Protein AF-0000000085033557 (afdb_homodimer)

Secondary structure (DSSP, 8-state):
-EEEEEE----GGGTTGGGTS-GGG-EETTEEHHHHHHHHHHHTT---EEEEE-TTHHHHHHHHHHH-TTSEEEE-SS--HHHHHGGGGTTT--SSEEEEETTEEE---THHHHHHHHHTT-SEEEEEEEEEEE-SS-EEEEETTEEEEEE-SPEEEEEEEEEEEEE-HHHHHT--SS---HHHHHHHHTTSEEEEE-TTS-EEE--SHHHHHHHTTS-GGG---/-EEEEEE----GGGTTGGGTS-GGG-EETTEEHHHHHHHHHHHTT---EEEEE-TTHHHHHHHHHHH-TTSEEEE-SS--HHHHHGGGGTTT--SSEEEEETTEEE---THHHHHHHHHTT-SEEEEEEEEEEE-SS-EEEEETTEEEEEE-SPEEEEEEEEEEEEE-HHHHHT--SS---HHHHHHHTTTSEEEEE-TTS-EEE--SHHHHHHHTTS-GGG---

Nearest PDB structures (foldseek):
  4y7u-assembly1_A  TM=7.937E-01  e=7.462E-18  Pseudomonas putida BIRD-1
  1jyl-assembly1_D  TM=7.308E-01  e=8.101E-15  Streptococcus pneumoniae
  5vmk-assembly1_A  TM=6.762E-01  e=6.472E-14  Acinetobacter baumannii
  6o81-assembly1_I  TM=6.678E-01  e=2.732E-11  Homo sapiens
  7d46-assembly1_F  TM=6.772E-01  e=1.238E-10  Homo sapiens

InterPro domains:
  IPR005835 Nucleotidyl transferase domain [PF00483] (2-217)
  IPR029044 Nucleotide-diphospho-sugar transferases [G3DSA:3.90.550.10] (1-221)
  IPR029044 Nucleotide-diphospho-sugar transferases [SSF53448] (1-219)
  IPR050486 Mannose-1-phosphate guanyltransferase [PTHR22572] (1-222)

Sequence (450 aa):
MKAVVLAAGLGTRLRPLTFLVPKALATVGTKPLVDYVIEWLRLNGVREIAVVGYYMQDVLERYLAQFHPDVVFLRSRKLLGTAGQLYYARDWVDGDAAVVNTDVLTNLDLRAPAELHRSRQALLTVVGQIHRVSLRFGVLEVEGGMLRSWREKPTLEYITSTGIYIVSEGVVKRLGEEYLDMDALARSLIPRVAVYVAKEAFFYDVGTIEDLSKAQEVKLDGLKPMKAVVLAAGLGTRLRPLTFLVPKALATVGTKPLVDYVIEWLRLNGVREIAVVGYYMQDVLERYLAQFHPDVVFLRSRKLLGTAGQLYYARDWVDGDAAVVNTDVLTNLDLRAPAELHRSRQALLTVVGQIHRVSLRFGVLEVEGGMLRSWREKPTLEYITSTGIYIVSEGVVKRLGEEYLDMDALARSLIPRVAVYVAKEAFFYDVGTIEDLSKAQEVKLDGLKP

pLDDT: mean 94.75, std 8.92, range [32.44, 98.94]

Radius of gyration: 28.12 Å; Cα contacts (8 Å, |Δi|>4): 981; chains: 2; bounding box: 44×74×60 Å

Organism: Pyrobaculum neutrophilum (strain DSM 2338 / JCM 9278 / NBRC 100436 / V24Sta) (NCBI:txid444157)

Structure (mmCIF, N/CA/C/O backbone):
data_AF-0000000085033557-model_v1
#
loop_
_entity.id
_entity.type
_entity.pdbx_description
1 polymer 'Nucleotidyl transferase'
#
loop_
_atom_site.group_PDB
_atom_site.id
_atom_site.type_symbol
_atom_site.label_atom_id
_atom_site.label_alt_id
_atom_site.label_comp_id
_atom_site.label_asym_id
_atom_site.label_entity_id
_atom_site.label_seq_id
_atom_site.pdbx_PDB_ins_code
_atom_site.Cartn_x
_atom_site.Cartn_y
_atom_site.Cartn_z
_atom_site.occupancy
_atom_site.B_iso_or_equiv
_atom_site.auth_seq_id
_atom_site.auth_comp_id
_atom_site.auth_asym_id
_atom_site.auth_atom_id
_atom_site.pdbx_PDB_model_num
ATOM 1 N N . MET A 1 1 ? -4.652 35.781 8.445 1 92.75 1 MET A N 1
ATOM 2 C CA . MET A 1 1 ? -4.883 34.469 9.062 1 92.75 1 MET A CA 1
ATOM 3 C C . MET A 1 1 ? -3.686 34.062 9.906 1 92.75 1 MET A C 1
ATOM 5 O O . MET A 1 1 ? -2.535 34.281 9.516 1 92.75 1 MET A O 1
ATOM 9 N N . LYS A 1 2 ? -3.93 33.719 11.203 1 98.12 2 LYS A N 1
ATOM 10 C CA . LYS A 1 2 ? -2.883 33.188 12.078 1 98.12 2 LYS A CA 1
ATOM 11 C C . LYS A 1 2 ? -2.643 31.703 11.844 1 98.12 2 LYS A C 1
ATOM 13 O O . LYS A 1 2 ? -3.486 31.031 11.258 1 98.12 2 LYS A O 1
ATOM 18 N N . ALA A 1 3 ? -1.485 31.25 12.234 1 98.69 3 ALA A N 1
ATOM 19 C CA . ALA A 1 3 ? -1.2 29.828 12.078 1 98.69 3 ALA A CA 1
ATOM 20 C C . ALA A 1 3 ? -0.66 29.234 13.375 1 98.69 3 ALA A C 1
ATOM 22 O O . ALA A 1 3 ? 0.099 29.891 14.102 1 98.69 3 ALA A O 1
ATOM 23 N N . VAL A 1 4 ? -1.076 28.062 13.664 1 98.81 4 VAL A N 1
ATOM 24 C CA . VAL A 1 4 ? -0.573 27.297 14.797 1 98.81 4 VAL A CA 1
ATOM 25 C C . VAL A 1 4 ? 0.161 26.047 14.289 1 98.81 4 VAL A C 1
ATOM 27 O O . VAL A 1 4 ? -0.408 25.25 13.547 1 98.81 4 VAL A O 1
ATOM 30 N N . VAL A 1 5 ? 1.413 25.922 14.625 1 98.75 5 VAL A N 1
ATOM 31 C CA . VAL A 1 5 ? 2.219 24.734 14.312 1 98.75 5 VAL A CA 1
ATOM 32 C C . VAL A 1 5 ? 2.217 23.781 15.5 1 98.75 5 VAL A C 1
ATOM 34 O O . VAL A 1 5 ? 2.568 24.172 16.625 1 98.75 5 VAL A O 1
ATOM 37 N N . LEU A 1 6 ? 1.792 22.562 15.219 1 98.44 6 LEU A N 1
ATOM 38 C CA . LEU A 1 6 ? 1.757 21.547 16.266 1 98.44 6 LEU A CA 1
ATOM 39 C C . LEU A 1 6 ? 3.088 20.812 16.359 1 98.44 6 LEU A C 1
ATOM 41 O O . LEU A 1 6 ? 3.475 20.094 15.438 1 98.44 6 LEU A O 1
ATOM 45 N N . ALA A 1 7 ? 3.791 20.938 17.516 1 98 7 ALA A N 1
ATOM 46 C CA . ALA A 1 7 ? 5.125 20.359 17.688 1 98 7 ALA A CA 1
ATOM 47 C C . ALA A 1 7 ? 5.258 19.688 19.047 1 98 7 ALA A C 1
ATOM 49 O O . ALA A 1 7 ? 6.316 19.734 19.672 1 98 7 ALA A O 1
ATOM 50 N N . ALA A 1 8 ? 4.172 19.078 19.453 1 96.81 8 ALA A N 1
ATOM 51 C CA . ALA A 1 8 ? 4.141 18.547 20.812 1 96.81 8 ALA A CA 1
ATOM 52 C C . ALA A 1 8 ? 4.469 17.062 20.828 1 96.81 8 ALA A C 1
ATOM 54 O O . ALA A 1 8 ? 4.707 16.484 21.891 1 96.81 8 ALA A O 1
ATOM 55 N N . GLY A 1 9 ? 4.465 16.391 19.719 1 94.62 9 GLY A N 1
ATOM 56 C CA . GLY A 1 9 ? 4.578 14.938 19.656 1 94.62 9 GLY A CA 1
ATOM 57 C C . GLY A 1 9 ? 5.918 14.422 20.141 1 94.62 9 GLY A C 1
ATOM 58 O O . GLY A 1 9 ? 6.938 15.109 20.031 1 94.62 9 GLY A O 1
ATOM 59 N N . LEU A 1 10 ? 5.934 13.172 20.531 1 94.56 10 LEU A N 1
ATOM 60 C CA . LEU A 1 10 ? 7.137 12.555 21.062 1 94.56 10 LEU A CA 1
ATOM 61 C C . LEU A 1 10 ? 8.102 12.164 19.953 1 94.56 10 LEU A C 1
ATOM 63 O O . LEU A 1 10 ? 9.289 11.961 20.203 1 94.56 10 LEU A O 1
ATOM 67 N N . GLY A 1 11 ? 7.598 12.008 18.828 1 94.81 11 GLY A N 1
ATOM 68 C CA . GLY A 1 11 ? 8.422 11.633 17.688 1 94.81 11 GLY A CA 1
ATOM 69 C C . GLY A 1 11 ? 9.062 10.258 17.844 1 94.81 11 GLY A C 1
ATOM 70 O O . GLY A 1 11 ? 10.227 10.07 17.5 1 94.81 11 GLY A O 1
ATOM 71 N N . THR A 1 12 ? 8.305 9.25 18.344 1 95.06 12 THR A N 1
ATOM 72 C CA . THR A 1 12 ? 8.859 7.957 18.719 1 95.06 12 THR A CA 1
ATOM 73 C C . THR A 1 12 ? 9.352 7.199 17.484 1 95.06 12 THR A C 1
ATOM 75 O O . THR A 1 12 ? 10.312 6.434 17.562 1 95.06 12 THR A O 1
ATOM 78 N N . ARG A 1 13 ? 8.773 7.438 16.297 1 92.69 13 ARG A N 1
ATOM 79 C CA . ARG A 1 13 ? 9.148 6.723 15.078 1 92.69 13 ARG A CA 1
ATOM 80 C C . ARG A 1 13 ? 10.484 7.23 14.539 1 92.69 13 ARG A C 1
ATOM 82 O O . ARG A 1 13 ? 11.062 6.625 13.633 1 92.69 13 ARG A O 1
ATOM 89 N N . LEU A 1 14 ? 10.969 8.305 15.117 1 95.06 14 LEU A N 1
ATOM 90 C CA . LEU A 1 14 ? 12.227 8.891 14.68 1 95.06 14 LEU A CA 1
ATOM 91 C C . LEU A 1 14 ? 13.352 8.578 15.664 1 95.06 14 LEU A C 1
ATOM 93 O O . LEU A 1 14 ? 14.461 9.102 15.539 1 95.06 14 LEU A O 1
ATOM 97 N N . ARG A 1 15 ? 12.961 7.816 16.641 1 94.56 15 ARG A N 1
ATOM 98 C CA . ARG A 1 15 ? 14.039 7.363 17.516 1 94.56 15 ARG A CA 1
ATOM 99 C C . ARG A 1 15 ? 15.055 6.523 16.75 1 94.56 15 ARG A C 1
ATOM 101 O O . ARG A 1 15 ? 14.688 5.754 15.859 1 94.56 15 ARG A O 1
ATOM 108 N N . PRO A 1 16 ? 16.312 6.742 17.094 1 94.12 16 PRO A N 1
ATOM 109 C CA . PRO A 1 16 ? 16.844 7.352 18.328 1 94.12 16 PRO A CA 1
ATOM 110 C C . PRO A 1 16 ? 17.062 8.859 18.188 1 94.12 16 PRO A C 1
ATOM 112 O O . PRO A 1 16 ? 17.422 9.523 19.156 1 94.12 16 PRO A O 1
ATOM 115 N N . LEU A 1 17 ? 16.875 9.391 17.078 1 92.56 17 LEU A N 1
ATOM 116 C CA . LEU A 1 17 ? 17.109 10.812 16.844 1 92.56 17 LEU A CA 1
ATOM 117 C C . LEU A 1 17 ? 16.391 11.664 17.875 1 92.56 17 LEU A C 1
ATOM 119 O O . LEU A 1 17 ? 16.984 12.602 18.438 1 92.56 17 LEU A O 1
ATOM 123 N N . THR A 1 18 ? 15.211 11.281 18.203 1 94.44 18 THR A N 1
ATOM 124 C CA . THR A 1 18 ? 14.359 12.125 19.031 1 94.44 18 THR A CA 1
ATOM 125 C C . THR A 1 18 ? 14.625 11.867 20.516 1 94.44 18 THR A C 1
ATOM 127 O O . THR A 1 18 ? 13.945 12.43 21.375 1 94.44 18 THR A O 1
ATOM 130 N N . PHE A 1 19 ? 15.578 11.07 20.797 1 94.62 19 PHE A N 1
ATOM 131 C CA . PHE A 1 19 ? 16.078 11.031 22.172 1 94.62 19 PHE A CA 1
ATOM 132 C C . PHE A 1 19 ? 16.844 12.297 22.5 1 94.62 19 PHE A C 1
ATOM 134 O O . PHE A 1 19 ? 16.953 12.68 23.672 1 94.62 19 PHE A O 1
ATOM 141 N N . LEU A 1 20 ? 17.312 12.984 21.5 1 92.5 20 LEU A N 1
ATOM 142 C CA . LEU A 1 20 ? 18.234 14.086 21.719 1 92.5 20 LEU A CA 1
ATOM 143 C C . LEU A 1 20 ? 17.625 15.414 21.297 1 92.5 20 LEU A C 1
ATOM 145 O O . LEU A 1 20 ? 18.016 16.469 21.797 1 92.5 20 LEU A O 1
ATOM 149 N N . VAL A 1 21 ? 16.781 15.406 20.391 1 94.81 21 VAL A N 1
ATOM 150 C CA . VAL A 1 21 ? 16.141 16.625 19.891 1 94.81 21 VAL A CA 1
ATOM 151 C C . VAL A 1 21 ? 14.656 16.375 19.672 1 94.81 21 VAL A C 1
ATOM 153 O O . VAL A 1 21 ? 14.258 15.25 19.344 1 94.81 21 VAL A O 1
ATOM 156 N N . PRO A 1 22 ? 13.797 17.391 19.859 1 97.06 22 PRO A N 1
ATOM 157 C CA . PRO A 1 22 ? 12.398 17.203 19.469 1 97.06 22 PRO A CA 1
ATOM 158 C C . PRO A 1 22 ? 12.219 17.031 17.969 1 97.06 22 PRO A C 1
ATOM 160 O O . PRO A 1 22 ? 13.062 17.469 17.188 1 97.06 22 PRO A O 1
ATOM 163 N N . LYS A 1 23 ? 11.125 16.375 17.547 1 96.44 23 LYS A N 1
ATOM 164 C CA . LYS A 1 23 ? 10.844 16.062 16.156 1 96.44 23 LYS A CA 1
ATOM 165 C C . LYS A 1 23 ? 10.93 17.312 15.289 1 96.44 23 LYS A C 1
ATOM 167 O O . LYS A 1 23 ? 11.445 17.281 14.172 1 96.44 23 LYS A O 1
ATOM 172 N N . ALA A 1 24 ? 10.398 18.438 15.82 1 97.5 24 ALA A N 1
ATOM 173 C CA . ALA A 1 24 ? 10.375 19.703 15.094 1 97.5 24 ALA A CA 1
ATOM 174 C C . ALA A 1 24 ? 11.781 20.125 14.688 1 97.5 24 ALA A C 1
ATOM 176 O O . ALA A 1 24 ? 11.961 20.859 13.703 1 97.5 24 ALA A O 1
ATOM 177 N N . LEU A 1 25 ? 12.773 19.656 15.398 1 97.38 25 LEU A N 1
ATOM 178 C CA . LEU A 1 25 ? 14.141 20.078 15.148 1 97.38 25 LEU A CA 1
ATOM 179 C C . LEU A 1 25 ? 14.922 19 14.414 1 97.38 25 LEU A C 1
ATOM 181 O O . LEU A 1 25 ? 16.141 19.125 14.227 1 97.38 25 LEU A O 1
ATOM 185 N N . ALA A 1 26 ? 14.281 17.875 14.117 1 95 26 ALA A N 1
ATOM 186 C CA . ALA A 1 26 ? 14.906 16.938 13.188 1 95 26 ALA A CA 1
ATOM 187 C C . ALA A 1 26 ? 15.195 17.609 11.844 1 95 26 ALA A C 1
ATOM 189 O O . ALA A 1 26 ? 14.398 18.422 11.367 1 95 26 ALA A O 1
ATOM 190 N N . THR A 1 27 ? 16.312 17.219 11.195 1 92.25 27 THR A N 1
ATOM 191 C CA . THR A 1 27 ? 16.75 18 10.047 1 92.25 27 THR A CA 1
ATOM 192 C C . THR A 1 27 ? 16.547 17.219 8.758 1 92.25 27 THR A C 1
ATOM 194 O O . THR A 1 27 ? 16.75 16 8.727 1 92.25 27 THR A O 1
ATOM 197 N N . VAL A 1 28 ? 16.125 17.844 7.77 1 89.94 28 VAL A N 1
ATOM 198 C CA . VAL A 1 28 ? 16.203 17.438 6.367 1 89.94 28 VAL A CA 1
ATOM 199 C C . VAL A 1 28 ? 17.266 18.266 5.652 1 89.94 28 VAL A C 1
ATOM 201 O O . VAL A 1 28 ? 17.125 19.484 5.527 1 89.94 28 VAL A O 1
ATOM 204 N N . GLY A 1 29 ? 18.219 17.547 5.191 1 84.88 29 GLY A N 1
ATOM 205 C CA . GLY A 1 29 ? 19.391 18.312 4.816 1 84.88 29 GLY A CA 1
ATOM 206 C C . GLY A 1 29 ? 20.047 19.016 5.992 1 84.88 29 GLY A C 1
ATOM 207 O O . GLY A 1 29 ? 20.406 18.375 6.98 1 84.88 29 GLY A O 1
ATOM 208 N N . THR A 1 30 ? 20.141 20.312 5.977 1 86.62 30 THR A N 1
ATOM 209 C CA . THR A 1 30 ? 20.781 21.078 7.047 1 86.62 30 THR A CA 1
ATOM 210 C C . THR A 1 30 ? 19.75 21.922 7.789 1 86.62 30 THR A C 1
ATOM 212 O O . THR A 1 30 ? 20.125 22.75 8.633 1 86.62 30 THR A O 1
ATOM 215 N N . LYS A 1 31 ? 18.594 21.734 7.555 1 92.56 31 LYS A N 1
ATOM 216 C CA . LYS A 1 31 ? 17.562 22.609 8.086 1 92.56 31 LYS A CA 1
ATOM 217 C C . LYS A 1 31 ? 16.516 21.828 8.883 1 92.56 31 LYS A C 1
ATOM 219 O O . LYS A 1 31 ? 16.078 20.766 8.461 1 92.56 31 LYS A O 1
ATOM 224 N N . PRO A 1 32 ? 16.172 22.359 10.047 1 95.25 32 PRO A N 1
ATOM 225 C CA . PRO A 1 32 ? 15.148 21.672 10.859 1 95.25 32 PRO A CA 1
ATOM 226 C C . PRO A 1 32 ? 13.766 21.719 10.219 1 95.25 32 PRO A C 1
ATOM 228 O O . PRO A 1 32 ? 13.438 22.656 9.492 1 95.25 32 PRO A O 1
ATOM 231 N N . LEU A 1 33 ? 12.93 20.734 10.57 1 95.75 33 LEU A N 1
ATOM 232 C CA . LEU A 1 33 ? 11.57 20.625 10.039 1 95.75 33 LEU A CA 1
ATOM 233 C C . LEU A 1 33 ? 10.766 21.875 10.336 1 95.75 33 LEU A C 1
ATOM 235 O O . LEU A 1 33 ? 10.078 22.406 9.453 1 95.75 33 LEU A O 1
ATOM 239 N N . VAL A 1 34 ? 10.914 22.438 11.523 1 97.25 34 VAL A N 1
ATOM 240 C CA . VAL A 1 34 ? 10.109 23.578 11.945 1 97.25 34 VAL A CA 1
ATOM 241 C C . VAL A 1 34 ? 10.445 24.797 11.086 1 97.25 34 VAL A C 1
ATOM 243 O O . VAL A 1 34 ? 9.578 25.625 10.805 1 97.25 34 VAL A O 1
ATOM 246 N N . ASP A 1 35 ? 11.695 24.891 10.633 1 96.31 35 ASP A N 1
ATOM 247 C CA . ASP A 1 35 ? 12.094 25.984 9.766 1 96.31 35 ASP A CA 1
ATOM 248 C C . ASP A 1 35 ? 11.359 25.938 8.43 1 96.31 35 ASP A C 1
ATOM 250 O O . ASP A 1 35 ? 10.898 26.953 7.926 1 96.31 35 ASP A O 1
ATOM 254 N N . TYR A 1 36 ? 11.281 24.75 7.918 1 94.62 36 TYR A N 1
ATOM 255 C CA . TYR A 1 36 ? 10.578 24.578 6.652 1 94.62 36 TYR A CA 1
ATOM 256 C C . TYR A 1 36 ? 9.125 25.016 6.777 1 94.62 36 TYR A C 1
ATOM 258 O O . TYR A 1 36 ? 8.609 25.734 5.914 1 94.62 36 TYR A O 1
ATOM 266 N N . VAL A 1 37 ? 8.5 24.641 7.824 1 96.62 37 VAL A N 1
ATOM 267 C CA . VAL A 1 37 ? 7.086 24.922 8.031 1 96.62 37 VAL A CA 1
ATOM 268 C C . VAL A 1 37 ? 6.879 26.422 8.227 1 96.62 37 VAL A C 1
ATOM 270 O O . VAL A 1 37 ? 6.004 27.031 7.602 1 96.62 37 VAL A O 1
ATOM 273 N N . ILE A 1 38 ? 7.699 27.047 9.047 1 97.06 38 ILE A N 1
ATOM 274 C CA . ILE A 1 38 ? 7.586 28.469 9.336 1 97.06 38 ILE A CA 1
ATOM 2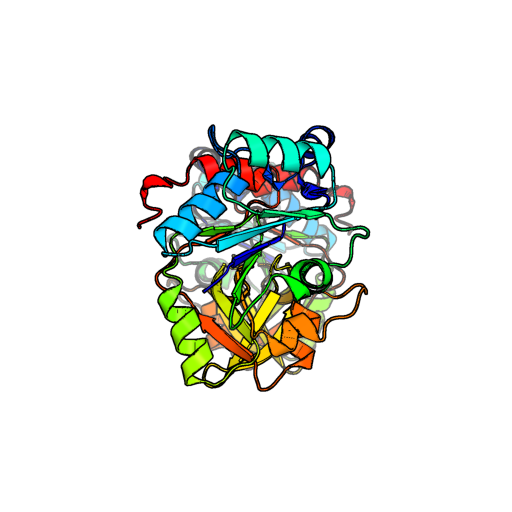75 C C . ILE A 1 38 ? 7.84 29.281 8.07 1 97.06 38 ILE A C 1
ATOM 277 O O . ILE A 1 38 ? 7.086 30.203 7.75 1 97.06 38 ILE A O 1
ATOM 281 N N . GLU A 1 39 ? 8.859 28.922 7.371 1 95.12 39 GLU A N 1
ATOM 282 C CA . GLU A 1 39 ? 9.172 29.625 6.125 1 95.12 39 GLU A CA 1
ATOM 283 C C . GLU A 1 39 ? 8.039 29.484 5.113 1 95.12 39 GLU A C 1
ATOM 285 O O . GLU A 1 39 ? 7.672 30.453 4.449 1 95.12 39 GLU A O 1
ATOM 290 N N . TRP A 1 40 ? 7.527 28.281 5 1 95.12 40 TRP A N 1
ATOM 291 C CA . TRP A 1 40 ? 6.398 28.047 4.105 1 95.12 40 TRP A CA 1
ATOM 292 C C . TRP A 1 40 ? 5.203 28.906 4.5 1 95.12 40 TRP A C 1
ATOM 294 O O . TRP A 1 40 ? 4.555 29.5 3.643 1 95.12 40 TRP A O 1
ATOM 304 N N . LEU A 1 41 ? 4.906 29 5.773 1 97.38 41 LEU A N 1
ATOM 305 C CA . LEU A 1 41 ? 3.812 29.828 6.262 1 97.38 41 LEU A CA 1
ATOM 306 C C . LEU A 1 41 ? 4.055 31.297 5.918 1 97.38 41 LEU A C 1
ATOM 308 O O . LEU A 1 41 ? 3.146 31.984 5.449 1 97.38 41 LEU A O 1
ATOM 312 N N . ARG A 1 42 ? 5.254 31.734 6.078 1 96.31 42 ARG A N 1
ATOM 313 C CA . ARG A 1 42 ? 5.598 33.125 5.77 1 96.31 42 ARG A CA 1
ATOM 314 C C . ARG A 1 42 ? 5.441 33.406 4.281 1 96.31 42 ARG A C 1
ATOM 316 O O . ARG A 1 42 ? 4.926 34.438 3.895 1 96.31 42 ARG A O 1
ATOM 323 N N . LEU A 1 43 ? 5.887 32.469 3.525 1 94.62 43 LEU A N 1
ATOM 324 C CA . LEU A 1 43 ? 5.75 32.625 2.08 1 94.62 43 LEU A CA 1
ATOM 325 C C . LEU A 1 43 ? 4.281 32.719 1.677 1 94.62 43 LEU A C 1
ATOM 327 O O . LEU A 1 43 ? 3.949 33.312 0.657 1 94.62 43 LEU A O 1
ATOM 331 N N . ASN A 1 44 ? 3.414 32.094 2.463 1 96.38 44 ASN A N 1
ATOM 332 C CA . ASN A 1 44 ? 1.979 32.156 2.211 1 96.38 44 ASN A CA 1
ATOM 333 C C . ASN A 1 44 ? 1.337 33.406 2.805 1 96.38 44 ASN A C 1
ATOM 335 O O . ASN A 1 44 ? 0.111 33.5 2.842 1 96.38 44 ASN A O 1
ATOM 339 N N . GLY A 1 45 ? 2.104 34.281 3.375 1 95.25 45 GLY A N 1
ATOM 340 C CA . GLY A 1 45 ? 1.615 35.562 3.877 1 95.25 45 GLY A CA 1
ATOM 341 C C . GLY A 1 45 ? 1.18 35.5 5.328 1 95.25 45 GLY A C 1
ATOM 342 O O . GLY A 1 45 ? 0.553 36.438 5.832 1 95.25 45 GLY A O 1
ATOM 343 N N . VAL A 1 46 ? 1.472 34.406 5.949 1 96.69 46 VAL A N 1
ATOM 344 C CA . VAL A 1 46 ? 1.142 34.281 7.363 1 96.69 46 VAL A CA 1
ATOM 345 C C . VAL A 1 46 ? 2.191 35.031 8.203 1 96.69 46 VAL A C 1
ATOM 347 O O . VAL A 1 46 ? 3.373 34.656 8.172 1 96.69 46 VAL A O 1
ATOM 350 N N . ARG A 1 47 ? 1.774 35.938 8.984 1 94.12 47 ARG A N 1
ATOM 351 C CA . ARG A 1 47 ? 2.721 36.75 9.742 1 94.12 47 ARG A CA 1
ATOM 352 C C . ARG A 1 47 ? 2.736 36.344 11.211 1 94.12 47 ARG A C 1
ATOM 354 O O . ARG A 1 47 ? 3.77 36.438 11.875 1 94.12 47 ARG A O 1
ATOM 361 N N . GLU A 1 48 ? 1.609 36 11.711 1 98.31 48 GLU A N 1
ATOM 362 C CA . GLU A 1 48 ? 1.5 35.594 13.102 1 98.31 48 GLU A CA 1
ATOM 363 C C . GLU A 1 48 ? 1.476 34.094 13.227 1 98.31 48 GLU A C 1
ATOM 365 O O . GLU A 1 48 ? 0.478 33.438 12.891 1 98.31 48 GLU A O 1
ATOM 370 N N . ILE A 1 49 ? 2.553 33.562 13.758 1 98.69 49 ILE A N 1
ATOM 371 C CA . ILE A 1 49 ? 2.727 32.125 13.859 1 98.69 49 ILE A CA 1
ATOM 372 C C . ILE A 1 49 ? 2.969 31.719 15.312 1 98.69 49 ILE A C 1
ATOM 374 O O . ILE A 1 49 ? 3.727 32.375 16.016 1 98.69 49 ILE A O 1
ATOM 378 N N . ALA A 1 50 ? 2.258 30.781 15.812 1 98.88 50 ALA A N 1
ATOM 379 C CA . ALA A 1 50 ? 2.516 30.156 17.109 1 98.88 50 ALA A CA 1
ATOM 380 C C . ALA A 1 50 ? 2.914 28.703 16.953 1 98.88 50 ALA A C 1
ATOM 382 O O . ALA A 1 50 ? 2.424 28.016 16.047 1 98.88 50 ALA A O 1
ATOM 383 N N . VAL A 1 51 ? 3.822 28.234 17.797 1 98.81 51 VAL A N 1
ATOM 384 C CA . VAL A 1 51 ? 4.215 26.828 17.875 1 98.81 51 VAL A CA 1
ATOM 385 C C . VAL A 1 51 ? 3.844 26.266 19.234 1 98.81 51 VAL A C 1
ATOM 387 O O . VAL A 1 51 ? 4.195 26.828 20.266 1 98.81 51 VAL A O 1
ATOM 390 N N . VAL A 1 52 ? 3.064 25.188 19.203 1 98.62 52 VAL A N 1
ATOM 391 C CA . VAL A 1 52 ? 2.701 24.516 20.453 1 98.62 52 VAL A CA 1
ATOM 392 C C . VAL A 1 52 ? 3.635 23.328 20.688 1 98.62 52 VAL A C 1
ATOM 394 O O . VAL A 1 52 ? 3.738 22.438 19.859 1 98.62 52 VAL A O 1
ATOM 397 N N . GLY A 1 53 ? 4.273 23.297 21.828 1 97.88 53 GLY A N 1
ATOM 398 C CA . GLY A 1 53 ? 5.219 22.234 22.141 1 97.88 53 GLY A CA 1
ATOM 399 C C . GLY A 1 53 ? 4.941 21.547 23.469 1 97.88 53 GLY A C 1
ATOM 400 O O . GLY A 1 53 ? 4.203 22.078 24.297 1 97.88 53 GLY A O 1
ATOM 401 N N . TYR A 1 54 ? 5.535 20.328 23.547 1 97.38 54 TYR A N 1
ATOM 402 C CA . TYR A 1 54 ? 5.445 19.562 24.781 1 97.38 54 TYR A CA 1
ATOM 403 C C . TYR A 1 54 ? 6.734 18.781 25.047 1 97.38 54 TYR A C 1
ATOM 405 O O . TYR A 1 54 ? 7.473 19.094 25.984 1 97.38 54 TYR A O 1
ATOM 413 N N . TYR A 1 55 ? 7.035 17.844 24.141 1 95.81 55 TYR A N 1
ATOM 414 C CA . TYR A 1 55 ? 8.242 17.031 24.281 1 95.81 55 TYR A CA 1
ATOM 415 C C . TYR A 1 55 ? 9.492 17.875 24.031 1 95.81 55 TYR A C 1
ATOM 417 O O . TYR A 1 55 ? 9.625 18.5 22.984 1 95.81 55 TYR A O 1
ATOM 425 N N . MET A 1 56 ? 10.414 17.953 25.062 1 97.25 56 MET A N 1
ATOM 426 C CA . MET A 1 56 ? 11.648 18.734 24.984 1 97.25 56 MET A CA 1
ATOM 427 C C . MET A 1 56 ? 11.352 20.172 24.594 1 97.25 56 MET A C 1
ATOM 429 O O . MET A 1 56 ? 12.047 20.734 23.734 1 97.25 56 MET A O 1
ATOM 433 N N . GLN A 1 57 ? 10.32 20.672 25.203 1 96.5 57 GLN A N 1
ATOM 434 C CA . GLN A 1 57 ? 9.805 21.969 24.75 1 96.5 57 GLN A CA 1
ATOM 435 C C . GLN A 1 57 ? 10.773 23.094 25.094 1 96.5 57 GLN A C 1
ATOM 437 O O . GLN A 1 57 ? 10.812 24.109 24.391 1 96.5 57 GLN A O 1
ATOM 442 N N . ASP A 1 58 ? 11.656 22.891 26.125 1 97.75 58 ASP A N 1
ATOM 443 C CA . ASP A 1 58 ? 12.656 23.906 26.422 1 97.75 58 ASP A CA 1
ATOM 444 C C . ASP A 1 58 ? 13.641 24.078 25.266 1 97.75 58 ASP A C 1
ATOM 446 O O . ASP A 1 58 ? 14.031 25.188 24.938 1 97.75 58 ASP A O 1
ATOM 450 N N . VAL A 1 59 ? 14.047 23 24.703 1 98.12 59 VAL A N 1
ATOM 451 C CA . VAL A 1 59 ? 14.977 23 23.578 1 98.12 59 VAL A CA 1
ATOM 452 C C . VAL A 1 59 ? 14.336 23.703 22.391 1 98.12 59 VAL A C 1
ATOM 454 O O . VAL A 1 59 ? 14.953 24.562 21.75 1 98.12 59 VAL A O 1
ATOM 457 N N . LEU A 1 60 ? 13.125 23.375 22.125 1 98.31 60 LEU A N 1
ATOM 458 C CA . LEU A 1 60 ? 12.406 23.969 21 1 98.31 60 LEU A CA 1
ATOM 459 C C . LEU A 1 60 ? 12.195 25.453 21.219 1 98.31 60 LEU A C 1
ATOM 461 O O . LEU A 1 60 ? 12.391 26.25 20.297 1 98.31 60 LEU A O 1
ATOM 465 N N . GLU A 1 61 ? 11.805 25.781 22.375 1 98.5 61 GLU A N 1
ATOM 466 C CA . GLU A 1 61 ? 11.578 27.188 22.719 1 98.5 61 GLU A CA 1
ATOM 467 C C . GLU A 1 61 ? 12.844 28.016 22.516 1 98.5 61 GLU A C 1
ATOM 469 O O . GLU A 1 61 ? 12.789 29.109 21.938 1 98.5 61 GLU A O 1
ATOM 474 N N . ARG A 1 62 ? 13.961 27.516 22.984 1 98.38 62 ARG A N 1
ATOM 475 C CA . ARG A 1 62 ? 15.234 28.219 22.844 1 98.38 62 ARG A CA 1
ATOM 476 C C . ARG A 1 62 ? 15.602 28.391 21.375 1 98.38 62 ARG A C 1
ATOM 478 O O . ARG A 1 62 ? 16.062 29.453 20.969 1 98.38 62 ARG A O 1
ATOM 485 N N . TYR A 1 63 ? 15.438 27.328 20.703 1 98.31 63 TYR A N 1
ATOM 486 C CA . TYR A 1 63 ? 15.734 27.391 19.266 1 98.31 63 TYR A CA 1
ATOM 487 C C . TYR A 1 63 ? 14.906 28.469 18.594 1 98.31 63 TYR A C 1
ATOM 489 O O . TYR A 1 63 ? 15.438 29.281 17.828 1 98.31 63 TYR A O 1
ATOM 497 N N . LEU A 1 64 ? 13.602 28.484 18.828 1 98.62 64 LEU A N 1
ATOM 498 C CA . LEU A 1 64 ? 12.711 29.453 18.203 1 98.62 64 LEU A CA 1
ATOM 499 C C . LEU A 1 64 ? 13.07 30.875 18.625 1 98.62 64 LEU A C 1
ATOM 501 O O . LEU A 1 64 ? 13.031 31.797 17.812 1 98.62 64 LEU A O 1
ATOM 505 N N . ALA A 1 65 ? 13.375 31.047 19.875 1 98.44 65 ALA A N 1
ATOM 506 C CA . ALA A 1 65 ? 13.766 32.344 20.375 1 98.44 65 ALA A CA 1
ATOM 507 C C . ALA A 1 65 ? 14.984 32.906 19.625 1 98.44 65 ALA A C 1
ATOM 509 O O . ALA A 1 65 ? 15.086 34.094 19.375 1 98.44 65 ALA A O 1
ATOM 510 N N . GLN A 1 66 ? 15.852 32.031 19.25 1 98.38 66 GLN A N 1
ATOM 511 C CA . GLN A 1 66 ? 17.094 32.438 18.609 1 98.38 66 GLN A CA 1
ATOM 512 C C . GLN A 1 66 ? 16.906 32.656 17.125 1 98.38 66 GLN A C 1
ATOM 514 O O . GLN A 1 66 ? 17.406 33.625 16.562 1 98.38 66 GLN A O 1
ATOM 519 N N . PHE A 1 67 ? 16.203 31.828 16.469 1 98.06 67 PHE A N 1
ATOM 520 C CA . PHE A 1 67 ? 16.219 31.828 15.008 1 98.06 67 PHE A CA 1
ATOM 521 C C . PHE A 1 67 ? 14.906 32.344 14.453 1 98.06 67 PHE A C 1
ATOM 523 O O . PHE A 1 67 ? 14.828 32.75 13.289 1 98.06 67 PHE A O 1
ATOM 530 N N . HIS A 1 68 ? 13.844 32.312 15.281 1 98.25 68 HIS A N 1
ATOM 531 C CA . HIS A 1 68 ? 12.531 32.812 14.906 1 98.25 68 HIS A CA 1
ATOM 532 C C . HIS A 1 68 ? 11.906 33.625 16.047 1 98.25 68 HIS A C 1
ATOM 534 O O . HIS A 1 68 ? 10.82 33.281 16.516 1 98.25 68 HIS A O 1
ATOM 540 N N . PRO A 1 69 ? 12.453 34.719 16.344 1 97.81 69 PRO A N 1
ATOM 541 C CA . PRO A 1 69 ? 12.023 35.469 17.531 1 97.81 69 PRO A CA 1
ATOM 542 C C . PRO A 1 69 ? 10.602 36 17.406 1 97.81 69 PRO A C 1
ATOM 544 O O . PRO A 1 69 ? 9.977 36.375 18.406 1 97.81 69 PRO A O 1
ATOM 547 N N . ASP A 1 70 ? 10.109 36.125 16.234 1 98.06 70 ASP A N 1
ATOM 548 C CA . ASP A 1 70 ? 8.773 36.656 16.031 1 98.06 70 ASP A CA 1
ATOM 549 C C . ASP A 1 70 ? 7.703 35.562 16.172 1 98.06 70 ASP A C 1
ATOM 551 O O . ASP A 1 70 ? 6.508 35.875 16.203 1 98.06 70 ASP A O 1
ATOM 555 N N . VAL A 1 71 ? 8.117 34.344 16.266 1 98.5 71 VAL A N 1
ATOM 556 C CA . VAL A 1 71 ? 7.195 33.219 16.438 1 98.5 71 VAL A CA 1
ATOM 557 C C . VAL A 1 71 ? 6.875 33.031 17.922 1 98.5 71 VAL A C 1
ATOM 559 O O . VAL A 1 71 ? 7.773 33.062 18.766 1 98.5 71 VAL A O 1
ATOM 562 N N . VAL A 1 72 ? 5.617 32.906 18.203 1 98.62 72 VAL A N 1
ATOM 563 C CA . VAL A 1 72 ? 5.188 32.719 19.594 1 98.62 72 VAL A CA 1
ATOM 564 C C . VAL A 1 72 ? 5.285 31.25 19.953 1 98.62 72 VAL A C 1
ATOM 566 O O . VAL A 1 72 ? 4.828 30.375 19.203 1 98.62 72 VAL A O 1
ATOM 569 N N . PHE A 1 73 ? 5.938 30.953 21.109 1 98.69 73 PHE A N 1
ATOM 570 C CA . PHE A 1 73 ? 5.973 29.578 21.594 1 98.69 73 PHE A CA 1
ATOM 571 C C . PHE A 1 73 ? 4.957 29.375 22.703 1 98.69 73 PHE A C 1
ATOM 573 O O . PHE A 1 73 ? 4.934 30.141 23.672 1 98.69 73 PHE A O 1
ATOM 580 N N . LEU A 1 74 ? 4.098 28.422 22.547 1 98.56 74 LEU A N 1
ATOM 581 C CA . LEU A 1 74 ? 3.084 28.078 23.531 1 98.56 74 LEU A CA 1
ATOM 582 C C . LEU A 1 74 ? 3.41 26.734 24.188 1 98.56 74 LEU A C 1
ATOM 584 O O . LEU A 1 74 ? 3.393 25.688 23.516 1 98.56 74 LEU A O 1
ATOM 588 N N . ARG A 1 75 ? 3.598 26.75 25.469 1 97.62 75 ARG A N 1
ATOM 589 C CA . ARG A 1 75 ? 3.936 25.547 26.219 1 97.62 75 ARG A CA 1
ATOM 590 C C . ARG A 1 75 ? 2.682 24.766 26.594 1 97.62 75 ARG A C 1
ATOM 592 O O . ARG A 1 75 ? 1.717 25.344 27.094 1 97.62 75 ARG A O 1
ATOM 599 N N . SER A 1 76 ? 2.715 23.531 26.234 1 97.12 76 SER A N 1
ATOM 600 C CA . SER A 1 76 ? 1.633 22.672 26.703 1 97.12 76 SER A CA 1
ATOM 601 C C . SER A 1 76 ? 2.014 21.953 28 1 97.12 76 SER A C 1
ATOM 603 O O . SER A 1 76 ? 3.199 21.766 28.281 1 97.12 76 SER A O 1
ATOM 605 N N . ARG A 1 77 ? 1.007 21.609 28.781 1 96.44 77 ARG A N 1
ATOM 606 C CA . ARG A 1 77 ? 1.214 20.969 30.078 1 96.44 77 ARG A CA 1
ATOM 607 C C . ARG A 1 77 ? 1.069 19.453 29.969 1 96.44 77 ARG A C 1
ATOM 609 O O . ARG A 1 77 ? 1.621 18.703 30.781 1 96.44 77 ARG A O 1
ATOM 616 N N . LYS A 1 78 ? 0.276 19.016 29.047 1 96.5 78 LYS A N 1
ATOM 617 C CA . LYS A 1 78 ? -0.027 17.609 28.828 1 96.5 78 LYS A CA 1
ATOM 618 C C . LYS A 1 78 ? 0.024 17.266 27.344 1 96.5 78 LYS A C 1
ATOM 620 O O . LYS A 1 78 ? -0.156 18.141 26.484 1 96.5 78 LYS A O 1
ATOM 625 N N . LEU A 1 79 ? 0.321 16.031 27.125 1 95.94 79 LEU A N 1
ATOM 626 C CA . LEU A 1 79 ? 0.198 15.539 25.75 1 95.94 79 LEU A CA 1
ATOM 627 C C . LEU A 1 79 ? -1.253 15.211 25.422 1 95.94 79 LEU A C 1
ATOM 629 O O . LEU A 1 79 ? -1.803 14.234 25.938 1 95.94 79 LEU A O 1
ATOM 633 N N . LEU A 1 80 ? -1.992 15.984 24.609 1 95.94 80 LEU A N 1
ATOM 634 C CA . LEU A 1 80 ? -3.439 15.891 24.438 1 95.94 80 LEU A CA 1
ATOM 635 C C . LEU A 1 80 ? -3.793 15.484 23.016 1 95.94 80 LEU A C 1
ATOM 637 O O . LEU A 1 80 ? -4.906 15.734 22.547 1 95.94 80 LEU A O 1
ATOM 641 N N . GLY A 1 81 ? -3.029 14.977 22.141 1 95.31 81 GLY A N 1
ATOM 642 C CA . GLY A 1 81 ? -3.303 14.703 20.734 1 95.31 81 GLY A CA 1
ATOM 643 C C . GLY A 1 81 ? -3.211 15.938 19.859 1 95.31 81 GLY A C 1
ATOM 644 O O . GLY A 1 81 ? -3.014 17.047 20.359 1 95.31 81 GLY A O 1
ATOM 645 N N . THR A 1 82 ? -3.496 15.82 18.609 1 95.25 82 THR A N 1
ATOM 646 C CA . THR A 1 82 ? -3.291 16.906 17.641 1 95.25 82 THR A CA 1
ATOM 647 C C . THR A 1 82 ? -4.305 18.016 17.859 1 95.25 82 THR A C 1
ATOM 649 O O . THR A 1 82 ? -3.926 19.172 18.109 1 95.25 82 THR A O 1
ATOM 652 N N . ALA A 1 83 ? -5.594 17.656 17.906 1 98.12 83 ALA A N 1
ATOM 653 C CA . ALA A 1 83 ? -6.617 18.672 18.125 1 98.12 83 ALA A CA 1
ATOM 654 C C . ALA A 1 83 ? -6.59 19.172 19.562 1 98.12 83 ALA A C 1
ATOM 656 O O . ALA A 1 83 ? -6.797 20.375 19.797 1 98.12 83 ALA A O 1
ATOM 657 N N . GLY A 1 84 ? -6.336 18.234 20.484 1 98.19 84 GLY A N 1
ATOM 658 C CA . GLY A 1 84 ? -6.281 18.609 21.875 1 98.19 84 GLY A CA 1
ATOM 659 C C . GLY A 1 84 ? -5.223 19.656 22.172 1 98.19 84 GLY A C 1
ATOM 660 O O . GLY A 1 84 ? -5.426 20.531 23.016 1 98.19 84 GLY A O 1
ATOM 661 N N . GLN A 1 85 ? -4.129 19.594 21.5 1 98.06 85 GLN A N 1
ATOM 662 C CA . GLN A 1 85 ? -3.021 20.516 21.719 1 98.06 85 GLN A CA 1
ATOM 663 C C . GLN A 1 85 ? -3.422 21.953 21.359 1 98.06 85 GLN A C 1
ATOM 665 O O . GLN A 1 85 ? -2.814 22.906 21.844 1 98.06 85 GLN A O 1
ATOM 670 N N . LEU A 1 86 ? -4.406 22.141 20.531 1 98.12 86 LEU A N 1
ATOM 671 C CA . LEU A 1 86 ? -4.875 23.453 20.141 1 98.12 86 LEU A CA 1
ATOM 672 C C . LEU A 1 86 ? -5.48 24.203 21.328 1 98.12 86 LEU A C 1
ATOM 674 O O . LEU A 1 86 ? -5.637 25.422 21.281 1 98.12 86 LEU A O 1
ATOM 678 N N . TYR A 1 87 ? -5.848 23.391 22.297 1 98.31 87 TYR A N 1
ATOM 679 C CA . TYR A 1 87 ? -6.363 23.969 23.531 1 98.31 87 TYR A CA 1
ATOM 680 C C . TYR A 1 87 ? -5.426 25.062 24.047 1 98.31 87 TYR A C 1
ATOM 682 O O . TYR A 1 87 ? -5.879 26.109 24.516 1 98.31 87 TYR A O 1
ATOM 690 N N . TYR A 1 88 ? -4.215 24.875 23.969 1 98.31 88 TYR A N 1
ATOM 691 C CA . TYR A 1 88 ? -3.221 25.766 24.547 1 98.31 88 TYR A CA 1
ATOM 692 C C . TYR A 1 88 ? -3.059 27.016 23.688 1 98.31 88 TYR A C 1
ATOM 694 O O . TYR A 1 88 ? -2.445 28 24.109 1 98.31 88 TYR A O 1
ATOM 702 N N . ALA A 1 89 ? -3.598 27.016 22.484 1 98.06 89 ALA A N 1
ATOM 703 C CA . ALA A 1 89 ? -3.531 28.156 21.594 1 98.06 89 ALA A CA 1
ATOM 704 C C . ALA A 1 89 ? -4.855 28.922 21.562 1 98.06 89 ALA A C 1
ATOM 706 O O . ALA A 1 89 ? -5.02 29.875 20.812 1 98.06 89 ALA A O 1
ATOM 707 N N . ARG A 1 90 ? -5.844 28.547 22.328 1 97.19 90 ARG A N 1
ATOM 708 C CA . ARG A 1 90 ? -7.219 29.031 22.219 1 97.19 90 ARG A CA 1
ATOM 709 C C . ARG A 1 90 ? -7.285 30.531 22.422 1 97.19 90 ARG A C 1
ATOM 711 O O . ARG A 1 90 ? -8.07 31.219 21.766 1 97.19 90 ARG A O 1
ATOM 718 N N . ASP A 1 91 ? -6.48 31.062 23.312 1 96.56 91 ASP A N 1
ATOM 719 C CA . ASP A 1 91 ? -6.516 32.5 23.594 1 96.56 91 ASP A CA 1
ATOM 720 C C . ASP A 1 91 ? -5.707 33.281 22.578 1 96.56 91 ASP A C 1
ATOM 722 O O . ASP A 1 91 ? -5.871 34.5 22.453 1 96.56 91 ASP A O 1
ATOM 726 N N . TRP A 1 92 ? -4.848 32.625 21.938 1 97.69 92 TRP A N 1
ATOM 727 C CA . TRP A 1 92 ? -3.979 33.25 20.953 1 97.69 92 TRP A CA 1
ATOM 728 C C . TRP A 1 92 ? -4.656 33.344 19.594 1 97.69 92 TRP A C 1
ATOM 730 O O . TRP A 1 92 ? -4.465 34.312 18.859 1 97.69 92 TRP A O 1
ATOM 740 N N . VAL A 1 93 ? -5.461 32.344 19.266 1 97.19 93 VAL A N 1
ATOM 741 C CA . VAL A 1 93 ? -6.121 32.281 17.969 1 97.19 93 VAL A CA 1
ATOM 742 C C . VAL A 1 93 ? -7.223 33.344 17.875 1 97.19 93 VAL A C 1
ATOM 744 O O . VAL A 1 93 ? -7.973 33.531 18.844 1 97.19 93 VAL A O 1
ATOM 747 N N . ASP A 1 94 ? -7.223 34 16.75 1 94.88 94 ASP A N 1
ATOM 748 C CA . ASP A 1 94 ? -8.234 35.031 16.422 1 94.88 94 ASP A CA 1
ATOM 749 C C . ASP A 1 94 ? -8.727 34.844 14.992 1 94.88 94 ASP A C 1
ATOM 751 O O . ASP A 1 94 ? -7.969 35.031 14.039 1 94.88 94 ASP A O 1
ATOM 755 N N . GLY A 1 95 ? -10.055 34.562 14.82 1 96.5 95 GLY A N 1
ATOM 756 C CA . GLY A 1 95 ? -10.578 34.281 13.5 1 96.5 95 GLY A CA 1
ATOM 757 C C . GLY A 1 95 ? -10.203 32.875 13.008 1 96.5 95 GLY A C 1
ATOM 758 O O . GLY A 1 95 ? -9.969 31.969 13.812 1 96.5 95 GLY A O 1
ATOM 759 N N . ASP A 1 96 ? -10.32 32.656 11.727 1 97.75 96 ASP A N 1
ATOM 760 C CA . ASP A 1 96 ? -9.867 31.406 11.133 1 97.75 96 ASP A CA 1
ATOM 761 C C . ASP A 1 96 ? -8.352 31.266 11.234 1 97.75 96 ASP A C 1
ATOM 763 O O . ASP A 1 96 ? -7.621 32.219 11.047 1 97.75 96 ASP A O 1
ATOM 767 N N . ALA A 1 97 ? -7.906 30.125 11.57 1 98.56 97 ALA A N 1
ATOM 768 C CA . ALA A 1 97 ? -6.477 29.891 11.727 1 98.56 97 ALA A CA 1
ATOM 769 C C . ALA A 1 97 ? -6.039 28.656 10.938 1 98.56 97 ALA A C 1
ATOM 771 O O . ALA A 1 97 ? -6.797 27.688 10.805 1 98.56 97 ALA A O 1
ATOM 772 N N . ALA A 1 98 ? -4.844 28.719 10.391 1 98.75 98 ALA A N 1
ATOM 773 C CA . ALA A 1 98 ? -4.211 27.531 9.836 1 98.75 98 ALA A CA 1
ATOM 774 C C . ALA A 1 98 ? -3.578 26.688 10.938 1 98.75 98 ALA A C 1
ATOM 776 O O . ALA A 1 98 ? -2.973 27.219 11.867 1 98.75 98 ALA A O 1
ATOM 777 N N . VAL A 1 99 ? -3.812 25.438 10.914 1 98.88 99 VAL A N 1
ATOM 778 C CA . VAL A 1 99 ? -3.176 24.469 11.812 1 98.88 99 VAL A CA 1
ATOM 779 C C . VAL A 1 99 ? -2.305 23.516 11.008 1 98.88 99 VAL A C 1
ATOM 781 O O . VAL A 1 99 ? -2.773 22.891 10.047 1 98.88 99 VAL A O 1
ATOM 784 N N . VAL A 1 100 ? -1.07 23.344 11.422 1 98.56 100 VAL A N 1
ATOM 785 C CA . VAL A 1 100 ? -0.126 22.594 10.602 1 98.56 100 VAL A CA 1
ATOM 786 C C . VAL A 1 100 ? 0.723 21.688 11.484 1 98.56 100 VAL A C 1
ATOM 788 O O . VAL A 1 100 ? 1.253 22.125 12.508 1 98.56 100 VAL A O 1
ATOM 791 N N . ASN A 1 101 ? 0.785 20.422 11.094 1 97.69 101 ASN A N 1
ATOM 792 C CA . ASN A 1 101 ? 1.765 19.531 11.719 1 97.69 101 ASN A CA 1
ATOM 793 C C . ASN A 1 101 ? 3.191 19.938 11.359 1 97.69 101 ASN A C 1
ATOM 795 O O . ASN A 1 101 ? 3.441 20.453 10.266 1 97.69 101 ASN A O 1
ATOM 799 N N . THR A 1 102 ? 4.102 19.688 12.242 1 96.44 102 THR A N 1
ATOM 800 C CA . THR A 1 102 ? 5.469 20.141 12.039 1 96.44 102 THR A CA 1
ATOM 801 C C . THR A 1 102 ? 6.207 19.219 11.07 1 96.44 102 THR A C 1
ATOM 803 O O . THR A 1 102 ? 7.273 19.562 10.562 1 96.44 102 THR A O 1
ATOM 806 N N . ASP A 1 103 ? 5.629 18.094 10.805 1 94.94 103 ASP A N 1
ATOM 807 C CA . ASP A 1 103 ? 6.355 17.094 10.016 1 94.94 103 ASP A CA 1
ATOM 808 C C . ASP A 1 103 ? 5.82 17.031 8.586 1 94.94 103 ASP A C 1
ATOM 810 O O . ASP A 1 103 ? 6 16.016 7.898 1 94.94 103 ASP A O 1
ATOM 814 N N . VAL A 1 104 ? 5.184 18.062 8.094 1 95.19 104 VAL A N 1
ATOM 815 C CA . VAL A 1 104 ? 4.656 18.078 6.734 1 95.19 104 VAL A CA 1
ATOM 816 C C . VAL A 1 104 ? 5.395 19.141 5.914 1 95.19 104 VAL A C 1
ATOM 818 O O . VAL A 1 104 ? 5.457 20.312 6.301 1 95.19 104 VAL A O 1
ATOM 821 N N . LEU A 1 105 ? 5.992 18.766 4.848 1 93.75 105 LEU A N 1
ATOM 822 C CA . LEU A 1 105 ? 6.613 19.656 3.881 1 93.75 105 LEU A CA 1
ATOM 823 C C . LEU A 1 105 ? 5.762 19.781 2.623 1 93.75 105 LEU A C 1
ATOM 825 O O . LEU A 1 105 ? 5.289 18.766 2.088 1 93.75 105 LEU A O 1
ATOM 829 N N . THR A 1 106 ? 5.523 21 2.199 1 94.62 106 THR A N 1
ATOM 830 C CA . THR A 1 106 ? 4.598 21.188 1.089 1 94.62 106 THR A CA 1
ATOM 831 C C . THR A 1 106 ? 4.855 22.516 0.393 1 94.62 106 THR A C 1
ATOM 833 O O . THR A 1 106 ? 5.578 23.375 0.917 1 94.62 106 THR A O 1
ATOM 836 N N . ASN A 1 107 ? 4.352 22.625 -0.834 1 94 107 ASN A N 1
ATOM 837 C CA . ASN A 1 107 ? 4.324 23.906 -1.554 1 94 107 ASN A CA 1
ATOM 838 C C . ASN A 1 107 ? 2.896 24.406 -1.747 1 94 107 ASN A C 1
ATOM 840 O O . ASN A 1 107 ? 2.623 25.172 -2.674 1 94 107 ASN A O 1
ATOM 844 N N . LEU A 1 108 ? 2.029 23.984 -0.935 1 96.19 108 LEU A N 1
ATOM 845 C CA . LEU A 1 108 ? 0.613 24.312 -1.004 1 96.19 108 LEU A CA 1
ATOM 846 C C . LEU A 1 108 ? 0.409 25.828 -0.867 1 96.19 108 LEU A C 1
ATOM 848 O O . LEU A 1 108 ? 1.039 26.469 -0.023 1 96.19 108 LEU A O 1
ATOM 852 N N . ASP A 1 109 ? -0.437 26.391 -1.722 1 96.69 109 ASP A N 1
ATOM 853 C CA . ASP A 1 109 ? -0.985 27.734 -1.525 1 96.69 109 ASP A CA 1
ATOM 854 C C . ASP A 1 109 ? -2.135 27.719 -0.521 1 96.69 109 ASP A C 1
ATOM 856 O O . ASP A 1 109 ? -3.221 27.203 -0.82 1 96.69 109 ASP A O 1
ATOM 860 N N . LEU A 1 110 ? -1.922 28.359 0.598 1 97.06 110 LEU A N 1
ATOM 861 C CA . LEU A 1 110 ? -2.867 28.297 1.708 1 97.06 110 LEU A CA 1
ATOM 862 C C . LEU A 1 110 ? -4.133 29.094 1.388 1 97.06 110 LEU A C 1
ATOM 864 O O . LEU A 1 110 ? -5.16 28.922 2.049 1 97.06 110 LEU A O 1
ATOM 868 N N . ARG A 1 111 ? -4.176 29.984 0.411 1 96.56 111 ARG A N 1
ATOM 869 C CA . ARG A 1 111 ? -5.328 30.797 0.071 1 96.56 111 ARG A CA 1
ATOM 870 C C . ARG A 1 111 ? -6.496 29.938 -0.406 1 96.56 111 ARG A C 1
ATOM 872 O O . ARG A 1 111 ? -7.652 30.219 -0.089 1 96.56 111 ARG A O 1
ATOM 879 N N . ALA A 1 112 ? -6.117 28.859 -1.052 1 97 112 ALA A N 1
ATOM 880 C CA . ALA A 1 112 ? -7.16 28.031 -1.657 1 97 112 ALA A CA 1
ATOM 881 C C . ALA A 1 112 ? -7.988 27.328 -0.589 1 97 112 ALA A C 1
ATOM 883 O O . ALA A 1 112 ? -9.211 27.484 -0.536 1 97 112 ALA A O 1
ATOM 884 N N . PRO A 1 113 ? -7.348 26.609 0.273 1 98.25 113 PRO A N 1
ATOM 885 C CA . PRO A 1 113 ? -8.172 26 1.313 1 98.25 113 PRO A CA 1
ATOM 886 C C . PRO A 1 113 ? -8.836 27.016 2.229 1 98.25 113 PRO A C 1
ATOM 888 O O . PRO A 1 113 ? -9.93 26.781 2.74 1 98.25 113 PRO A O 1
ATOM 891 N N . ALA A 1 114 ? -8.211 28.156 2.479 1 98.25 114 ALA A N 1
ATOM 892 C CA . ALA A 1 114 ? -8.82 29.219 3.285 1 98.25 114 ALA A CA 1
ATOM 893 C C . ALA A 1 114 ? -10.086 29.75 2.627 1 98.25 114 ALA A C 1
ATOM 895 O O . ALA A 1 114 ? -11.094 29.984 3.301 1 98.25 114 ALA A O 1
ATOM 896 N N . GLU A 1 115 ? -9.992 29.984 1.318 1 98.25 115 GLU A N 1
ATOM 897 C CA . GLU A 1 115 ? -11.156 30.453 0.571 1 98.25 115 GLU A CA 1
ATOM 898 C C . GLU A 1 115 ? -12.289 29.438 0.611 1 98.25 115 GLU A C 1
ATOM 900 O O . GLU A 1 115 ? -13.453 29.797 0.777 1 98.25 115 GLU A O 1
ATOM 905 N N . LEU A 1 116 ? -11.922 28.172 0.461 1 98.44 116 LEU A N 1
ATOM 906 C CA . LEU A 1 116 ? -12.93 27.125 0.547 1 98.44 116 LEU A CA 1
ATOM 907 C C . LEU A 1 116 ? -13.602 27.125 1.918 1 98.44 116 LEU A C 1
ATOM 909 O O . LEU A 1 116 ? -14.82 26.969 2.02 1 98.44 116 LEU A O 1
ATOM 913 N N . HIS A 1 117 ? -12.82 27.25 2.922 1 98.69 117 HIS A N 1
ATOM 914 C CA . HIS A 1 117 ? -13.312 27.297 4.297 1 98.69 117 HIS A CA 1
ATOM 915 C C . HIS A 1 117 ? -14.383 28.359 4.461 1 98.69 117 HIS A C 1
ATOM 917 O O . HIS A 1 117 ? -15.461 28.094 4.996 1 98.69 117 HIS A O 1
ATOM 923 N N . ARG A 1 118 ? -14.094 29.516 3.945 1 98.12 118 ARG A N 1
ATOM 924 C CA . ARG A 1 118 ? -15 30.641 4.062 1 98.12 118 ARG A CA 1
ATOM 925 C C . ARG A 1 118 ? -16.25 30.453 3.197 1 98.12 118 ARG A C 1
ATOM 927 O O . ARG A 1 118 ? -17.375 30.641 3.658 1 98.12 118 ARG A O 1
ATOM 934 N N . SER A 1 119 ? -16 30.031 1.926 1 97.94 119 SER A N 1
ATOM 935 C CA . SER A 1 119 ? -17.094 29.891 0.965 1 97.94 119 SER A CA 1
ATOM 936 C C . SER A 1 119 ? -18.109 28.844 1.417 1 97.94 119 SER A C 1
ATOM 938 O O . SER A 1 119 ? -19.312 29 1.176 1 97.94 119 SER A O 1
ATOM 940 N N . ARG A 1 120 ? -17.625 27.844 2.164 1 97.94 120 ARG A N 1
ATOM 941 C CA . ARG A 1 120 ? -18.516 26.766 2.602 1 97.94 120 ARG A CA 1
ATOM 942 C C . ARG A 1 120 ? -19 27 4.027 1 97.94 120 ARG A C 1
ATOM 944 O O . ARG A 1 120 ? -19.75 26.203 4.574 1 97.94 120 ARG A O 1
ATOM 951 N N . GLN A 1 121 ? -18.531 28.156 4.629 1 98.06 121 GLN A N 1
ATOM 952 C CA . GLN A 1 121 ? -18.828 28.422 6.031 1 98.06 121 GLN A CA 1
ATOM 953 C C . GLN A 1 121 ? -18.5 27.219 6.906 1 98.06 121 GLN A C 1
ATOM 955 O O . GLN A 1 121 ? -19.312 26.812 7.73 1 98.06 121 GLN A O 1
ATOM 960 N N . ALA A 1 122 ? -17.391 26.625 6.598 1 98.81 122 ALA A N 1
ATOM 961 C CA . ALA A 1 122 ? -16.969 25.438 7.332 1 98.81 122 ALA A CA 1
ATOM 962 C C . ALA A 1 122 ? -16.438 25.812 8.719 1 98.81 122 ALA A C 1
ATOM 964 O O . ALA A 1 122 ? -16.016 26.938 8.938 1 98.81 122 ALA A O 1
ATOM 965 N N . LEU A 1 123 ? -16.547 24.859 9.625 1 98.88 123 LEU A N 1
ATOM 966 C CA . LEU A 1 123 ? -15.938 25.016 10.938 1 98.88 123 LEU A CA 1
ATOM 967 C C . LEU A 1 123 ? -14.508 24.484 10.93 1 98.88 123 LEU A C 1
ATOM 969 O O . LEU A 1 123 ? -13.664 24.922 11.711 1 98.88 123 LEU A O 1
ATOM 973 N N . LEU A 1 124 ? -14.32 23.547 10.094 1 98.94 124 LEU A N 1
ATOM 974 C CA . LEU A 1 124 ? -13.016 22.922 9.867 1 98.94 124 LEU A CA 1
ATOM 975 C C . LEU A 1 124 ? -12.828 22.562 8.391 1 98.94 124 LEU A C 1
ATOM 977 O O . LEU A 1 124 ? -13.758 22.062 7.754 1 98.94 124 LEU A O 1
ATOM 981 N N . THR A 1 125 ? -11.758 22.922 7.816 1 98.94 125 THR A N 1
ATOM 982 C CA . THR A 1 125 ? -11.352 22.453 6.496 1 98.94 125 THR A CA 1
ATOM 983 C C . THR A 1 125 ? -10.102 21.578 6.59 1 98.94 125 THR A C 1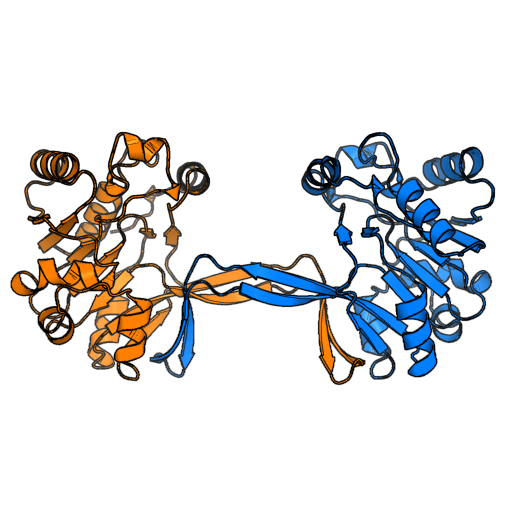
ATOM 985 O O . THR A 1 125 ? -9.094 22 7.164 1 98.94 125 THR A O 1
ATOM 988 N N . VAL A 1 126 ? -10.25 20.359 6.129 1 98.94 126 VAL A N 1
ATOM 989 C CA . VAL A 1 126 ? -9.117 19.438 6.055 1 98.94 126 VAL A CA 1
ATOM 990 C C . VAL A 1 126 ? -8.461 19.531 4.676 1 98.94 126 VAL A C 1
ATOM 992 O O . VAL A 1 126 ? -9.141 19.406 3.652 1 98.94 126 VAL A O 1
ATOM 995 N N . VAL A 1 127 ? -7.172 19.828 4.688 1 98.88 127 VAL A N 1
ATOM 996 C CA . VAL A 1 127 ? -6.445 19.734 3.424 1 98.88 127 VAL A CA 1
ATOM 997 C C . VAL A 1 127 ? -6.094 18.281 3.139 1 98.88 127 VAL A C 1
ATOM 999 O O . VAL A 1 127 ? -5.391 17.641 3.92 1 98.88 127 VAL A O 1
ATOM 1002 N N . GLY A 1 128 ? -6.688 17.828 2.086 1 98.62 128 GLY A N 1
ATOM 1003 C CA . GLY A 1 128 ? -6.43 16.469 1.657 1 98.62 128 GLY A CA 1
ATOM 1004 C C . GLY A 1 128 ? -5.559 16.375 0.418 1 98.62 128 GLY A C 1
ATOM 1005 O O . GLY A 1 128 ? -5.352 17.391 -0.269 1 98.62 128 GLY A O 1
ATOM 1006 N N . GLN A 1 129 ? -5.02 15.203 0.197 1 98.06 129 GLN A N 1
ATOM 1007 C CA . GLN A 1 129 ? -4.285 14.875 -1.021 1 98.06 129 GLN A CA 1
ATOM 1008 C C . GLN A 1 129 ? -4.727 13.531 -1.585 1 98.06 129 GLN A C 1
ATOM 1010 O O . GLN A 1 129 ? -5.332 12.719 -0.878 1 98.06 129 GLN A O 1
ATOM 1015 N N . ILE A 1 130 ? -4.445 13.398 -2.883 1 97.38 130 ILE A N 1
ATOM 1016 C CA . ILE A 1 130 ? -4.672 12.086 -3.49 1 97.38 130 ILE A CA 1
ATOM 1017 C C . ILE A 1 130 ? -3.49 11.172 -3.188 1 97.38 130 ILE A C 1
ATOM 1019 O O . ILE A 1 130 ? -2.346 11.492 -3.516 1 97.38 130 ILE A O 1
ATOM 1023 N N . HIS A 1 131 ? -3.758 10.148 -2.482 1 96.56 131 HIS A N 1
ATOM 1024 C CA . HIS A 1 131 ? -2.783 9.109 -2.176 1 96.56 131 HIS A CA 1
ATOM 1025 C C . HIS A 1 131 ? -3.047 7.848 -2.996 1 96.56 131 HIS A C 1
ATOM 1027 O O . HIS A 1 131 ? -4.152 7.301 -2.963 1 96.56 131 HIS A O 1
ATOM 1033 N N . ARG A 1 132 ? -2.041 7.418 -3.73 1 95 132 ARG A N 1
ATOM 1034 C CA . ARG A 1 132 ? -2.201 6.27 -4.621 1 95 132 ARG A CA 1
ATOM 1035 C C . ARG A 1 132 ? -1.495 5.039 -4.062 1 95 132 ARG A C 1
ATOM 1037 O O . ARG A 1 132 ? -0.389 5.141 -3.529 1 95 132 ARG A O 1
ATOM 1044 N N . VAL A 1 133 ? -2.152 3.91 -4.137 1 94.31 133 VAL A N 1
ATOM 1045 C CA . VAL A 1 133 ? -1.607 2.605 -3.773 1 94.31 133 VAL A CA 1
ATOM 1046 C C . VAL A 1 133 ? -1.707 1.653 -4.961 1 94.31 133 VAL A C 1
ATOM 1048 O O . VAL A 1 133 ? -2.805 1.354 -5.434 1 94.31 133 VAL A O 1
ATOM 1051 N N . SER A 1 134 ? -0.561 1.272 -5.453 1 94.94 134 SER A N 1
ATOM 1052 C CA . SER A 1 134 ? -0.539 0.299 -6.539 1 94.94 134 SER A CA 1
ATOM 1053 C C . SER A 1 134 ? -0.376 -1.121 -6.008 1 94.94 134 SER A C 1
ATOM 1055 O O . SER A 1 134 ? 0.523 -1.391 -5.207 1 94.94 134 SER A O 1
ATOM 1057 N N . LEU A 1 135 ? -1.233 -1.978 -6.332 1 94.12 135 LEU A N 1
ATOM 1058 C CA . LEU A 1 135 ? -1.119 -3.383 -5.957 1 94.12 135 LEU A CA 1
ATOM 1059 C C . LEU A 1 135 ? -0.451 -4.188 -7.066 1 94.12 135 LEU A C 1
ATOM 1061 O O . LEU A 1 135 ? -0.751 -3.996 -8.25 1 94.12 135 LEU A O 1
ATOM 1065 N N . ARG A 1 136 ? 0.487 -5.043 -6.699 1 91.62 136 ARG A N 1
ATOM 1066 C CA . ARG A 1 136 ? 1.252 -5.832 -7.66 1 91.62 136 ARG A CA 1
ATOM 1067 C C . ARG A 1 136 ? 0.473 -7.07 -8.094 1 91.62 136 ARG A C 1
ATOM 1069 O O . ARG A 1 136 ? 0.889 -7.781 -9.016 1 91.62 136 ARG A O 1
ATOM 1076 N N . PHE A 1 137 ? -0.65 -7.312 -7.477 1 94.75 137 PHE A N 1
ATOM 1077 C CA . PHE A 1 137 ? -1.443 -8.508 -7.727 1 94.75 137 PHE A CA 1
ATOM 1078 C C . PHE A 1 137 ? -2.822 -8.148 -8.266 1 94.75 137 PHE A C 1
ATOM 1080 O O . PHE A 1 137 ? -3.279 -7.012 -8.094 1 94.75 137 PHE A O 1
ATOM 1087 N N . GLY A 1 138 ? -3.357 -9.039 -8.945 1 97.06 138 GLY A N 1
ATOM 1088 C CA . GLY A 1 138 ? -4.738 -8.859 -9.352 1 97.06 138 GLY A CA 1
ATOM 1089 C C . GLY A 1 138 ? -5.719 -8.898 -8.195 1 97.06 138 GLY A C 1
ATOM 1090 O O . GLY A 1 138 ? -5.613 -9.766 -7.32 1 97.06 138 GLY A O 1
ATOM 1091 N N . VAL A 1 139 ? -6.59 -7.949 -8.18 1 98.25 139 VAL A N 1
ATOM 1092 C CA . VAL A 1 139 ? -7.605 -7.855 -7.137 1 98.25 139 VAL A CA 1
ATOM 1093 C C . VAL A 1 139 ? -8.898 -8.516 -7.617 1 98.25 139 VAL A C 1
ATOM 1095 O O . VAL A 1 139 ? -9.391 -8.203 -8.703 1 98.25 139 VAL A O 1
ATOM 1098 N N . LEU A 1 140 ? -9.453 -9.398 -6.785 1 98.75 140 LEU A N 1
ATOM 1099 C CA . LEU A 1 140 ? -10.641 -10.172 -7.117 1 98.75 140 LEU A CA 1
ATOM 1100 C C . LEU A 1 140 ? -11.852 -9.664 -6.34 1 98.75 140 LEU A C 1
ATOM 1102 O O . LEU A 1 140 ? -11.812 -9.562 -5.113 1 98.75 140 LEU A O 1
ATOM 1106 N N . GLU A 1 141 ? -12.867 -9.281 -7.023 1 98.12 141 GLU A N 1
ATOM 1107 C CA . GLU A 1 141 ? -14.172 -9.086 -6.398 1 98.12 141 GLU A CA 1
ATOM 1108 C C . GLU A 1 141 ? -14.984 -10.375 -6.406 1 98.12 141 GLU A C 1
ATOM 1110 O O . GLU A 1 141 ? -15.227 -10.961 -7.465 1 98.12 141 GLU A O 1
ATOM 1115 N N . VAL A 1 142 ? -15.344 -10.797 -5.266 1 98.19 142 VAL A N 1
ATOM 1116 C CA . VAL A 1 142 ? -15.938 -12.117 -5.105 1 98.19 142 VAL A CA 1
ATOM 1117 C C . VAL A 1 142 ? -17.344 -11.992 -4.508 1 98.19 142 VAL A C 1
ATOM 1119 O O . VAL A 1 142 ? -17.547 -11.219 -3.568 1 98.19 142 VAL A O 1
ATOM 1122 N N . GLU A 1 143 ? -18.266 -12.602 -5.051 1 96.88 143 GLU A N 1
ATOM 1123 C CA . GLU A 1 143 ? -19.625 -12.711 -4.527 1 96.88 143 GLU A CA 1
ATOM 1124 C C . GLU A 1 143 ? -20.078 -14.172 -4.477 1 96.88 143 GLU A C 1
ATOM 1126 O O . GLU A 1 143 ? -20.125 -14.852 -5.504 1 96.88 143 GLU A O 1
ATOM 1131 N N . GLY A 1 144 ? -20.406 -14.68 -3.275 1 94.69 144 GLY A N 1
ATOM 1132 C CA . GLY A 1 144 ? -20.844 -16.062 -3.127 1 94.69 144 GLY A CA 1
ATOM 1133 C C . GLY A 1 144 ? -19.797 -17.062 -3.559 1 94.69 144 GLY A C 1
ATOM 1134 O O . GLY A 1 144 ? -20.125 -18.094 -4.172 1 94.69 144 GLY A O 1
ATOM 1135 N N . GLY A 1 145 ? -18.594 -16.734 -3.498 1 96.88 145 GLY A N 1
ATOM 1136 C CA . GLY A 1 145 ? -17.516 -17.641 -3.84 1 96.88 145 GLY A CA 1
ATOM 1137 C C . GLY A 1 145 ? -17.188 -17.656 -5.32 1 96.88 145 GLY A C 1
ATOM 1138 O O . GLY A 1 145 ? -16.328 -18.422 -5.77 1 96.88 145 GLY A O 1
ATOM 1139 N N . MET A 1 146 ? -17.891 -16.797 -6.004 1 98.5 146 MET A N 1
ATOM 1140 C CA . MET A 1 146 ? -17.688 -16.719 -7.449 1 98.5 146 MET A CA 1
ATOM 1141 C C . MET A 1 146 ? -17.062 -15.375 -7.832 1 98.5 146 MET A C 1
ATOM 1143 O O . MET A 1 146 ? -17.344 -14.359 -7.195 1 98.5 146 MET A O 1
ATOM 1147 N N . LEU A 1 147 ? -16.234 -15.391 -8.844 1 98.81 147 LEU A N 1
ATOM 1148 C CA . LEU A 1 147 ? -15.57 -14.18 -9.312 1 98.81 147 LEU A CA 1
ATOM 1149 C C . LEU A 1 147 ? -16.562 -13.234 -9.977 1 98.81 147 LEU A C 1
ATOM 1151 O O . LEU A 1 147 ? -17.297 -13.641 -10.875 1 98.81 147 LEU A O 1
ATOM 1155 N N . ARG A 1 148 ? -16.594 -12.039 -9.484 1 98.56 148 ARG A N 1
ATOM 1156 C CA . ARG A 1 148 ? -17.422 -11.008 -10.094 1 98.56 148 ARG A CA 1
ATOM 1157 C C . ARG A 1 148 ? -16.609 -10.109 -11.016 1 98.56 148 ARG A C 1
ATOM 1159 O O . ARG A 1 148 ? -17.078 -9.695 -12.07 1 98.56 148 ARG A O 1
ATOM 1166 N N . SER A 1 149 ? -15.461 -9.797 -10.578 1 98.19 149 SER A N 1
ATOM 1167 C CA . SER A 1 149 ? -14.555 -8.969 -11.375 1 98.19 149 SER A CA 1
ATOM 1168 C C . SER A 1 149 ? -13.102 -9.195 -10.984 1 98.19 149 SER A C 1
ATOM 1170 O O . SER A 1 149 ? -12.82 -9.672 -9.875 1 98.19 149 SER A O 1
ATOM 1172 N N . TRP A 1 150 ? -12.234 -8.945 -11.883 1 98.5 150 TRP A N 1
ATOM 1173 C CA . TRP A 1 150 ? -10.789 -9.016 -11.711 1 98.5 150 TRP A CA 1
ATOM 1174 C C . TRP A 1 150 ? -10.125 -7.738 -12.188 1 98.5 150 TRP A C 1
ATOM 1176 O O . TRP A 1 150 ? -10.125 -7.438 -13.391 1 98.5 150 TRP A O 1
ATOM 1186 N N . ARG A 1 151 ? -9.641 -6.969 -11.289 1 97.25 151 ARG A N 1
ATOM 1187 C CA . ARG A 1 151 ? -8.836 -5.797 -11.633 1 97.25 151 ARG A CA 1
ATOM 1188 C C . ARG A 1 151 ? -7.344 -6.109 -11.531 1 97.25 151 ARG A C 1
ATOM 1190 O O . ARG A 1 151 ? -6.809 -6.273 -10.43 1 97.25 151 ARG A O 1
ATOM 1197 N N . GLU A 1 152 ? -6.746 -6.199 -12.656 1 97.25 152 GLU A N 1
ATOM 1198 C CA . GLU A 1 152 ? -5.348 -6.609 -12.68 1 97.25 152 GLU A CA 1
ATOM 1199 C C . GLU A 1 152 ? -4.43 -5.465 -12.258 1 97.25 152 GLU A C 1
ATOM 1201 O O . GLU A 1 152 ? -4.422 -4.406 -12.883 1 97.25 152 GLU A O 1
ATOM 1206 N N . LYS A 1 153 ? -3.689 -5.719 -11.195 1 95.25 153 LYS A N 1
ATOM 1207 C CA . LYS A 1 153 ? -2.674 -4.809 -10.672 1 95.25 153 LYS A CA 1
ATOM 1208 C C . LYS A 1 153 ? -3.18 -3.369 -10.656 1 95.25 153 LYS A C 1
ATOM 1210 O O . LYS A 1 153 ? -2.553 -2.479 -11.227 1 95.25 153 LYS A O 1
ATOM 1215 N N . PRO A 1 154 ? -4.258 -3.154 -9.922 1 96.12 154 PRO A N 1
ATOM 1216 C CA . PRO A 1 154 ? -4.867 -1.822 -9.938 1 96.12 154 PRO A CA 1
ATOM 1217 C C . PRO A 1 154 ? -4.078 -0.801 -9.125 1 96.12 154 PRO A C 1
ATOM 1219 O O . PRO A 1 154 ? -3.336 -1.175 -8.211 1 96.12 154 PRO A O 1
ATOM 1222 N N . THR A 1 155 ? -4.145 0.406 -9.531 1 96.5 155 THR A N 1
ATOM 1223 C CA . THR A 1 155 ? -3.779 1.542 -8.695 1 96.5 155 THR A CA 1
ATOM 1224 C C . THR A 1 155 ? -5.008 2.113 -7.996 1 96.5 155 THR A C 1
ATOM 1226 O O . THR A 1 155 ? -5.996 2.457 -8.648 1 96.5 155 THR A O 1
ATOM 1229 N N . LEU A 1 156 ? -4.941 2.092 -6.645 1 93.94 156 LEU A N 1
ATOM 1230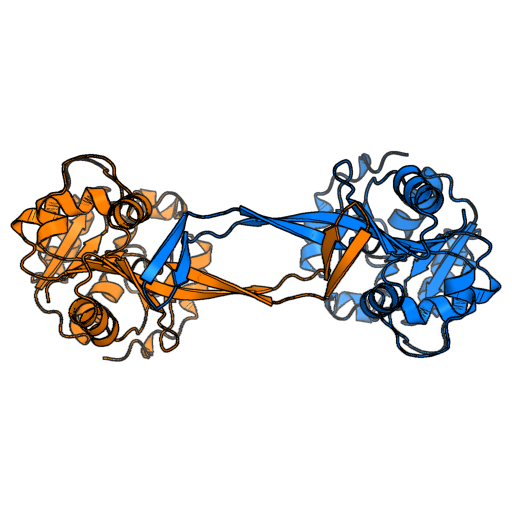 C CA . LEU A 1 156 ? -6.031 2.623 -5.836 1 93.94 156 LEU A CA 1
ATOM 1231 C C . LEU A 1 156 ? -5.734 4.047 -5.387 1 93.94 156 LEU A C 1
ATOM 1233 O O . LEU A 1 156 ? -4.59 4.371 -5.051 1 93.94 156 LEU A O 1
ATOM 1237 N N . GLU A 1 157 ? -6.766 4.879 -5.488 1 95.38 157 GLU A N 1
ATOM 1238 C CA . GLU A 1 157 ? -6.621 6.273 -5.07 1 95.38 157 GLU A CA 1
ATOM 1239 C C . GLU A 1 157 ? -7.469 6.57 -3.838 1 95.38 157 GLU A C 1
ATOM 1241 O O . GLU A 1 157 ? -8.633 6.168 -3.766 1 95.38 157 GLU A O 1
ATOM 1246 N N . TYR A 1 158 ? -6.879 7.246 -2.9 1 96.25 158 TYR A N 1
ATOM 1247 C CA . TYR A 1 158 ? -7.535 7.684 -1.675 1 96.25 158 TYR A CA 1
ATOM 1248 C C . TYR A 1 158 ? -7.301 9.172 -1.43 1 96.25 158 TYR A C 1
ATOM 1250 O O . TYR A 1 158 ? -6.262 9.711 -1.817 1 96.25 158 TYR A O 1
ATOM 1258 N N . ILE A 1 159 ? -8.336 9.836 -0.863 1 98.31 159 ILE A N 1
ATOM 1259 C CA . ILE A 1 159 ? -8.094 11.164 -0.305 1 98.31 159 ILE A CA 1
ATOM 1260 C C . ILE A 1 159 ? -7.633 11.039 1.146 1 98.31 159 ILE A C 1
ATOM 1262 O O . ILE A 1 159 ? -8.344 10.477 1.983 1 98.31 159 ILE A O 1
ATOM 1266 N N . THR A 1 160 ? -6.422 11.469 1.386 1 98.25 160 THR A N 1
ATOM 1267 C CA . THR A 1 160 ? -5.891 11.352 2.738 1 98.25 160 THR A CA 1
ATOM 1268 C C . THR A 1 160 ? -5.613 12.727 3.334 1 98.25 160 THR A C 1
ATOM 1270 O O . THR A 1 160 ? -5.445 13.703 2.602 1 98.25 160 THR A O 1
ATOM 1273 N N . SER A 1 161 ? -5.645 12.789 4.609 1 98.44 161 SER A N 1
ATOM 1274 C CA . SER A 1 161 ? -5.32 14.031 5.301 1 98.44 161 SER A CA 1
ATOM 1275 C C . SER A 1 161 ? -3.832 14.344 5.207 1 98.44 161 SER A C 1
ATOM 1277 O O . SER A 1 161 ? -2.998 13.445 5.277 1 98.44 161 SER A O 1
ATOM 1279 N N . THR A 1 162 ? -3.477 15.609 5.125 1 98.06 162 THR A N 1
ATOM 1280 C CA . THR A 1 162 ? -2.088 16.016 4.934 1 98.06 162 THR A CA 1
ATOM 1281 C C . THR A 1 162 ? -1.484 16.516 6.238 1 98.06 162 THR A C 1
ATOM 1283 O O . THR A 1 162 ? -0.277 16.75 6.324 1 98.06 162 THR A O 1
ATOM 1286 N N . GLY A 1 163 ? -2.305 16.719 7.223 1 98 163 GLY A N 1
ATOM 1287 C CA . GLY A 1 163 ? -1.832 17.328 8.453 1 98 163 GLY A CA 1
ATOM 1288 C C . GLY A 1 163 ? -1.927 18.844 8.438 1 98 163 GLY A C 1
ATOM 1289 O O . GLY A 1 163 ? -1.295 19.516 9.25 1 98 163 GLY A O 1
ATOM 1290 N N . ILE A 1 164 ? -2.613 19.406 7.492 1 98.69 164 ILE A N 1
ATOM 1291 C CA . ILE A 1 164 ? -2.867 20.844 7.387 1 98.69 164 ILE A CA 1
ATOM 1292 C C . ILE A 1 164 ? -4.371 21.094 7.441 1 98.69 164 ILE A C 1
ATOM 1294 O O . ILE A 1 164 ? -5.152 20.422 6.773 1 98.69 164 ILE A O 1
ATOM 1298 N N . TYR A 1 165 ? -4.73 22.062 8.219 1 98.88 165 TYR A N 1
ATOM 1299 C CA . TYR A 1 165 ? -6.137 22.359 8.453 1 98.88 165 TYR A CA 1
ATOM 1300 C C . TYR A 1 165 ? -6.379 23.859 8.516 1 98.88 165 TYR A C 1
ATOM 1302 O O . TYR A 1 165 ? -5.461 24.625 8.797 1 98.88 165 TYR A O 1
ATOM 1310 N N . ILE A 1 166 ? -7.594 24.266 8.188 1 98.88 166 ILE A N 1
ATOM 1311 C CA . ILE A 1 166 ? -8.141 25.578 8.539 1 98.88 166 ILE A CA 1
ATOM 1312 C C . ILE A 1 166 ? -9.273 25.406 9.547 1 98.88 166 ILE A C 1
ATOM 1314 O O . ILE A 1 166 ? -10.203 24.625 9.32 1 98.88 166 ILE A O 1
ATOM 1318 N N . VAL A 1 167 ? -9.164 26.078 10.641 1 98.81 167 VAL A N 1
ATOM 1319 C CA . VAL A 1 167 ? -10.148 25.891 11.703 1 98.81 167 VAL A CA 1
ATOM 1320 C C . VAL A 1 167 ? -10.727 27.234 12.125 1 98.81 167 VAL A C 1
ATOM 1322 O O . VAL A 1 167 ? -10.016 28.234 12.172 1 98.81 167 VAL A O 1
ATOM 1325 N N . SER A 1 168 ? -12 27.234 12.438 1 98.56 168 SER A N 1
ATOM 1326 C CA . SER A 1 168 ? -12.648 28.453 12.914 1 98.56 168 SER A CA 1
ATOM 1327 C C . SER A 1 168 ? -12.312 28.719 14.375 1 98.56 168 SER A C 1
ATOM 1329 O O . SER A 1 168 ? -12.148 27.781 15.164 1 98.56 168 SER A O 1
ATOM 1331 N N . GLU A 1 169 ? -12.328 30 14.703 1 97.75 169 GLU A N 1
ATOM 1332 C CA . GLU A 1 169 ? -12.008 30.438 16.062 1 97.75 169 GLU A CA 1
ATOM 1333 C C . GLU A 1 169 ? -12.945 29.781 17.078 1 97.75 169 GLU A C 1
ATOM 1335 O O . GLU A 1 169 ? -12.508 29.359 18.156 1 97.75 169 GLU A O 1
ATOM 1340 N N . GLY A 1 170 ? -14.203 29.766 16.688 1 97.88 170 GLY A N 1
ATOM 1341 C CA . GLY A 1 170 ? -15.195 29.203 17.594 1 97.88 170 GLY A CA 1
ATOM 1342 C C . GLY A 1 170 ? -14.891 27.766 18 1 97.88 170 GLY A C 1
ATOM 1343 O O . GLY A 1 170 ? -15.133 27.375 19.141 1 97.88 170 GLY A O 1
ATOM 1344 N N . VAL A 1 171 ? -14.375 26.984 17.078 1 98.69 171 VAL A N 1
ATOM 1345 C CA . VAL A 1 171 ? -14.039 25.594 17.359 1 98.69 171 VAL A CA 1
ATOM 1346 C C . VAL A 1 171 ? -12.867 25.531 18.328 1 98.69 171 VAL A C 1
ATOM 1348 O O . VAL A 1 171 ? -12.922 24.797 19.328 1 98.69 171 VAL A O 1
ATOM 1351 N N . VAL A 1 172 ? -11.828 26.328 18.141 1 98.56 172 VAL A N 1
ATOM 1352 C CA . VAL A 1 172 ? -10.633 26.312 18.969 1 98.56 172 VAL A CA 1
ATOM 1353 C C . VAL A 1 172 ? -10.977 26.781 20.391 1 98.56 172 VAL A C 1
ATOM 1355 O O . VAL A 1 172 ? -10.547 26.156 21.359 1 98.56 172 VAL A O 1
ATOM 1358 N N . LYS A 1 173 ? -11.789 27.75 20.5 1 97.88 173 LYS A N 1
ATOM 1359 C CA . LYS A 1 173 ? -12.117 28.359 21.781 1 97.88 173 LYS A CA 1
ATOM 1360 C C . LYS A 1 173 ? -12.969 27.422 22.641 1 97.88 173 LYS A C 1
ATOM 1362 O O . LYS A 1 173 ? -13.031 27.547 23.859 1 97.88 173 LYS A O 1
ATOM 1367 N N . ARG A 1 174 ? -13.555 26.484 22.031 1 97.5 174 ARG A N 1
ATOM 1368 C CA . ARG A 1 174 ? -14.453 25.562 22.734 1 97.5 174 ARG A CA 1
ATOM 1369 C C . ARG A 1 174 ? -13.719 24.297 23.141 1 97.5 174 ARG A C 1
ATOM 1371 O O . ARG A 1 174 ? -14.281 23.453 23.859 1 97.5 174 ARG A O 1
ATOM 1378 N N . LEU A 1 175 ? -12.516 24.125 22.719 1 97.94 175 LEU A N 1
ATOM 1379 C CA . LEU A 1 175 ? -11.766 22.922 23.062 1 97.94 175 LEU A CA 1
ATOM 1380 C C . LEU A 1 175 ? -11.477 22.859 24.562 1 97.94 175 LEU A C 1
ATOM 1382 O O . LEU A 1 175 ? -11.188 23.891 25.172 1 97.94 175 LEU A O 1
ATOM 1386 N N . GLY A 1 176 ? -11.609 21.688 25.156 1 96.94 176 GLY A N 1
ATOM 1387 C CA . GLY A 1 176 ? -11.164 21.453 26.516 1 96.94 176 GLY A CA 1
ATOM 1388 C C . GLY A 1 176 ? -9.758 20.891 26.594 1 96.94 176 GLY A C 1
ATOM 1389 O O . GLY A 1 176 ? -9.18 20.516 25.562 1 96.94 176 GLY A O 1
ATOM 1390 N N . GLU A 1 177 ? -9.227 20.953 27.859 1 97.62 177 GLU A N 1
ATOM 1391 C CA . GLU A 1 177 ? -7.914 20.359 28.062 1 97.62 177 GLU A CA 1
ATOM 1392 C C . GLU A 1 177 ? -8.008 18.844 28.156 1 97.62 177 GLU A C 1
ATOM 1394 O O . GLU A 1 177 ? -7.793 18.25 29.219 1 97.62 177 GLU A O 1
ATOM 1399 N N . GLU A 1 178 ? -8.242 18.203 27.109 1 97.75 178 GLU A N 1
ATOM 1400 C CA . GLU A 1 178 ? -8.438 16.766 27.047 1 97.75 178 GLU A CA 1
ATOM 1401 C C . GLU A 1 178 ? -7.848 16.188 25.75 1 97.75 178 GLU A C 1
ATOM 1403 O O . GLU A 1 178 ? -7.625 16.922 24.797 1 97.75 178 GLU A O 1
ATOM 1408 N N . TYR A 1 179 ? -7.57 14.891 25.875 1 98.06 179 TYR A N 1
ATOM 1409 C CA . TYR A 1 179 ? -7.031 14.211 24.688 1 98.06 179 TYR A CA 1
ATOM 1410 C C . TYR A 1 179 ? -8.047 14.195 23.562 1 98.06 179 TYR A C 1
ATOM 1412 O O . TYR A 1 179 ? -9.203 13.812 23.75 1 98.06 179 TYR A O 1
ATOM 1420 N N . LEU A 1 180 ? -7.66 14.656 22.391 1 98.31 180 LEU A N 1
ATOM 1421 C CA . LEU A 1 180 ? -8.492 14.727 21.203 1 98.31 180 LEU A CA 1
ATOM 1422 C C . LEU A 1 180 ? -7.641 14.758 19.938 1 98.31 180 LEU A C 1
ATOM 1424 O O . LEU A 1 180 ? -6.75 15.602 19.812 1 98.31 180 LEU A O 1
ATOM 1428 N N . ASP A 1 181 ? -7.93 13.773 19.031 1 97.94 181 ASP A N 1
ATOM 1429 C CA . ASP A 1 181 ? -7.223 13.773 17.75 1 97.94 181 ASP A CA 1
ATOM 1430 C C . ASP A 1 181 ? -8.008 14.539 16.688 1 97.94 181 ASP A C 1
ATOM 1432 O O . ASP A 1 181 ? -9.211 14.75 16.844 1 97.94 181 ASP A O 1
ATOM 1436 N N . MET A 1 182 ? -7.344 14.953 15.68 1 98.25 182 MET A N 1
ATOM 1437 C CA . MET A 1 182 ? -7.977 15.75 14.641 1 98.25 182 MET A CA 1
ATOM 1438 C C . MET A 1 182 ? -9.102 14.984 13.961 1 98.25 182 MET A C 1
ATOM 1440 O O . MET A 1 182 ? -10.117 15.562 13.57 1 98.25 182 MET A O 1
ATOM 1444 N N . ASP A 1 183 ? -8.867 13.641 13.695 1 98.44 183 ASP A N 1
ATOM 1445 C CA . ASP A 1 183 ? -9.93 12.859 13.062 1 98.44 183 ASP A CA 1
ATOM 1446 C C . ASP A 1 183 ? -11.195 12.867 13.922 1 98.44 183 ASP A C 1
ATOM 1448 O O . ASP A 1 183 ? -12.305 12.992 13.398 1 98.44 183 ASP A O 1
ATOM 1452 N N . ALA A 1 184 ? -11.008 12.734 15.242 1 98.44 184 ALA A N 1
ATOM 1453 C CA . ALA A 1 184 ? -12.148 12.766 16.172 1 98.44 184 ALA A CA 1
ATOM 1454 C C . ALA A 1 184 ? -12.82 14.133 16.156 1 98.44 184 ALA A C 1
ATOM 1456 O O . ALA A 1 184 ? -14.055 14.227 16.141 1 98.44 184 ALA A O 1
ATOM 1457 N N . LEU A 1 185 ? -12.039 15.18 16.203 1 98.75 185 LEU A N 1
ATOM 1458 C CA . LEU A 1 185 ? -12.602 16.516 16.109 1 98.75 185 LEU A CA 1
ATOM 1459 C C . LEU A 1 185 ? -13.398 16.688 14.82 1 98.75 185 LEU A C 1
ATOM 1461 O O . LEU A 1 185 ? -14.555 17.125 14.852 1 98.75 185 LEU A O 1
ATOM 1465 N N . ALA A 1 186 ? -12.797 16.328 13.695 1 98.88 186 ALA A N 1
ATOM 1466 C CA . ALA A 1 186 ? -13.453 16.469 12.398 1 98.88 186 ALA A CA 1
ATOM 1467 C C . ALA A 1 186 ? -14.781 15.719 12.367 1 98.88 186 ALA A C 1
ATOM 1469 O O . ALA A 1 186 ? -15.797 16.25 11.93 1 98.88 186 ALA A O 1
ATOM 1470 N N . ARG A 1 187 ? -14.781 14.492 12.859 1 98.62 187 ARG A N 1
ATOM 1471 C CA . ARG A 1 187 ? -15.992 13.68 12.859 1 98.62 187 ARG A CA 1
ATOM 1472 C C . ARG A 1 187 ? -17.094 14.344 13.672 1 98.62 187 ARG A C 1
ATOM 1474 O O . ARG A 1 187 ? -18.266 14.266 13.312 1 98.62 187 ARG A O 1
ATOM 1481 N N . SER A 1 188 ? -16.719 15.016 14.75 1 98.38 188 SER A N 1
ATOM 1482 C CA . SER A 1 188 ? -17.703 15.664 15.609 1 98.38 188 SER A CA 1
ATOM 1483 C C . SER A 1 188 ? -18.297 16.891 14.945 1 98.38 188 SER A C 1
ATOM 1485 O O . SER A 1 188 ? -19.344 17.406 15.375 1 98.38 188 SER A O 1
ATOM 1487 N N . LEU A 1 189 ? -17.688 17.391 13.898 1 98.75 189 LEU A N 1
ATOM 1488 C CA . LEU A 1 189 ? -18.109 18.656 13.281 1 98.75 189 LEU A CA 1
ATOM 1489 C C . LEU A 1 189 ? -18.844 18.391 11.977 1 98.75 189 LEU A C 1
ATOM 1491 O O . LEU A 1 189 ? -19.266 19.344 11.305 1 98.75 189 LEU A O 1
ATOM 1495 N N . ILE A 1 190 ? -18.891 17.141 11.586 1 98.19 190 ILE A N 1
ATOM 1496 C CA . ILE A 1 190 ? -19.672 16.828 10.391 1 98.19 190 ILE A CA 1
ATOM 1497 C C . ILE A 1 190 ? -21.109 17.297 10.562 1 98.19 190 ILE A C 1
ATOM 1499 O O . ILE A 1 190 ? -21.703 17.094 11.625 1 98.19 190 ILE A O 1
ATOM 1503 N N . PRO A 1 191 ? -21.75 17.938 9.602 1 97.94 191 PRO A N 1
ATOM 1504 C CA . PRO A 1 191 ? -21.344 18.016 8.203 1 97.94 191 PRO A CA 1
ATOM 1505 C C . PRO A 1 191 ? -20.625 19.328 7.871 1 97.94 191 PRO A C 1
ATOM 1507 O O . PRO A 1 191 ? -20.531 19.703 6.703 1 97.94 191 PRO A O 1
ATOM 1510 N N . ARG A 1 192 ? -20.141 20.094 8.859 1 98.75 192 ARG A N 1
ATOM 1511 C CA . ARG A 1 192 ? -19.547 21.406 8.609 1 98.75 192 ARG A CA 1
ATOM 1512 C C . ARG A 1 192 ? -18.031 21.297 8.453 1 98.75 192 ARG A C 1
ATOM 1514 O O . ARG A 1 192 ? -17.297 22.141 8.953 1 98.75 192 ARG A O 1
ATOM 1521 N N . VAL A 1 193 ? -17.672 20.203 7.883 1 98.94 193 VAL A N 1
ATOM 1522 C CA . VAL A 1 193 ? -16.25 19.984 7.609 1 98.94 193 VAL A CA 1
ATOM 1523 C C . VAL A 1 193 ? -16.016 19.922 6.102 1 98.94 193 VAL A C 1
ATOM 1525 O O . VAL A 1 193 ? -16.562 19.062 5.414 1 98.94 193 VAL A O 1
ATOM 1528 N N . ALA A 1 194 ? -15.242 20.891 5.586 1 98.94 194 ALA A N 1
ATOM 1529 C CA . ALA A 1 194 ? -14.883 20.906 4.168 1 98.94 194 ALA A CA 1
ATOM 1530 C C . ALA A 1 194 ? -13.57 20.172 3.93 1 98.94 194 ALA A C 1
ATOM 1532 O O . ALA A 1 194 ? -12.766 20 4.852 1 98.94 194 ALA A O 1
ATOM 1533 N N . VAL A 1 195 ? -13.406 19.641 2.766 1 98.94 195 VAL A N 1
ATOM 1534 C CA . VAL A 1 195 ? -12.156 19 2.367 1 98.94 195 VAL A CA 1
ATOM 1535 C C . VAL A 1 195 ? -11.617 19.672 1.106 1 98.94 195 VAL A C 1
ATOM 1537 O O . VAL A 1 195 ? -12.297 19.734 0.084 1 98.94 195 VAL A O 1
ATOM 1540 N N . TYR A 1 196 ? -10.469 20.219 1.242 1 98.81 196 TYR A N 1
ATOM 1541 C CA . TYR A 1 196 ? -9.766 20.734 0.077 1 98.81 196 TYR A CA 1
ATOM 1542 C C . TYR A 1 196 ? -8.75 19.734 -0.438 1 98.81 196 TYR A C 1
ATOM 1544 O O . TYR A 1 196 ? -7.715 19.5 0.196 1 98.81 196 TYR A O 1
ATOM 1552 N N . VAL A 1 197 ? -8.984 19.156 -1.534 1 98.62 197 VAL A N 1
ATOM 1553 C CA . VAL A 1 197 ? -8.047 18.219 -2.127 1 98.62 197 VAL A CA 1
ATOM 1554 C C . VAL A 1 197 ? -7.02 18.969 -2.969 1 98.62 197 VAL A C 1
ATOM 1556 O O . VAL A 1 197 ? -7.328 19.438 -4.066 1 98.62 197 VAL A O 1
ATOM 1559 N N . ALA A 1 198 ? -5.812 19.016 -2.504 1 97.38 198 ALA A N 1
ATOM 1560 C CA . ALA A 1 198 ? -4.766 19.828 -3.113 1 97.38 198 ALA A CA 1
ATOM 1561 C C . ALA A 1 198 ? -4.043 19.047 -4.215 1 97.38 198 ALA A C 1
ATOM 1563 O O . ALA A 1 198 ? -2.895 18.641 -4.039 1 97.38 198 ALA A O 1
ATOM 1564 N N . LYS A 1 199 ? -4.578 19.031 -5.391 1 95.44 199 LYS A N 1
ATOM 1565 C CA . LYS A 1 199 ? -4.02 18.281 -6.516 1 95.44 199 LYS A CA 1
ATOM 1566 C C . LYS A 1 199 ? -2.783 18.984 -7.078 1 95.44 199 LYS A C 1
ATOM 1568 O O . LYS A 1 199 ? -1.959 18.359 -7.746 1 95.44 199 LYS A O 1
ATOM 1573 N N . GLU A 1 200 ? -2.607 20.25 -6.719 1 93.81 200 GLU A N 1
ATOM 1574 C CA . GLU A 1 200 ? -1.548 21.078 -7.305 1 93.81 200 GLU A CA 1
ATOM 1575 C C . GLU A 1 200 ? -0.304 21.078 -6.422 1 93.81 200 GLU A C 1
ATOM 1577 O O . GLU A 1 200 ? 0.741 21.609 -6.816 1 93.81 200 GLU A O 1
ATOM 1582 N N . ALA A 1 201 ? -0.386 20.531 -5.293 1 94.31 201 ALA A N 1
ATOM 1583 C CA . ALA A 1 201 ? 0.688 20.625 -4.309 1 94.31 201 ALA A CA 1
ATOM 1584 C C . ALA A 1 201 ? 1.291 19.25 -4.016 1 94.31 201 ALA A C 1
ATOM 1586 O O . ALA A 1 201 ? 0.669 18.234 -4.285 1 94.31 201 ALA A O 1
ATOM 1587 N N . PHE A 1 202 ? 2.508 19.266 -3.59 1 92.12 202 PHE A N 1
ATOM 1588 C CA . PHE A 1 202 ? 3.104 18.031 -3.08 1 92.12 202 PHE A CA 1
ATOM 1589 C C . PHE A 1 202 ? 3.09 18.016 -1.557 1 92.12 202 PHE A C 1
ATOM 1591 O O . PHE A 1 202 ? 3.041 19.078 -0.919 1 92.12 202 PHE A O 1
ATOM 1598 N N . PHE A 1 203 ? 3.088 16.891 -1.008 1 93.5 203 PHE A N 1
ATOM 1599 C CA . PHE A 1 203 ? 3.16 16.703 0.436 1 93.5 203 PHE A CA 1
ATOM 1600 C C . PHE A 1 203 ? 4.152 15.602 0.785 1 93.5 203 PHE A C 1
ATOM 1602 O O . PHE A 1 203 ? 4.066 14.492 0.252 1 93.5 203 PHE A O 1
ATOM 1609 N N . TYR A 1 204 ? 5.113 15.945 1.591 1 92.31 204 TYR A N 1
ATOM 1610 C CA . TYR A 1 204 ? 6.043 14.977 2.16 1 92.31 204 TYR A CA 1
ATOM 1611 C C . TYR A 1 204 ? 5.875 14.883 3.672 1 92.31 204 TYR A C 1
ATOM 1613 O O . TYR A 1 204 ? 6.012 15.883 4.379 1 92.31 204 TYR A O 1
ATOM 1621 N N . ASP A 1 205 ? 5.527 13.695 4.168 1 92.75 205 ASP A N 1
ATOM 1622 C CA . ASP A 1 205 ? 5.391 13.422 5.594 1 92.75 205 ASP A CA 1
ATOM 1623 C C . ASP A 1 205 ? 6.68 12.828 6.164 1 92.75 205 ASP A C 1
ATOM 1625 O O . ASP A 1 205 ? 7.098 11.742 5.77 1 92.75 205 ASP A O 1
ATOM 1629 N N . VAL A 1 206 ? 7.324 13.539 7.039 1 92.19 206 VAL A N 1
ATOM 1630 C CA . VAL A 1 206 ? 8.57 13.086 7.641 1 92.19 206 VAL A CA 1
ATOM 1631 C C . VAL A 1 206 ? 8.305 12.508 9.031 1 92.19 206 VAL A C 1
ATOM 1633 O O . VAL A 1 206 ? 8.547 13.172 10.039 1 92.19 206 VAL A O 1
ATOM 1636 N N . GLY A 1 207 ? 7.805 11.273 9.047 1 90.75 207 GLY A N 1
ATOM 1637 C CA . GLY A 1 207 ? 7.402 10.68 10.312 1 90.75 207 GLY A CA 1
ATOM 1638 C C . GLY A 1 207 ? 8.336 9.578 10.773 1 90.75 207 GLY A C 1
ATOM 1639 O O . GLY A 1 207 ? 8.258 9.133 11.922 1 90.75 207 GLY A O 1
ATOM 1640 N N . THR A 1 208 ? 9.203 9.125 9.867 1 92.62 208 THR A N 1
ATOM 1641 C CA . THR A 1 208 ? 10.133 8.047 10.188 1 92.62 208 THR A CA 1
ATOM 1642 C C . THR A 1 208 ? 11.547 8.398 9.727 1 92.62 208 THR A C 1
ATOM 1644 O O . THR A 1 208 ? 11.75 9.375 9.008 1 92.62 208 THR A O 1
ATOM 1647 N N . ILE A 1 209 ? 12.422 7.543 10.164 1 92.06 209 ILE A N 1
ATOM 1648 C CA . ILE A 1 209 ? 13.805 7.727 9.742 1 92.06 209 ILE A CA 1
ATOM 1649 C C . ILE A 1 209 ? 13.914 7.559 8.227 1 92.06 209 ILE A C 1
ATOM 1651 O O . ILE A 1 209 ? 14.633 8.297 7.562 1 92.06 209 ILE A O 1
ATOM 1655 N N . GLU A 1 210 ? 13.188 6.633 7.672 1 90.06 210 GLU A N 1
ATOM 1656 C CA . GLU A 1 210 ? 13.164 6.418 6.227 1 90.06 210 GLU A CA 1
ATOM 1657 C C . GLU A 1 210 ? 12.641 7.648 5.496 1 90.06 210 GLU A C 1
ATOM 1659 O O . GLU A 1 210 ? 13.141 8 4.426 1 90.06 210 GLU A O 1
ATOM 1664 N N . ASP A 1 211 ? 11.648 8.297 6 1 91 211 ASP A N 1
ATOM 1665 C CA . ASP A 1 211 ? 11.102 9.516 5.414 1 91 211 ASP A CA 1
ATOM 1666 C C . ASP A 1 211 ? 12.164 10.609 5.332 1 91 211 ASP A C 1
ATOM 1668 O O . ASP A 1 211 ? 12.258 11.32 4.336 1 91 211 ASP A O 1
ATOM 1672 N N . LEU A 1 212 ? 12.898 10.719 6.465 1 89.44 212 LEU A N 1
ATOM 1673 C CA . LEU A 1 212 ? 13.961 11.719 6.508 1 89.44 212 LEU A CA 1
ATOM 1674 C C . LEU A 1 212 ? 14.961 11.5 5.383 1 89.44 212 LEU A C 1
ATOM 1676 O O . LEU A 1 212 ? 15.383 12.445 4.719 1 89.44 212 LEU A O 1
ATOM 1680 N N . SER A 1 213 ? 15.266 10.25 5.191 1 86.56 213 SER A N 1
ATOM 1681 C CA . SER A 1 213 ? 16.219 9.891 4.152 1 86.56 213 SER A CA 1
ATOM 1682 C C . SER A 1 213 ? 15.672 10.211 2.764 1 86.56 213 SER A C 1
ATOM 1684 O O . SER A 1 213 ? 16.375 10.766 1.922 1 86.56 213 SER A O 1
ATOM 1686 N N . LYS A 1 214 ? 14.398 9.961 2.566 1 85.75 214 LYS A N 1
ATOM 1687 C CA . LYS A 1 214 ? 13.758 10.195 1.273 1 85.75 214 LYS A CA 1
ATOM 1688 C C . LYS A 1 214 ? 13.586 11.688 1.01 1 85.75 214 LYS A C 1
ATOM 1690 O O . LYS A 1 214 ? 13.648 12.133 -0.138 1 85.75 214 LYS A O 1
ATOM 1695 N N . ALA A 1 215 ? 13.367 12.383 2.066 1 83.5 215 ALA A N 1
ATOM 1696 C CA . ALA A 1 215 ? 13.102 13.82 1.961 1 83.5 215 ALA A CA 1
ATOM 1697 C C . ALA A 1 215 ? 14.359 14.578 1.536 1 83.5 215 ALA A C 1
ATOM 1699 O O . ALA A 1 215 ? 14.273 15.703 1.043 1 83.5 215 ALA A O 1
ATOM 1700 N N . GLN A 1 216 ? 15.445 13.922 1.674 1 77.44 216 GLN A N 1
ATOM 1701 C CA . GLN A 1 216 ? 16.703 14.562 1.29 1 77.44 216 GLN A CA 1
ATOM 1702 C C . GLN A 1 216 ? 16.766 14.781 -0.219 1 77.44 216 GLN A C 1
ATOM 1704 O O . GLN A 1 216 ? 17.453 15.688 -0.69 1 77.44 216 GLN A O 1
ATOM 1709 N N . GLU A 1 217 ? 16.062 13.984 -0.89 1 69 217 GLU A N 1
ATOM 1710 C CA . GLU A 1 217 ? 16.094 14.031 -2.35 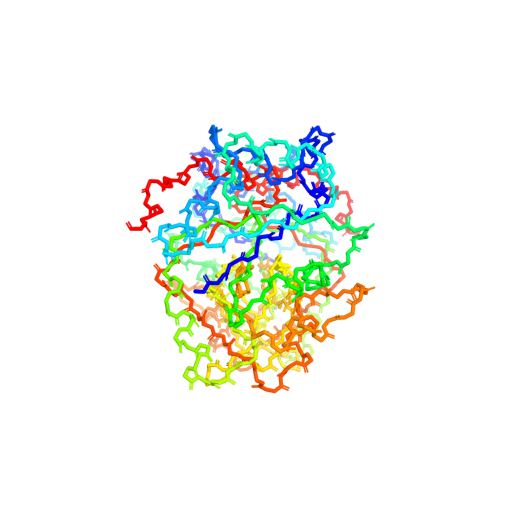1 69 217 GLU A CA 1
ATOM 1711 C C . GLU A 1 217 ? 15.086 15.031 -2.896 1 69 217 GLU A C 1
ATOM 1713 O O . GLU A 1 217 ? 15.102 15.344 -4.09 1 69 217 GLU A O 1
ATOM 1718 N N . VAL A 1 218 ? 14.25 15.406 -1.948 1 65.62 218 VAL A N 1
ATOM 1719 C CA . VAL A 1 218 ? 13.203 16.328 -2.383 1 65.62 218 VAL A CA 1
ATOM 1720 C C . VAL A 1 218 ? 13.789 17.734 -2.557 1 65.62 218 VAL A C 1
ATOM 1722 O O . VAL A 1 218 ? 14.5 18.219 -1.678 1 65.62 218 VAL A O 1
ATOM 1725 N N . LYS A 1 219 ? 14.031 18.031 -3.879 1 61.56 219 LYS A N 1
ATOM 1726 C CA . LYS A 1 219 ? 14.453 19.406 -4.141 1 61.56 219 LYS A CA 1
ATOM 1727 C C . LYS A 1 219 ? 13.43 20.406 -3.602 1 61.56 219 LYS A C 1
ATOM 1729 O O . LYS A 1 219 ? 12.336 20.531 -4.152 1 61.56 219 LYS A O 1
ATOM 1734 N N . LEU A 1 220 ? 13.594 20.781 -2.385 1 57.69 220 LEU A N 1
ATOM 1735 C CA . LEU A 1 220 ? 12.68 21.688 -1.708 1 57.69 220 LEU A CA 1
ATOM 1736 C C . LEU A 1 220 ? 12.781 23.094 -2.285 1 57.69 220 LEU A C 1
ATOM 1738 O O . LEU A 1 220 ? 12.18 24.031 -1.756 1 57.69 220 LEU A O 1
ATOM 1742 N N . ASP A 1 221 ? 13.703 23.234 -3.133 1 54.53 221 ASP A N 1
ATOM 1743 C CA . ASP A 1 221 ? 13.859 24.562 -3.707 1 54.53 221 ASP A CA 1
ATOM 1744 C C . ASP A 1 221 ? 12.531 25.109 -4.215 1 54.53 221 ASP A C 1
ATOM 1746 O O . ASP A 1 221 ? 12.344 26.328 -4.301 1 54.53 221 ASP A O 1
ATOM 1750 N N . GLY A 1 222 ? 11.719 24.219 -4.582 1 50.34 222 GLY A N 1
ATOM 1751 C CA . GLY A 1 222 ? 10.469 24.75 -5.105 1 50.34 222 GLY A CA 1
ATOM 1752 C C . GLY A 1 222 ? 9.453 25.062 -4.027 1 50.34 222 GLY A C 1
ATOM 1753 O O . GLY A 1 222 ? 8.25 25.125 -4.297 1 50.34 222 GLY A O 1
ATOM 1754 N N . LEU A 1 223 ? 9.742 24.812 -2.863 1 52.97 223 LEU A N 1
ATOM 1755 C CA . LEU A 1 223 ? 8.75 25.281 -1.895 1 52.97 223 LEU A CA 1
ATOM 1756 C C . LEU A 1 223 ? 8.438 26.75 -2.096 1 52.97 223 LEU A C 1
ATOM 1758 O O . LEU A 1 223 ? 9.258 27.609 -1.78 1 52.97 223 LEU A O 1
ATOM 1762 N N . LYS A 1 224 ? 8.039 27.062 -3.371 1 46.38 224 LYS A N 1
ATOM 1763 C CA . LYS A 1 224 ? 7.754 28.422 -3.811 1 46.38 224 LYS A CA 1
ATOM 1764 C C . LYS A 1 224 ? 6.734 29.094 -2.895 1 46.38 224 LYS A C 1
ATOM 1766 O O . LYS A 1 224 ? 5.691 28.516 -2.584 1 46.38 224 LYS A O 1
ATOM 1771 N N . PRO A 1 225 ? 7.008 30.281 -2.008 1 32.88 225 PRO A N 1
ATOM 1772 C CA . PRO A 1 225 ? 6.148 31.438 -2.23 1 32.88 225 PRO A CA 1
ATOM 1773 C C . PRO A 1 225 ? 6.352 32.062 -3.607 1 32.88 225 PRO A C 1
ATOM 1775 O O . PRO A 1 225 ? 7.406 31.891 -4.223 1 32.88 225 PRO A O 1
ATOM 1778 N N . MET B 1 1 ? -4.969 -35.531 -9.977 1 92.62 1 MET B N 1
ATOM 1779 C CA . MET B 1 1 ? -4.91 -34.219 -10.609 1 92.62 1 MET B CA 1
ATOM 1780 C C . MET B 1 1 ? -3.498 -33.906 -11.094 1 92.62 1 MET B C 1
ATOM 1782 O O . MET B 1 1 ? -2.521 -34.188 -10.398 1 92.62 1 MET B O 1
ATOM 1786 N N . LYS B 1 2 ? -3.357 -33.531 -12.398 1 98.06 2 LYS B N 1
ATOM 1787 C CA . LYS B 1 2 ? -2.072 -33.125 -12.953 1 98.06 2 LYS B CA 1
ATOM 1788 C C . LYS B 1 2 ? -1.787 -31.656 -12.633 1 98.06 2 LYS B C 1
ATOM 1790 O O . LYS B 1 2 ? -2.697 -30.891 -12.289 1 98.06 2 LYS B O 1
ATOM 1795 N N . ALA B 1 3 ? -0.532 -31.297 -12.688 1 98.62 3 ALA B N 1
ATOM 1796 C CA . ALA B 1 3 ? -0.186 -29.906 -12.445 1 98.62 3 ALA B CA 1
ATOM 1797 C C . ALA B 1 3 ? 0.733 -29.359 -13.539 1 98.62 3 ALA B C 1
ATOM 1799 O O . ALA B 1 3 ? 1.601 -30.094 -14.039 1 98.62 3 ALA B O 1
ATOM 1800 N N . VAL B 1 4 ? 0.506 -28.172 -13.93 1 98.81 4 VAL B N 1
ATOM 1801 C CA . VAL B 1 4 ? 1.358 -27.453 -14.867 1 98.81 4 VAL B CA 1
ATOM 1802 C C . VAL B 1 4 ? 2.02 -26.266 -14.172 1 98.81 4 VAL B C 1
ATOM 1804 O O . VAL B 1 4 ? 1.336 -25.406 -13.609 1 98.81 4 VAL B O 1
ATOM 1807 N N . VAL B 1 5 ? 3.33 -26.234 -14.148 1 98.75 5 VAL B N 1
ATOM 1808 C CA . VAL B 1 5 ? 4.109 -25.125 -13.617 1 98.75 5 VAL B CA 1
ATOM 1809 C C . VAL B 1 5 ? 4.508 -24.188 -14.75 1 98.75 5 VAL B C 1
ATOM 1811 O O . VAL B 1 5 ? 5.117 -24.609 -15.734 1 98.75 5 VAL B O 1
ATOM 1814 N N . LEU B 1 6 ? 4.117 -22.922 -14.586 1 98.44 6 LEU B N 1
ATOM 1815 C CA . LEU B 1 6 ? 4.449 -21.938 -15.602 1 98.44 6 LEU B CA 1
ATOM 1816 C C . LEU B 1 6 ? 5.812 -21.297 -15.32 1 98.44 6 LEU B C 1
ATOM 1818 O O . LEU B 1 6 ? 5.98 -20.609 -14.32 1 98.44 6 LEU B O 1
ATOM 1822 N N . ALA B 1 7 ? 6.797 -21.516 -16.219 1 98 7 ALA B N 1
ATOM 1823 C CA . ALA B 1 7 ? 8.164 -21.047 -16.016 1 98 7 ALA B CA 1
ATOM 1824 C C . ALA B 1 7 ? 8.719 -20.391 -17.281 1 98 7 ALA B C 1
ATOM 1826 O O . ALA B 1 7 ? 9.906 -20.547 -17.594 1 98 7 ALA B O 1
ATOM 1827 N N . ALA B 1 8 ? 7.832 -19.719 -17.969 1 96.75 8 ALA B N 1
ATOM 1828 C CA . ALA B 1 8 ? 8.219 -19.203 -19.281 1 96.75 8 ALA B CA 1
ATOM 1829 C C . ALA B 1 8 ? 8.656 -17.75 -19.203 1 96.75 8 ALA B C 1
ATOM 1831 O O . ALA B 1 8 ? 9.227 -17.203 -20.156 1 96.75 8 ALA B O 1
ATOM 1832 N N . GLY B 1 9 ? 8.406 -17.047 -18.125 1 94.5 9 GLY B N 1
ATOM 1833 C CA . GLY B 1 9 ? 8.609 -15.609 -18.031 1 94.5 9 GLY B CA 1
ATOM 1834 C C . GLY B 1 9 ? 10.07 -15.211 -18.109 1 94.5 9 GLY B C 1
ATOM 1835 O O . GLY B 1 9 ? 10.953 -15.977 -17.734 1 94.5 9 GLY B O 1
ATOM 1836 N N . LEU B 1 10 ? 10.273 -13.969 -18.469 1 94.38 10 LEU B N 1
ATOM 1837 C CA . LEU B 1 10 ? 11.625 -13.453 -18.656 1 94.38 10 LEU B CA 1
ATOM 1838 C C . LEU B 1 10 ? 12.273 -13.133 -17.312 1 94.38 10 LEU B C 1
ATOM 1840 O O . LEU B 1 10 ? 13.492 -13.023 -17.203 1 94.38 10 LEU B O 1
ATOM 1844 N N . GLY B 1 11 ? 11.5 -12.922 -16.359 1 94.81 11 GLY B N 1
ATOM 1845 C CA . GLY B 1 11 ? 12.008 -12.602 -15.039 1 94.81 11 GLY B CA 1
ATOM 1846 C C . GLY B 1 11 ? 12.773 -11.289 -15 1 94.81 11 GLY B C 1
ATOM 1847 O O . GLY B 1 11 ? 13.812 -11.188 -14.344 1 94.81 11 GLY B O 1
ATOM 1848 N N . THR B 1 12 ? 12.258 -10.219 -15.68 1 94.88 12 THR B N 1
ATOM 1849 C CA . THR B 1 12 ? 13 -8.977 -15.875 1 94.88 12 THR B CA 1
ATOM 1850 C C . THR B 1 12 ? 13.188 -8.25 -14.547 1 94.88 12 THR B C 1
ATOM 1852 O O . THR B 1 12 ? 14.188 -7.559 -14.352 1 94.88 12 THR B O 1
ATOM 1855 N N . ARG B 1 13 ? 12.289 -8.43 -13.562 1 92.62 13 ARG B N 1
ATOM 1856 C CA . ARG B 1 13 ? 12.375 -7.73 -12.281 1 92.62 13 ARG B CA 1
ATOM 1857 C C . ARG B 1 13 ? 13.461 -8.336 -11.406 1 92.62 13 ARG B C 1
ATOM 1859 O O . ARG B 1 13 ? 13.812 -7.77 -10.367 1 92.62 13 ARG B O 1
ATOM 1866 N N . LEU B 1 14 ? 14.008 -9.445 -11.852 1 95.06 14 LEU B N 1
ATOM 1867 C CA . LEU B 1 14 ? 15.047 -10.125 -11.086 1 95.06 14 LEU B CA 1
ATOM 1868 C C . LEU B 1 14 ? 16.422 -9.914 -11.727 1 95.06 14 LEU B C 1
ATOM 1870 O O . LEU B 1 14 ? 17.406 -10.523 -11.312 1 95.06 14 LEU B O 1
ATOM 1874 N N . ARG B 1 15 ? 16.375 -9.125 -12.773 1 94.56 15 ARG B N 1
ATOM 1875 C CA . ARG B 1 15 ? 17.688 -8.773 -13.312 1 94.56 15 ARG B CA 1
ATOM 1876 C C . ARG B 1 15 ? 18.516 -8.008 -12.297 1 94.56 15 ARG B C 1
ATOM 1878 O O . ARG B 1 15 ? 17.984 -7.203 -11.531 1 94.56 15 ARG B O 1
ATOM 1885 N N . PRO B 1 16 ? 19.812 -8.336 -12.289 1 94.12 16 PRO B N 1
ATOM 1886 C CA . PRO B 1 16 ? 20.609 -8.992 -13.328 1 94.12 16 PRO B CA 1
ATOM 1887 C C . PRO B 1 16 ? 20.656 -10.508 -13.156 1 94.12 16 PRO B C 1
ATOM 1889 O O . PRO B 1 16 ? 21.219 -11.211 -14 1 94.12 16 PRO B O 1
ATOM 1892 N N . LEU B 1 17 ? 20.141 -11.016 -12.141 1 92.69 17 LEU B N 1
ATOM 1893 C CA . LEU B 1 17 ? 20.203 -12.445 -11.859 1 92.69 17 LEU B CA 1
ATOM 1894 C C . LEU B 1 17 ? 19.719 -13.25 -13.062 1 92.69 17 LEU B C 1
ATOM 1896 O O . LEU B 1 17 ? 20.359 -14.234 -13.453 1 92.69 17 LEU B O 1
ATOM 1900 N N . THR B 1 18 ? 18.703 -12.797 -13.688 1 94.44 18 THR B N 1
ATOM 1901 C CA . THR B 1 18 ? 18.031 -13.578 -14.727 1 94.44 18 THR B CA 1
ATOM 1902 C C . THR B 1 18 ? 18.719 -13.359 -16.078 1 94.44 18 THR B C 1
ATOM 1904 O O . THR B 1 18 ? 18.25 -13.867 -17.094 1 94.44 18 THR B O 1
ATOM 1907 N N . PHE B 1 19 ? 19.766 -12.633 -16.094 1 94.69 19 PHE B N 1
ATOM 1908 C CA . PHE B 1 19 ? 20.625 -12.648 -17.266 1 94.69 19 PHE B CA 1
ATOM 1909 C C . PHE B 1 19 ? 21.359 -13.977 -17.391 1 94.69 19 PHE B C 1
ATOM 1911 O O . PHE B 1 19 ? 21.75 -14.375 -18.484 1 94.69 19 PHE B O 1
ATOM 1918 N N . LEU B 1 20 ? 21.484 -14.68 -16.297 1 92.62 20 LEU B N 1
ATOM 1919 C CA . LEU B 1 20 ? 22.344 -15.852 -16.266 1 92.62 20 LEU B CA 1
ATOM 1920 C C . LEU B 1 20 ? 21.547 -17.125 -16.047 1 92.62 20 LEU B C 1
ATOM 1922 O O . LEU B 1 20 ? 21.969 -18.219 -16.422 1 92.62 20 LEU B O 1
ATOM 1926 N N . VAL B 1 21 ? 20.469 -17.047 -15.398 1 94.88 21 VAL B N 1
ATOM 1927 C CA . VAL B 1 21 ? 19.641 -18.203 -15.109 1 94.88 21 VAL B CA 1
ATOM 1928 C C . VAL B 1 21 ? 18.172 -17.844 -15.297 1 94.88 21 VAL B C 1
ATOM 1930 O O . VAL B 1 21 ? 17.781 -16.688 -15.078 1 94.88 21 VAL B O 1
ATOM 1933 N N . PRO B 1 22 ? 17.297 -18.797 -15.727 1 97.06 22 PRO B N 1
ATOM 1934 C CA . PRO B 1 22 ? 15.867 -18.484 -15.734 1 97.06 22 PRO B CA 1
ATOM 1935 C C . PRO B 1 22 ? 15.305 -18.281 -14.336 1 97.06 22 PRO B C 1
ATOM 1937 O O . PRO B 1 22 ? 15.859 -18.781 -13.352 1 97.06 22 PRO B O 1
ATOM 1940 N N . LYS B 1 23 ? 14.203 -17.531 -14.219 1 96.44 23 LYS B N 1
ATOM 1941 C CA . LYS B 1 23 ? 13.57 -17.188 -12.945 1 96.44 23 LYS B CA 1
ATOM 1942 C C . LYS B 1 23 ? 13.32 -18.422 -12.102 1 96.44 23 LYS B C 1
ATOM 1944 O O . LYS B 1 23 ? 13.508 -18.406 -10.883 1 96.44 23 LYS B O 1
ATOM 1949 N N . ALA B 1 24 ? 12.867 -19.5 -12.773 1 97.44 24 ALA B N 1
ATOM 1950 C CA . ALA B 1 24 ? 12.539 -20.75 -12.086 1 97.44 24 ALA B CA 1
ATOM 1951 C C . ALA B 1 24 ? 13.742 -21.281 -11.32 1 97.44 24 ALA B C 1
ATOM 1953 O O . ALA B 1 24 ? 13.586 -22.016 -10.336 1 97.44 24 ALA B O 1
ATOM 1954 N N . LEU B 1 25 ? 14.93 -20.906 -11.727 1 97.38 25 LEU B N 1
ATOM 1955 C CA . LEU B 1 25 ? 16.141 -21.438 -11.109 1 97.38 25 LEU B CA 1
ATOM 1956 C C . LEU B 1 25 ? 16.781 -20.422 -10.188 1 97.38 25 LEU B C 1
ATOM 1958 O O . LEU B 1 25 ? 17.875 -20.641 -9.672 1 97.38 25 LEU B O 1
ATOM 1962 N N . ALA B 1 26 ? 16.156 -19.234 -10.062 1 95 26 ALA B N 1
ATOM 1963 C CA . ALA B 1 26 ? 16.594 -18.344 -8.984 1 95 26 ALA B CA 1
ATOM 1964 C C . ALA B 1 26 ? 16.438 -19.016 -7.625 1 95 26 ALA B C 1
ATOM 1966 O O . ALA B 1 26 ? 15.477 -19.766 -7.391 1 95 26 ALA B O 1
ATOM 1967 N N . THR B 1 27 ? 17.375 -18.719 -6.695 1 92.25 27 THR B N 1
ATOM 1968 C CA . THR B 1 27 ? 17.422 -19.516 -5.473 1 92.25 27 THR B CA 1
ATOM 1969 C C . THR B 1 27 ? 16.938 -18.688 -4.277 1 92.25 27 THR B C 1
ATOM 1971 O O . THR B 1 27 ? 17.203 -17.5 -4.18 1 92.25 27 THR B O 1
ATOM 1974 N N . VAL B 1 28 ? 16.188 -19.281 -3.461 1 90.12 28 VAL B N 1
ATOM 1975 C CA . VAL B 1 28 ? 15.914 -18.859 -2.088 1 90.12 28 VAL B CA 1
ATOM 1976 C C . VAL B 1 28 ? 16.672 -19.766 -1.117 1 90.12 28 VAL B C 1
ATOM 1978 O O . VAL B 1 28 ? 16.406 -20.969 -1.047 1 90.12 28 VAL B O 1
ATOM 1981 N N . GLY B 1 29 ? 17.516 -19.125 -0.407 1 85.06 29 GLY B N 1
ATOM 1982 C CA . GLY B 1 29 ? 18.484 -19.984 0.267 1 85.06 29 GLY B CA 1
ATOM 1983 C C . GLY B 1 29 ? 19.375 -20.75 -0.693 1 85.06 29 GLY B C 1
ATOM 1984 O O . GLY B 1 29 ? 20.047 -20.156 -1.537 1 85.06 29 GLY B O 1
ATOM 1985 N N . THR B 1 30 ? 19.375 -22.031 -0.657 1 86.75 30 THR B N 1
ATOM 1986 C CA . THR B 1 30 ? 20.219 -22.859 -1.522 1 86.75 30 THR B CA 1
ATOM 1987 C C . THR B 1 30 ? 19.359 -23.641 -2.523 1 86.75 30 THR B C 1
ATOM 1989 O O . THR B 1 30 ? 19.875 -24.484 -3.25 1 86.75 30 THR B O 1
ATOM 1992 N N . LYS B 1 31 ? 18.203 -23.344 -2.611 1 92.69 31 LYS B N 1
ATOM 1993 C CA . LYS B 1 31 ? 17.281 -24.156 -3.412 1 92.69 31 LYS B CA 1
ATOM 1994 C C . LYS B 1 31 ? 16.562 -23.297 -4.457 1 92.69 31 LYS B C 1
ATOM 1996 O O . LYS B 1 31 ? 16.125 -22.188 -4.164 1 92.69 31 LYS B O 1
ATOM 2001 N N . PRO B 1 32 ? 16.484 -23.797 -5.684 1 95.25 32 PRO B N 1
ATOM 2002 C CA . PRO B 1 32 ? 15.797 -23.047 -6.734 1 95.25 32 PRO B CA 1
ATOM 2003 C C . PRO B 1 32 ? 14.289 -22.969 -6.5 1 95.25 32 PRO B C 1
ATOM 2005 O O . PRO B 1 32 ? 13.703 -23.875 -5.898 1 95.25 32 PRO B O 1
ATOM 2008 N N . LEU B 1 33 ? 13.664 -21.922 -7.062 1 95.75 33 LEU B N 1
ATOM 2009 C CA . LEU B 1 33 ? 12.234 -21.703 -6.922 1 95.75 33 LEU B CA 1
ATOM 2010 C C . LEU B 1 33 ? 11.445 -22.906 -7.438 1 95.75 33 LEU B C 1
ATOM 2012 O O . LEU B 1 33 ? 10.5 -23.359 -6.785 1 95.75 33 LEU B O 1
ATOM 2016 N N . VAL B 1 34 ? 11.859 -23.484 -8.547 1 97.25 34 VAL B N 1
ATOM 2017 C CA . VAL B 1 34 ? 11.117 -24.562 -9.188 1 97.25 34 VAL B CA 1
ATOM 2018 C C . VAL B 1 34 ? 11.109 -25.797 -8.273 1 97.25 34 VAL B C 1
ATOM 2020 O O . VAL B 1 34 ? 10.141 -26.547 -8.258 1 97.25 34 VAL B O 1
ATOM 2023 N N . ASP B 1 35 ? 12.18 -25.969 -7.5 1 96.31 35 ASP B N 1
ATOM 2024 C CA . ASP B 1 35 ? 12.242 -27.094 -6.566 1 96.31 35 ASP B CA 1
ATOM 2025 C C . ASP B 1 35 ? 11.172 -26.953 -5.48 1 96.31 35 ASP B C 1
ATOM 2027 O O . ASP B 1 35 ? 10.508 -27.938 -5.137 1 96.31 35 ASP B O 1
ATOM 2031 N N . TYR B 1 36 ? 11.047 -25.766 -5 1 94.56 36 TYR B N 1
ATOM 2032 C CA . TYR B 1 36 ? 10.039 -25.531 -3.973 1 94.56 36 TYR B CA 1
ATOM 2033 C C . TYR B 1 36 ? 8.648 -25.859 -4.492 1 94.56 36 TYR B C 1
ATOM 2035 O O . TYR B 1 36 ? 7.863 -26.516 -3.811 1 94.56 36 TYR B O 1
ATOM 2043 N N . VAL B 1 37 ? 8.359 -25.438 -5.668 1 96.62 37 VAL B N 1
ATOM 2044 C CA . VAL B 1 37 ? 7.035 -25.609 -6.254 1 96.62 37 VAL B CA 1
ATOM 2045 C C . VAL B 1 37 ? 6.777 -27.094 -6.516 1 96.62 37 VAL B C 1
ATOM 2047 O O . VAL B 1 37 ? 5.719 -27.625 -6.156 1 96.62 37 VAL B O 1
ATOM 2050 N N . ILE B 1 38 ? 7.742 -27.797 -7.09 1 97 38 ILE B N 1
ATOM 2051 C CA . ILE B 1 38 ? 7.598 -29.203 -7.414 1 97 38 ILE B CA 1
ATOM 2052 C C . ILE B 1 38 ? 7.434 -30.016 -6.133 1 97 38 ILE B C 1
ATOM 2054 O O . ILE B 1 38 ? 6.551 -30.875 -6.043 1 97 38 ILE B O 1
ATOM 2058 N N . GLU B 1 39 ? 8.25 -29.75 -5.18 1 95 39 GLU B N 1
ATOM 2059 C CA . GLU B 1 39 ? 8.156 -30.438 -3.902 1 95 39 GLU B CA 1
ATOM 2060 C C . GLU B 1 39 ? 6.801 -30.203 -3.238 1 95 39 GLU B C 1
ATOM 2062 O O . GLU B 1 39 ? 6.191 -31.141 -2.707 1 95 39 GLU B O 1
ATOM 2067 N N . TRP B 1 40 ? 6.367 -28.969 -3.264 1 95 40 TRP B N 1
ATOM 2068 C CA . TRP B 1 40 ? 5.062 -28.625 -2.709 1 95 40 TRP B CA 1
ATOM 2069 C C . TRP B 1 40 ? 3.953 -29.391 -3.424 1 95 40 TRP B C 1
ATOM 2071 O O . TRP B 1 40 ? 3.049 -29.938 -2.781 1 95 40 TRP B O 1
ATOM 2081 N N . LEU B 1 41 ? 4.012 -29.469 -4.723 1 97.25 41 LEU B N 1
ATOM 2082 C CA . LEU B 1 41 ? 3.029 -30.219 -5.5 1 97.25 41 LEU B CA 1
ATOM 2083 C C . LEU B 1 41 ? 3.053 -31.703 -5.121 1 97.25 41 LEU B C 1
ATOM 2085 O O . LEU B 1 41 ? 1.999 -32.312 -4.926 1 97.25 41 LEU B O 1
ATOM 2089 N N . ARG B 1 42 ? 4.219 -32.25 -4.957 1 96.25 42 ARG B N 1
ATOM 2090 C CA . ARG B 1 42 ? 4.355 -33.625 -4.582 1 96.25 42 ARG B CA 1
ATOM 2091 C C . ARG B 1 42 ? 3.773 -33.906 -3.195 1 96.25 42 ARG B C 1
ATOM 2093 O O . ARG B 1 42 ? 3.086 -34.906 -2.979 1 96.25 42 ARG B O 1
ATOM 2100 N N . LEU B 1 43 ? 4.062 -33 -2.338 1 94.5 43 LEU B N 1
ATOM 2101 C CA . LEU B 1 43 ? 3.527 -33.125 -0.985 1 94.5 43 LEU B CA 1
ATOM 2102 C C . LEU B 1 43 ? 2.004 -33.094 -1.001 1 94.5 43 LEU B C 1
ATOM 2104 O O . LEU B 1 43 ? 1.356 -33.656 -0.12 1 94.5 43 LEU B O 1
ATOM 2108 N N . ASN B 1 44 ? 1.435 -32.438 -1.982 1 96.19 44 ASN B N 1
ATOM 2109 C CA . ASN B 1 44 ? -0.015 -32.344 -2.131 1 96.19 44 ASN B CA 1
ATOM 2110 C C . ASN B 1 44 ? -0.566 -33.531 -2.896 1 96.19 44 ASN B C 1
ATOM 2112 O O . ASN B 1 44 ? -1.738 -33.562 -3.277 1 96.19 44 ASN B O 1
ATOM 2116 N N . GLY B 1 45 ? 0.251 -34.531 -3.242 1 95.12 45 GLY B N 1
ATOM 2117 C CA . GLY B 1 45 ? -0.182 -35.75 -3.871 1 95.12 45 GLY B CA 1
ATOM 2118 C C . GLY B 1 45 ? -0.199 -35.688 -5.387 1 95.12 45 GLY B C 1
ATOM 2119 O O . GLY B 1 45 ? -0.737 -36.562 -6.051 1 95.12 45 GLY B O 1
ATOM 2120 N N . VAL B 1 46 ? 0.338 -34.625 -5.887 1 96.5 46 VAL B N 1
ATOM 2121 C CA . VAL B 1 46 ? 0.418 -34.5 -7.34 1 96.5 46 VAL B CA 1
ATOM 2122 C C . VAL B 1 46 ? 1.591 -35.312 -7.863 1 96.5 46 VAL B C 1
ATOM 2124 O O . VAL B 1 46 ? 2.744 -35.062 -7.508 1 96.5 46 VAL B O 1
ATOM 2127 N N . ARG B 1 47 ? 1.323 -36.219 -8.742 1 94.12 47 ARG B N 1
ATOM 2128 C CA . ARG B 1 47 ? 2.369 -37.094 -9.219 1 94.12 47 ARG B CA 1
ATOM 2129 C C . ARG B 1 47 ? 2.82 -36.719 -10.625 1 94.12 47 ARG B C 1
ATOM 2131 O O . ARG B 1 47 ? 3.984 -36.906 -10.984 1 94.12 47 ARG B O 1
ATOM 2138 N N . GLU B 1 48 ? 1.906 -36.281 -11.406 1 98.31 48 GLU B N 1
ATOM 2139 C CA . GLU B 1 48 ? 2.217 -35.875 -12.773 1 98.31 48 GLU B CA 1
ATOM 2140 C C . GLU B 1 48 ? 2.352 -34.375 -12.883 1 98.31 48 GLU B C 1
ATOM 2142 O O . GLU B 1 48 ? 1.354 -33.625 -12.828 1 98.31 48 GLU B O 1
ATOM 2147 N N . ILE B 1 49 ? 3.572 -33.938 -13.07 1 98.69 49 ILE B N 1
ATOM 2148 C CA . ILE B 1 49 ? 3.883 -32.5 -13.109 1 98.69 49 ILE B CA 1
ATOM 2149 C C . ILE B 1 49 ? 4.543 -32.156 -14.438 1 98.69 49 ILE B C 1
ATOM 2151 O O . ILE B 1 49 ? 5.406 -32.875 -14.922 1 98.69 49 ILE B O 1
ATOM 2155 N N . ALA B 1 50 ? 4.07 -31.172 -15.109 1 98.81 50 ALA B N 1
ATOM 2156 C CA . ALA B 1 50 ? 4.719 -30.578 -16.281 1 98.81 50 ALA B CA 1
ATOM 2157 C C . ALA B 1 50 ? 5.176 -29.156 -16 1 98.81 50 ALA B C 1
ATOM 2159 O O . ALA B 1 50 ? 4.52 -28.422 -15.266 1 98.81 50 ALA B O 1
ATOM 2160 N N . VAL B 1 51 ? 6.32 -28.781 -16.562 1 98.81 51 VAL B N 1
ATOM 2161 C CA . VAL B 1 51 ? 6.832 -27.422 -16.516 1 98.81 51 VAL B CA 1
ATOM 2162 C C . VAL B 1 51 ? 6.895 -26.828 -17.922 1 98.81 51 VAL B C 1
ATOM 2164 O O . VAL B 1 51 ? 7.473 -27.438 -18.828 1 98.81 51 VAL B O 1
ATOM 2167 N N . VAL B 1 52 ? 6.219 -25.703 -18.109 1 98.62 52 VAL B N 1
ATOM 2168 C CA . VAL B 1 52 ? 6.258 -25.016 -19.391 1 98.62 52 VAL B CA 1
ATOM 2169 C C . VAL B 1 52 ? 7.312 -23.906 -19.359 1 98.62 52 VAL B C 1
ATOM 2171 O O . VAL B 1 52 ? 7.258 -23.016 -18.516 1 98.62 52 VAL B O 1
ATOM 2174 N N . GLY B 1 53 ? 8.25 -23.938 -20.281 1 97.81 53 GLY B N 1
ATOM 2175 C CA . GLY B 1 53 ? 9.328 -22.969 -20.297 1 97.81 53 GLY B CA 1
ATOM 2176 C C . GLY B 1 53 ? 9.484 -22.281 -21.641 1 97.81 53 GLY B C 1
ATOM 2177 O O . GLY B 1 53 ? 8.992 -22.781 -22.656 1 97.81 53 GLY B O 1
ATOM 2178 N N . TYR B 1 54 ? 10.148 -21.094 -21.547 1 97.31 54 TYR B N 1
ATOM 2179 C CA . TYR B 1 54 ? 10.469 -20.344 -22.75 1 97.31 54 TYR B CA 1
ATOM 2180 C C . TYR B 1 54 ? 11.836 -19.688 -22.641 1 97.31 54 TYR B C 1
ATOM 2182 O O . TYR B 1 54 ? 12.781 -20.062 -23.328 1 97.31 54 TYR B O 1
ATOM 2190 N N . TYR B 1 55 ? 11.961 -18.75 -21.703 1 95.69 55 TYR B N 1
ATOM 2191 C CA . TYR B 1 55 ? 13.219 -18.047 -21.5 1 95.69 55 TYR B CA 1
ATOM 2192 C C . TYR B 1 55 ? 14.281 -18.984 -20.922 1 95.69 55 TYR B C 1
ATOM 2194 O O . TYR B 1 55 ? 14.062 -19.609 -19.891 1 95.69 55 TYR B O 1
ATOM 2202 N N . MET B 1 56 ? 15.438 -19.141 -21.641 1 97.19 56 MET B N 1
ATOM 2203 C CA . MET B 1 56 ? 16.531 -20.016 -21.25 1 97.19 56 MET B CA 1
ATOM 2204 C C . MET B 1 56 ? 16.031 -21.422 -20.969 1 97.19 56 MET B C 1
ATOM 2206 O O . MET B 1 56 ? 16.422 -22.047 -19.969 1 97.19 56 MET B O 1
ATOM 2210 N N . GLN B 1 57 ? 15.172 -21.859 -21.844 1 96.38 57 GLN B N 1
ATOM 2211 C CA . GLN B 1 57 ? 14.453 -23.094 -21.578 1 96.38 57 GLN B CA 1
ATOM 2212 C C . GLN B 1 57 ? 15.383 -24.297 -21.641 1 96.38 57 GLN B C 1
ATOM 2214 O O . GLN B 1 57 ? 15.156 -25.312 -20.969 1 96.38 57 GLN B O 1
ATOM 2219 N N . ASP B 1 58 ? 16.531 -24.172 -22.375 1 97.75 58 ASP B N 1
ATOM 2220 C CA . ASP B 1 58 ? 17.5 -25.266 -22.406 1 97.75 58 ASP B CA 1
ATOM 2221 C C . ASP B 1 58 ? 18.109 -25.5 -21.031 1 97.75 58 ASP B C 1
ATOM 2223 O O . ASP B 1 58 ? 18.297 -26.641 -20.609 1 97.75 58 ASP B O 1
ATOM 2227 N N . VAL B 1 59 ? 18.422 -24.453 -20.375 1 98.12 59 VAL B N 1
ATOM 2228 C CA . VAL B 1 59 ? 19.016 -24.516 -19.047 1 98.12 59 VAL B CA 1
ATOM 2229 C C . VAL B 1 59 ? 18.016 -25.141 -18.078 1 98.12 59 VAL B C 1
ATOM 2231 O O . VAL B 1 59 ? 18.359 -26.047 -17.312 1 98.12 59 VAL B O 1
ATOM 2234 N N . LEU B 1 60 ? 16.812 -24.719 -18.141 1 98.25 60 LEU B N 1
ATOM 2235 C CA . LEU B 1 60 ? 15.766 -25.234 -17.266 1 98.25 60 LEU B CA 1
ATOM 2236 C C . LEU B 1 60 ? 15.5 -26.703 -17.547 1 98.25 60 LEU B C 1
ATOM 2238 O O . LEU B 1 60 ? 15.383 -27.516 -16.625 1 98.25 60 LEU B O 1
ATOM 2242 N N . GLU B 1 61 ? 15.422 -27.016 -18.781 1 98.44 61 GLU B N 1
ATOM 2243 C CA . GLU B 1 61 ? 15.188 -28.391 -19.172 1 98.44 61 GLU B CA 1
ATOM 2244 C C . GLU B 1 61 ? 16.281 -29.312 -18.641 1 98.44 61 GLU B C 1
ATOM 2246 O O . GLU B 1 61 ? 15.992 -30.391 -18.125 1 98.44 61 GLU B O 1
ATOM 2251 N N . ARG B 1 62 ? 17.516 -28.922 -18.797 1 98.38 62 ARG B N 1
ATOM 2252 C CA . ARG B 1 62 ? 18.641 -29.719 -18.312 1 98.38 62 ARG B CA 1
ATOM 2253 C C . ARG B 1 62 ? 18.578 -29.906 -16.797 1 98.38 62 ARG B C 1
ATOM 2255 O O . ARG B 1 62 ? 18.828 -31 -16.297 1 98.38 62 ARG B O 1
ATOM 2262 N N . TYR B 1 63 ? 18.328 -28.828 -16.172 1 98.31 63 TY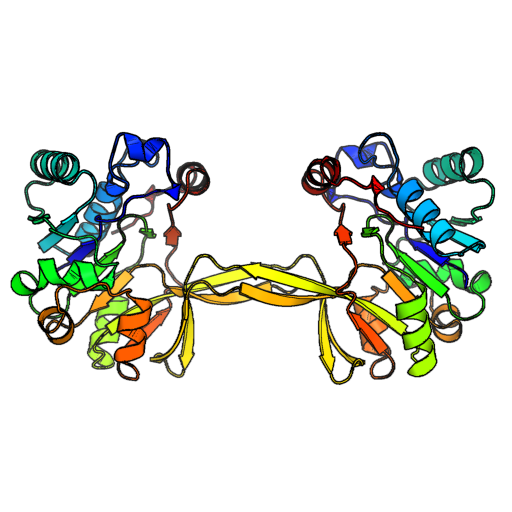R B N 1
ATOM 2263 C CA . TYR B 1 63 ? 18.203 -28.891 -14.727 1 98.31 63 TYR B CA 1
ATOM 2264 C C . TYR B 1 63 ? 17.141 -29.891 -14.305 1 98.31 63 TYR B C 1
ATOM 2266 O O . TYR B 1 63 ? 17.391 -30.75 -13.445 1 98.31 63 TYR B O 1
ATOM 2274 N N . LEU B 1 64 ? 15.961 -29.812 -14.898 1 98.56 64 LEU B N 1
ATOM 2275 C CA . LEU B 1 64 ? 14.852 -30.703 -14.555 1 98.56 64 LEU B CA 1
ATOM 2276 C C . LEU B 1 64 ? 15.203 -32.156 -14.875 1 98.56 64 LEU B C 1
ATOM 2278 O O . LEU B 1 64 ? 14.867 -33.062 -14.109 1 98.56 64 LEU B O 1
ATOM 2282 N N . ALA B 1 65 ? 15.836 -32.344 -15.992 1 98.44 65 ALA B N 1
ATOM 2283 C CA . ALA B 1 65 ? 16.234 -33.688 -16.375 1 98.44 65 ALA B CA 1
ATOM 2284 C C . ALA B 1 65 ? 17.156 -34.312 -15.328 1 98.44 65 ALA B C 1
ATOM 2286 O O . ALA B 1 65 ? 17.094 -35.531 -15.07 1 98.44 65 ALA B O 1
ATOM 2287 N N . GLN B 1 66 ? 17.953 -33.531 -14.727 1 98.38 66 GLN B N 1
ATOM 2288 C CA . GLN B 1 66 ? 18.953 -34 -13.773 1 98.38 66 GLN B CA 1
ATOM 2289 C C . GLN B 1 66 ? 18.328 -34.188 -12.391 1 98.38 66 GLN B C 1
ATOM 2291 O O . GLN B 1 66 ? 18.594 -35.219 -11.727 1 98.38 66 GLN B O 1
ATOM 2296 N N . PHE B 1 67 ? 17.547 -33.312 -11.953 1 98 67 PHE B N 1
ATOM 2297 C CA . PHE B 1 67 ? 17.172 -33.281 -10.547 1 98 67 PHE B CA 1
ATOM 2298 C C . PHE B 1 67 ? 15.719 -33.719 -10.375 1 98 67 PHE B C 1
ATOM 2300 O O . PHE B 1 67 ? 15.297 -34.062 -9.273 1 98 67 PHE B O 1
ATOM 2307 N N . HIS B 1 68 ? 14.93 -33.594 -11.453 1 98.25 68 HIS B N 1
ATOM 2308 C CA . HIS B 1 68 ? 13.531 -34 -11.453 1 98.25 68 HIS B CA 1
ATOM 2309 C C . HIS B 1 68 ? 13.18 -34.75 -12.727 1 98.25 68 HIS B C 1
ATOM 2311 O O . HIS B 1 68 ? 12.289 -34.344 -13.477 1 98.25 68 HIS B O 1
ATOM 2317 N N . PRO B 1 69 ? 13.688 -35.906 -12.875 1 97.81 69 PRO B N 1
ATOM 2318 C CA . PRO B 1 69 ? 13.547 -36.625 -14.148 1 97.81 69 PRO B CA 1
ATOM 2319 C C . PRO B 1 69 ? 12.109 -37.062 -14.422 1 97.81 69 PRO B C 1
ATOM 2321 O O . PRO B 1 69 ? 11.758 -37.375 -15.562 1 97.81 69 PRO B O 1
ATOM 2324 N N . ASP B 1 70 ? 11.305 -37.125 -13.438 1 98 70 ASP B N 1
ATOM 2325 C CA . ASP B 1 70 ? 9.922 -37.531 -13.609 1 98 70 ASP B CA 1
ATOM 2326 C C . ASP B 1 70 ? 9.031 -36.375 -14.031 1 98 70 ASP B C 1
ATOM 2328 O O . ASP B 1 70 ? 7.863 -36.594 -14.391 1 98 70 ASP B O 1
ATOM 2332 N N . VAL B 1 71 ? 9.539 -35.188 -13.992 1 98.5 71 VAL B N 1
ATOM 2333 C CA . VAL B 1 71 ? 8.789 -34 -14.398 1 98.5 71 VAL B CA 1
ATOM 2334 C C . VAL B 1 71 ? 8.898 -33.812 -15.906 1 98.5 71 VAL B C 1
ATOM 2336 O O . VAL B 1 71 ? 9.992 -33.906 -16.469 1 98.5 71 VAL B O 1
ATOM 2339 N N . VAL B 1 72 ? 7.777 -33.594 -16.531 1 98.56 72 VAL B N 1
ATOM 2340 C CA . VAL B 1 72 ? 7.75 -33.375 -17.969 1 98.56 72 VAL B CA 1
ATOM 2341 C C . VAL B 1 72 ? 8.062 -31.906 -18.281 1 98.56 72 VAL B C 1
ATOM 2343 O O . VAL B 1 72 ? 7.492 -31 -17.672 1 98.56 72 VAL B O 1
ATOM 2346 N N . PHE B 1 73 ? 9.031 -31.703 -19.203 1 98.69 73 PHE B N 1
ATOM 2347 C CA . PHE B 1 73 ? 9.312 -30.344 -19.641 1 98.69 73 PHE B CA 1
ATOM 2348 C C . PHE B 1 73 ? 8.656 -30.062 -20.984 1 98.69 73 PHE B C 1
ATOM 2350 O O . PHE B 1 73 ? 8.836 -30.828 -21.938 1 98.69 73 PHE B O 1
ATOM 2357 N N . LEU B 1 74 ? 7.848 -29.047 -21.062 1 98.5 74 LEU B N 1
ATOM 2358 C CA . LEU B 1 74 ? 7.172 -28.625 -22.281 1 98.5 74 LEU B CA 1
ATOM 2359 C C . LEU B 1 74 ? 7.77 -27.328 -22.797 1 98.5 74 LEU B C 1
ATOM 2361 O O . LEU B 1 74 ? 7.652 -26.281 -22.156 1 98.5 74 LEU B O 1
ATOM 2365 N N . ARG B 1 75 ? 8.305 -27.375 -23.969 1 97.56 75 ARG B N 1
ATOM 2366 C CA . ARG B 1 75 ? 8.93 -26.203 -24.594 1 97.56 75 ARG B CA 1
ATOM 2367 C C . ARG B 1 75 ? 7.895 -25.328 -25.281 1 97.56 75 ARG B C 1
ATOM 2369 O O . ARG B 1 75 ? 7.055 -25.828 -26.031 1 97.56 75 ARG B O 1
ATOM 2376 N N . SER B 1 76 ? 7.941 -24.094 -24.938 1 97.06 76 SER B N 1
ATOM 2377 C CA . SER B 1 76 ? 7.102 -23.156 -25.672 1 97.06 76 SER B CA 1
ATOM 2378 C C . SER B 1 76 ? 7.875 -22.484 -26.812 1 97.06 76 SER B C 1
ATOM 2380 O O . SER B 1 76 ? 9.102 -22.344 -26.734 1 97.06 76 SER B O 1
ATOM 2382 N N . ARG B 1 77 ? 7.156 -22.094 -27.844 1 96.31 77 ARG B N 1
ATOM 2383 C CA . ARG B 1 77 ? 7.758 -21.484 -29.016 1 96.31 77 ARG B CA 1
ATOM 2384 C C . ARG B 1 77 ? 7.707 -19.953 -28.938 1 96.31 77 ARG B C 1
ATOM 2386 O O . ARG B 1 77 ? 8.523 -19.266 -29.547 1 96.31 77 ARG B O 1
ATOM 2393 N N . LYS B 1 78 ? 6.719 -19.453 -28.266 1 96.5 78 LYS B N 1
ATOM 2394 C CA . LYS B 1 78 ? 6.477 -18.031 -28.109 1 96.5 78 LYS B CA 1
ATOM 2395 C C . LYS B 1 78 ? 6.145 -17.672 -26.656 1 96.5 78 LYS B C 1
ATOM 2397 O O . LYS B 1 78 ? 5.684 -18.531 -25.891 1 96.5 78 LYS B O 1
ATOM 2402 N N . LEU B 1 79 ? 6.469 -16.469 -26.344 1 95.94 79 LEU B N 1
ATOM 2403 C CA . LEU B 1 79 ? 6.008 -15.961 -25.047 1 95.94 79 LEU B CA 1
ATOM 2404 C C . LEU B 1 79 ? 4.559 -15.5 -25.141 1 95.94 79 LEU B C 1
ATOM 2406 O O . LEU B 1 79 ? 4.262 -14.492 -25.781 1 95.94 79 LEU B O 1
ATOM 2410 N N . LEU B 1 80 ? 3.572 -16.188 -24.562 1 95.94 80 LEU B N 1
ATOM 2411 C CA . LEU B 1 80 ? 2.15 -15.977 -24.797 1 95.94 80 LEU B CA 1
ATOM 2412 C C . LEU B 1 80 ? 1.445 -15.523 -23.516 1 95.94 80 LEU B C 1
ATOM 2414 O O . LEU B 1 80 ? 0.231 -15.688 -23.391 1 95.94 80 LEU B O 1
ATOM 2418 N N . GLY B 1 81 ? 2.006 -15.07 -22.469 1 95.19 81 GLY B N 1
ATOM 2419 C CA . GLY B 1 81 ? 1.37 -14.758 -21.188 1 95.19 81 GLY B CA 1
ATOM 2420 C C . GLY B 1 81 ? 1.121 -15.984 -20.344 1 95.19 81 GLY B C 1
ATOM 2421 O O . GLY B 1 81 ? 1.369 -17.109 -20.766 1 95.19 81 GLY B O 1
ATOM 2422 N N . THR B 1 82 ? 0.513 -15.82 -19.219 1 95.12 82 THR B N 1
ATOM 2423 C CA . THR B 1 82 ? 0.357 -16.891 -18.234 1 95.12 82 THR B CA 1
ATOM 2424 C C . THR B 1 82 ? -0.644 -17.938 -18.734 1 95.12 82 THR B C 1
ATOM 2426 O O . THR B 1 82 ? -0.302 -19.109 -18.891 1 95.12 82 THR B O 1
ATOM 2429 N N . ALA B 1 83 ? -1.842 -17.469 -19.125 1 98.06 83 ALA B N 1
ATOM 2430 C CA . ALA B 1 83 ? -2.846 -18.406 -19.625 1 98.06 83 ALA B CA 1
ATOM 2431 C C . ALA B 1 83 ? -2.467 -18.938 -21 1 98.06 83 ALA B C 1
ATOM 2433 O O . ALA B 1 83 ? -2.691 -20.109 -21.312 1 98.06 83 ALA B O 1
ATOM 2434 N N . GLY B 1 84 ? -1.903 -18.016 -21.812 1 98.12 84 GLY B N 1
ATOM 2435 C CA . GLY B 1 84 ? -1.504 -18.406 -23.156 1 98.12 84 GLY B CA 1
ATOM 2436 C C . GLY B 1 84 ? -0.488 -19.531 -23.156 1 98.12 84 GLY B C 1
ATOM 2437 O O . GLY B 1 84 ? -0.523 -20.406 -24.031 1 98.12 84 GLY B O 1
ATOM 2438 N N . GLN B 1 85 ? 0.384 -19.562 -22.203 1 98 85 GLN B N 1
ATOM 2439 C CA . GLN B 1 85 ? 1.434 -20.562 -22.125 1 98 85 GLN B CA 1
ATOM 2440 C C . GLN B 1 85 ? 0.844 -21.953 -21.906 1 98 85 GLN B C 1
ATOM 2442 O O . GLN B 1 85 ? 1.484 -22.969 -22.219 1 98 85 GLN B O 1
ATOM 2447 N N . LEU B 1 86 ? -0.343 -22.062 -21.375 1 98.06 86 LEU B N 1
ATOM 2448 C CA . LEU B 1 86 ? -1.005 -23.328 -21.141 1 98.06 86 LEU B CA 1
ATOM 2449 C C . LEU B 1 86 ? -1.314 -24.031 -22.453 1 98.06 86 LEU B C 1
ATOM 2451 O O . LEU B 1 86 ? -1.57 -25.25 -22.469 1 98.06 86 LEU B O 1
ATOM 2455 N N . TYR B 1 87 ? -1.337 -23.203 -23.484 1 98.31 87 TYR B N 1
ATOM 2456 C CA . TYR B 1 87 ? -1.544 -23.766 -24.812 1 98.31 87 TYR B CA 1
ATOM 2457 C C . TYR B 1 87 ? -0.592 -24.938 -25.078 1 98.31 87 TYR B C 1
ATOM 2459 O O . TYR B 1 87 ? -0.981 -25.953 -25.656 1 98.31 87 TYR B O 1
ATOM 2467 N N . TYR B 1 88 ? 0.564 -24.844 -24.656 1 98.25 88 TYR B N 1
ATOM 2468 C CA . TYR B 1 88 ? 1.6 -25.828 -24.953 1 98.25 88 TYR B CA 1
ATOM 2469 C C . TYR B 1 88 ? 1.422 -27.078 -24.094 1 98.25 88 TYR B C 1
ATOM 2471 O O . TYR B 1 88 ? 2.051 -28.109 -24.344 1 98.25 88 TYR B O 1
ATOM 2479 N N . ALA B 1 89 ? 0.58 -27 -23.094 1 98 89 ALA B N 1
ATOM 2480 C CA . ALA B 1 89 ? 0.307 -28.156 -22.219 1 98 89 ALA B CA 1
ATOM 2481 C C . ALA B 1 89 ? -1.032 -28.797 -22.578 1 98 89 ALA B C 1
ATOM 2483 O O . ALA B 1 89 ? -1.474 -29.719 -21.891 1 98 89 ALA B O 1
ATOM 2484 N N . ARG B 1 90 ? -1.745 -28.344 -23.578 1 97.19 90 ARG B N 1
ATOM 2485 C CA . ARG B 1 90 ? -3.131 -28.719 -23.859 1 97.19 90 ARG B CA 1
ATOM 2486 C C . ARG B 1 90 ? -3.266 -30.219 -24.078 1 97.19 90 ARG B C 1
ATOM 2488 O O . ARG B 1 90 ? -4.258 -30.828 -23.672 1 97.19 90 ARG B O 1
ATOM 2495 N N . ASP B 1 91 ? -2.283 -30.828 -24.719 1 96.38 91 ASP B N 1
ATOM 2496 C CA . ASP B 1 91 ? -2.355 -32.25 -25.016 1 96.38 91 ASP B CA 1
ATOM 2497 C C . ASP B 1 91 ? -1.92 -33.094 -23.812 1 96.38 91 ASP B C 1
ATOM 2499 O O . ASP B 1 91 ? -2.201 -34.281 -23.75 1 96.38 91 ASP B O 1
ATOM 2503 N N . TRP B 1 92 ? -1.222 -32.5 -22.953 1 97.69 92 TRP B N 1
ATOM 2504 C CA . TRP B 1 92 ? -0.703 -33.188 -21.797 1 97.69 92 TRP B CA 1
ATOM 2505 C C . TRP B 1 92 ? -1.73 -33.219 -20.672 1 97.69 92 TRP B C 1
ATOM 2507 O O . TRP B 1 92 ? -1.828 -34.188 -19.922 1 97.69 92 TRP B O 1
ATOM 2517 N N . VAL B 1 93 ? -2.51 -32.156 -20.562 1 97.12 93 VAL B N 1
ATOM 2518 C CA . VAL B 1 93 ? -3.49 -32 -19.484 1 97.12 93 VAL B CA 1
ATOM 2519 C C . VAL B 1 93 ? -4.656 -32.969 -19.719 1 97.12 93 VAL B C 1
ATOM 2521 O O . VAL B 1 93 ? -5.137 -33.094 -20.844 1 97.12 93 VAL B O 1
ATOM 2524 N N . ASP B 1 94 ? -5.02 -33.625 -18.641 1 94.69 94 ASP B N 1
ATOM 2525 C CA . ASP B 1 94 ? -6.16 -34.531 -18.625 1 94.69 94 ASP B CA 1
ATOM 2526 C C . ASP B 1 94 ? -7.016 -34.312 -17.375 1 94.69 94 ASP B C 1
ATOM 2528 O O . ASP B 1 94 ? -6.559 -34.562 -16.25 1 94.69 94 ASP B O 1
ATOM 2532 N N . GLY B 1 95 ? -8.312 -33.938 -17.562 1 96.44 95 GLY B N 1
ATOM 2533 C CA . GLY B 1 95 ? -9.148 -33.562 -16.438 1 96.44 95 GLY B CA 1
ATOM 2534 C C . GLY B 1 95 ? -8.82 -32.219 -15.844 1 96.44 95 GLY B C 1
ATOM 2535 O O . GLY B 1 95 ? -8.312 -31.344 -16.547 1 96.44 95 GLY B O 1
ATOM 2536 N N . ASP B 1 96 ? -9.25 -31.984 -14.625 1 97.69 96 ASP B N 1
ATOM 2537 C CA . ASP B 1 96 ? -8.875 -30.766 -13.922 1 97.69 96 ASP B CA 1
ATOM 2538 C C . ASP B 1 96 ? -7.383 -30.75 -13.602 1 97.69 96 ASP B C 1
ATOM 2540 O O . ASP B 1 96 ? -6.809 -31.766 -13.234 1 97.69 96 ASP B O 1
ATOM 2544 N N . ALA B 1 97 ? -6.781 -29.656 -13.797 1 98.56 97 ALA B N 1
ATOM 2545 C CA . ALA B 1 97 ? -5.344 -29.516 -13.562 1 98.56 97 ALA B CA 1
ATOM 2546 C C . ALA B 1 97 ? -5.043 -28.328 -12.672 1 98.56 97 ALA B C 1
ATOM 2548 O O . ALA B 1 97 ? -5.727 -27.297 -12.742 1 98.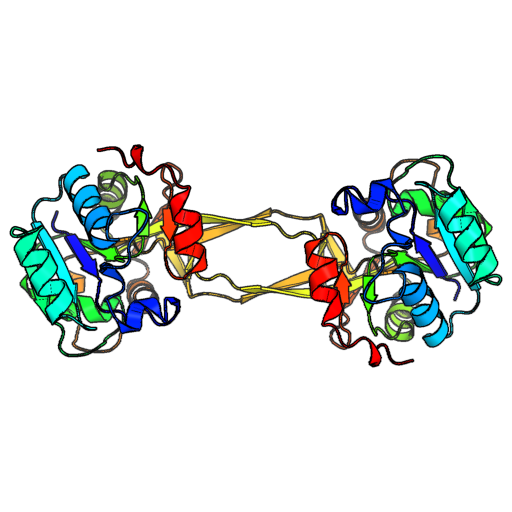56 97 ALA B O 1
ATOM 2549 N N . ALA B 1 98 ? -4.051 -28.484 -11.812 1 98.75 98 ALA B N 1
ATOM 2550 C CA . ALA B 1 98 ? -3.498 -27.344 -11.094 1 98.75 98 ALA B CA 1
ATOM 2551 C C . ALA B 1 98 ? -2.523 -26.562 -11.977 1 98.75 98 ALA B C 1
ATOM 2553 O O . ALA B 1 98 ? -1.731 -27.156 -12.711 1 98.75 98 ALA B O 1
ATOM 2554 N N . VAL B 1 99 ? -2.652 -25.297 -12.008 1 98.88 99 VAL B N 1
ATOM 2555 C CA . VAL B 1 99 ? -1.724 -24.391 -12.688 1 98.88 99 VAL B CA 1
ATOM 2556 C C . VAL B 1 99 ? -1.03 -23.5 -11.664 1 98.88 99 VAL B C 1
ATOM 2558 O O . VAL B 1 99 ? -1.691 -22.828 -10.867 1 98.88 99 VAL B O 1
ATOM 2561 N N . VAL B 1 100 ? 0.28 -23.438 -11.727 1 98.56 100 VAL B N 1
ATOM 2562 C CA . VAL B 1 100 ? 1.021 -22.766 -10.672 1 98.56 100 VAL B CA 1
ATOM 2563 C C . VAL B 1 100 ? 2.146 -21.922 -11.281 1 98.56 100 VAL B C 1
ATOM 2565 O O . VAL B 1 100 ? 2.898 -22.422 -12.125 1 98.56 100 VAL B O 1
ATOM 2568 N N . ASN B 1 101 ? 2.191 -20.656 -10.875 1 97.62 101 ASN B N 1
ATOM 2569 C CA . ASN B 1 101 ? 3.371 -19.859 -11.195 1 97.62 101 ASN B CA 1
ATOM 2570 C C . ASN B 1 101 ? 4.609 -20.375 -10.469 1 97.62 101 ASN B C 1
ATOM 2572 O O . ASN B 1 101 ? 4.508 -20.891 -9.352 1 97.62 101 ASN B O 1
ATOM 2576 N N . THR B 1 102 ? 5.742 -20.203 -11.07 1 96.38 102 THR B N 1
ATOM 2577 C CA . THR B 1 102 ? 6.961 -20.766 -10.492 1 96.38 102 THR B CA 1
ATOM 2578 C C . THR B 1 102 ? 7.48 -19.891 -9.359 1 96.38 102 THR B C 1
ATOM 2580 O O . THR B 1 102 ? 8.344 -20.312 -8.586 1 96.38 102 THR B O 1
ATOM 2583 N N . ASP B 1 103 ? 6.945 -18.719 -9.242 1 94.94 103 ASP B N 1
ATOM 2584 C CA . ASP B 1 103 ? 7.508 -17.781 -8.273 1 94.94 103 ASP B CA 1
ATOM 2585 C C . ASP B 1 103 ? 6.613 -17.656 -7.047 1 94.94 103 ASP B C 1
ATOM 2587 O O . ASP B 1 103 ? 6.672 -16.656 -6.328 1 94.94 103 ASP B O 1
ATOM 2591 N N . VAL B 1 104 ? 5.797 -18.625 -6.758 1 95.25 104 VAL B N 1
ATOM 2592 C CA . VAL B 1 104 ? 4.918 -18.594 -5.594 1 95.25 104 VAL B CA 1
ATOM 2593 C C . VAL B 1 104 ? 5.32 -19.688 -4.609 1 95.25 104 VAL B C 1
ATOM 2595 O O . VAL B 1 104 ? 5.398 -20.875 -4.977 1 95.25 104 VAL B O 1
ATOM 2598 N N . LEU B 1 105 ? 5.625 -19.344 -3.416 1 93.69 105 LEU B N 1
ATOM 2599 C CA . LEU B 1 105 ? 5.891 -20.266 -2.322 1 93.69 105 LEU B CA 1
ATOM 2600 C C . LEU B 1 105 ? 4.715 -20.312 -1.348 1 93.69 105 LEU B C 1
ATOM 2602 O O . LEU B 1 105 ? 4.195 -19.266 -0.954 1 93.69 105 LEU B O 1
ATOM 2606 N N . THR B 1 106 ? 4.277 -21.516 -1.021 1 94.56 106 THR B N 1
ATOM 2607 C CA . THR B 1 106 ? 3.07 -21.609 -0.211 1 94.56 106 THR B CA 1
ATOM 2608 C C . THR B 1 106 ? 3.021 -22.953 0.517 1 94.56 106 THR B C 1
ATOM 2610 O O . THR B 1 106 ? 3.787 -23.859 0.2 1 94.56 106 THR B O 1
ATOM 2613 N N . ASN B 1 107 ? 2.197 -23 1.562 1 93.88 107 ASN B N 1
ATOM 2614 C CA . ASN B 1 107 ? 1.87 -24.266 2.234 1 93.88 107 ASN B CA 1
ATOM 2615 C C . ASN B 1 107 ? 0.408 -24.641 2.023 1 93.88 107 ASN B C 1
ATOM 2617 O O . ASN B 1 107 ? -0.169 -25.375 2.834 1 93.88 107 ASN B O 1
ATOM 2621 N N . LEU B 1 108 ? -0.165 -24.172 1.015 1 96 108 LEU B N 1
ATOM 2622 C CA . LEU B 1 108 ? -1.569 -24.406 0.688 1 96 108 LEU B CA 1
ATOM 2623 C C . LEU B 1 108 ? -1.849 -25.891 0.493 1 96 108 LEU B C 1
ATOM 2625 O O . LEU B 1 108 ? -1.063 -26.594 -0.146 1 96 108 LEU B O 1
ATOM 2629 N N . ASP B 1 109 ? -2.941 -26.359 1.066 1 96.44 109 ASP B N 1
ATOM 2630 C CA . ASP B 1 109 ? -3.523 -27.656 0.717 1 96.44 109 ASP B CA 1
ATOM 2631 C C . ASP B 1 109 ? -4.348 -27.562 -0.564 1 96.44 109 ASP B C 1
ATOM 2633 O O . ASP B 1 109 ? -5.43 -26.969 -0.57 1 96.44 109 ASP B O 1
ATOM 2637 N N . LEU B 1 110 ? -3.889 -28.25 -1.582 1 96.88 110 LEU B N 1
ATOM 2638 C CA . LEU B 1 110 ? -4.484 -28.125 -2.908 1 96.88 110 LEU B CA 1
ATOM 2639 C C . LEU B 1 110 ? -5.848 -28.812 -2.955 1 96.88 110 LEU B C 1
ATOM 2641 O O . LEU B 1 110 ? -6.637 -28.562 -3.871 1 96.88 110 LEU B O 1
ATOM 2645 N N . ARG B 1 111 ? -6.223 -29.688 -2.053 1 96.44 111 ARG B N 1
ATOM 2646 C CA . ARG B 1 111 ? -7.488 -30.406 -2.053 1 96.44 111 ARG B CA 1
ATOM 2647 C C . ARG B 1 111 ? -8.664 -29.453 -1.903 1 96.44 111 ARG B C 1
ATOM 2649 O O . ARG B 1 111 ? -9.711 -29.641 -2.531 1 96.44 111 ARG B O 1
ATOM 2656 N N . ALA B 1 112 ? -8.398 -28.391 -1.151 1 96.88 112 ALA B N 1
ATOM 2657 C CA . ALA B 1 112 ? -9.5 -27.484 -0.843 1 96.88 112 ALA B CA 1
ATOM 2658 C C . ALA B 1 112 ? -9.945 -26.719 -2.09 1 96.88 112 ALA B C 1
ATOM 2660 O O . ALA B 1 112 ? -11.117 -26.797 -2.477 1 96.88 112 ALA B O 1
ATOM 2661 N N . PRO B 1 113 ? -9.031 -26.062 -2.732 1 98.19 113 PRO B N 1
ATOM 2662 C CA . PRO B 1 113 ? -9.492 -25.391 -3.951 1 98.19 113 PRO B CA 1
ATOM 2663 C C . PRO B 1 113 ? -9.961 -26.375 -5.023 1 98.19 113 PRO B C 1
ATOM 2665 O O . PRO B 1 113 ? -10.859 -26.062 -5.809 1 98.19 113 PRO B O 1
ATOM 2668 N N . ALA B 1 114 ? -9.391 -27.562 -5.113 1 98.19 114 ALA B N 1
ATOM 2669 C CA . ALA B 1 114 ? -9.836 -28.578 -6.062 1 98.19 114 ALA B CA 1
ATOM 2670 C C . ALA B 1 114 ? -11.273 -29 -5.781 1 98.19 114 ALA B C 1
ATOM 2672 O O . ALA B 1 114 ? -12.07 -29.156 -6.707 1 98.19 114 ALA B O 1
ATOM 2673 N N . GLU B 1 115 ? -11.547 -29.234 -4.508 1 98.25 115 GLU B N 1
ATOM 2674 C CA . GLU B 1 115 ? -12.906 -29.609 -4.109 1 98.25 115 GLU B CA 1
ATOM 2675 C C . GLU B 1 115 ? -13.898 -28.5 -4.449 1 98.25 115 GLU B C 1
ATOM 2677 O O . GLU B 1 115 ? -15 -28.766 -4.938 1 98.25 115 GLU B O 1
ATOM 2682 N N . LEU B 1 116 ? -13.492 -27.25 -4.18 1 98.44 116 LEU B N 1
ATOM 2683 C CA . LEU B 1 116 ? -14.359 -26.125 -4.527 1 98.44 116 LEU B CA 1
ATOM 2684 C C . LEU B 1 116 ? -14.625 -26.094 -6.027 1 98.44 116 LEU B C 1
ATOM 2686 O O . LEU B 1 116 ? -15.758 -25.859 -6.457 1 98.44 116 LEU B O 1
ATOM 2690 N N . HIS B 1 117 ? -13.609 -26.281 -6.785 1 98.69 117 HIS B N 1
ATOM 2691 C CA . HIS B 1 117 ? -13.711 -26.312 -8.242 1 98.69 117 HIS B CA 1
ATOM 2692 C C . HIS B 1 117 ? -14.773 -27.297 -8.703 1 98.69 117 HIS B C 1
ATOM 2694 O O . HIS B 1 117 ? -15.641 -26.953 -9.516 1 98.69 117 HIS B O 1
ATOM 2700 N N . ARG B 1 118 ? -14.734 -28.453 -8.148 1 98.06 118 ARG B N 1
ATOM 2701 C CA . ARG B 1 118 ? -15.664 -29.516 -8.516 1 98.06 118 ARG B CA 1
ATOM 2702 C C . ARG B 1 118 ? -17.078 -29.219 -8.023 1 98.06 118 ARG B C 1
ATOM 2704 O O . ARG B 1 118 ? -18.047 -29.328 -8.781 1 98.06 118 ARG B O 1
ATOM 2711 N N . SER B 1 119 ? -17.156 -28.797 -6.734 1 97.94 119 SER B N 1
ATOM 2712 C CA . SER B 1 119 ? -18.453 -28.562 -6.109 1 97.94 119 SER B CA 1
ATOM 2713 C C . SER B 1 119 ? -19.219 -27.453 -6.812 1 97.94 119 SER B C 1
ATOM 2715 O O . SER B 1 119 ? -20.453 -27.5 -6.914 1 97.94 119 SER B O 1
ATOM 2717 N N . ARG B 1 120 ? -18.484 -26.5 -7.383 1 97.94 120 ARG B N 1
ATOM 2718 C CA . ARG B 1 120 ? -19.125 -25.359 -8.031 1 97.94 120 ARG B CA 1
ATOM 2719 C C . ARG B 1 120 ? -19.219 -25.578 -9.539 1 97.94 120 ARG B C 1
ATOM 2721 O O . ARG B 1 120 ? -19.734 -24.719 -10.266 1 97.94 120 ARG B O 1
ATOM 2728 N N . GLN B 1 121 ? -18.703 -26.766 -10.008 1 98.06 121 GLN B N 1
ATOM 2729 C CA . GLN B 1 121 ? -18.625 -27.031 -11.438 1 98.06 121 GLN B CA 1
ATOM 2730 C C . GLN B 1 121 ? -17.969 -25.875 -12.18 1 98.06 121 GLN B C 1
ATOM 2732 O O . GLN B 1 121 ? -18.484 -25.406 -13.195 1 98.06 121 GLN B O 1
ATOM 2737 N N . ALA B 1 122 ? -16.953 -25.359 -11.57 1 98.81 122 ALA B N 1
ATOM 2738 C CA . ALA B 1 122 ? -16.25 -24.219 -12.148 1 98.81 122 ALA B CA 1
ATOM 2739 C C . ALA B 1 122 ? -15.391 -24.641 -13.336 1 98.81 122 ALA B C 1
ATOM 2741 O O . ALA B 1 122 ? -15.008 -25.812 -13.445 1 98.81 122 ALA B O 1
ATOM 2742 N N . LEU B 1 123 ? -15.172 -23.688 -14.242 1 98.88 123 LEU B N 1
ATOM 2743 C CA . LEU B 1 123 ? -14.234 -23.906 -15.336 1 98.88 123 LEU B CA 1
ATOM 2744 C C . LEU B 1 123 ? -12.828 -23.484 -14.938 1 98.88 123 LEU B C 1
ATOM 2746 O O . LEU B 1 123 ? -11.844 -24.016 -15.461 1 98.88 123 LEU B O 1
ATOM 2750 N N . LEU B 1 124 ? -12.797 -22.578 -14.055 1 98.94 124 LEU B N 1
ATOM 2751 C CA . LEU B 1 124 ? -11.562 -22.062 -13.484 1 98.94 124 LEU B CA 1
ATOM 2752 C C . LEU B 1 124 ? -11.758 -21.703 -12.016 1 98.94 124 LEU B C 1
ATOM 2754 O O . LEU B 1 124 ? -12.773 -21.109 -11.641 1 98.94 124 LEU B O 1
ATOM 2758 N N . THR B 1 125 ? -10.914 -22.109 -11.172 1 98.94 125 THR B N 1
ATOM 2759 C CA . THR B 1 125 ? -10.852 -21.656 -9.781 1 98.94 125 THR B CA 1
ATOM 2760 C C . THR B 1 125 ? -9.555 -20.906 -9.523 1 98.94 125 THR B C 1
ATOM 2762 O O . THR B 1 125 ? -8.461 -21.406 -9.797 1 98.94 125 THR B O 1
ATOM 2765 N N . VAL B 1 126 ? -9.727 -19.672 -9.102 1 98.94 126 VAL B N 1
ATOM 2766 C CA . VAL B 1 126 ? -8.586 -18.844 -8.711 1 98.94 126 VAL B CA 1
ATOM 2767 C C . VAL B 1 126 ? -8.344 -18.984 -7.211 1 98.94 126 VAL B C 1
ATOM 2769 O O . VAL B 1 126 ? -9.258 -18.797 -6.41 1 98.94 126 VAL B O 1
ATOM 2772 N N . VAL B 1 127 ? -7.125 -19.375 -6.867 1 98.88 127 VAL B N 1
ATOM 2773 C CA . VAL B 1 127 ? -6.766 -19.312 -5.457 1 98.88 127 VAL B CA 1
ATOM 2774 C C . VAL B 1 127 ? -6.395 -17.891 -5.07 1 98.88 127 VAL B C 1
ATOM 2776 O O . VAL B 1 127 ? -5.457 -17.312 -5.625 1 98.88 127 VAL B O 1
ATOM 2779 N N . GLY B 1 128 ? -7.207 -17.391 -4.211 1 98.62 128 GLY B N 1
ATOM 2780 C CA . GLY B 1 128 ? -6.969 -16.031 -3.717 1 98.62 128 GLY B CA 1
ATOM 2781 C C . GLY B 1 128 ? -6.469 -16.016 -2.285 1 98.62 128 GLY B C 1
ATOM 2782 O O . GLY B 1 128 ? -6.543 -17.016 -1.575 1 98.62 128 GLY B O 1
ATOM 2783 N N . GLN B 1 129 ? -5.922 -14.875 -1.914 1 98.06 129 GLN B N 1
ATOM 2784 C CA . GLN B 1 129 ? -5.523 -14.594 -0.538 1 98.06 129 GLN B CA 1
ATOM 2785 C C . GLN B 1 129 ? -5.996 -13.203 -0.101 1 98.06 129 GLN B C 1
ATOM 2787 O O . GLN B 1 129 ? -6.316 -12.359 -0.938 1 98.06 129 GLN B O 1
ATOM 2792 N N . ILE B 1 130 ? -6.07 -13.086 1.227 1 97.38 130 ILE B N 1
ATOM 2793 C CA . ILE B 1 130 ? -6.352 -11.758 1.763 1 97.38 130 ILE B CA 1
ATOM 2794 C C . ILE B 1 130 ? -5.066 -10.938 1.801 1 97.38 130 ILE B C 1
ATOM 2796 O O . ILE B 1 130 ? -4.078 -11.344 2.42 1 97.38 130 ILE B O 1
ATOM 2800 N N . HIS B 1 131 ? -5.047 -9.898 1.072 1 96.56 131 HIS B N 1
ATOM 2801 C CA . HIS B 1 131 ? -3.949 -8.938 1.053 1 96.56 131 HIS B CA 1
ATOM 2802 C C . HIS B 1 131 ? -4.328 -7.652 1.776 1 96.56 131 HIS B C 1
ATOM 2804 O O . HIS B 1 131 ? -5.34 -7.027 1.448 1 96.56 131 HIS B O 1
ATOM 2810 N N . ARG B 1 132 ? -3.525 -7.305 2.754 1 94.88 132 ARG B N 1
ATOM 2811 C CA . ARG B 1 132 ? -3.834 -6.137 3.576 1 94.88 132 ARG B CA 1
ATOM 2812 C C . ARG B 1 132 ? -2.904 -4.977 3.246 1 94.88 132 ARG B C 1
ATOM 2814 O O . ARG B 1 132 ? -1.706 -5.172 3.031 1 94.88 132 ARG B O 1
ATOM 2821 N N . VAL B 1 133 ? -3.471 -3.791 3.16 1 94.31 133 VAL B N 1
ATOM 2822 C CA . VAL B 1 133 ? -2.744 -2.539 2.971 1 94.31 133 VAL B CA 1
ATOM 2823 C C . VAL B 1 133 ? -3.092 -1.566 4.098 1 94.31 133 VAL B C 1
ATOM 2825 O O . VAL B 1 133 ? -4.25 -1.178 4.254 1 94.31 133 VAL B O 1
ATOM 2828 N N . SER B 1 134 ? -2.1 -1.259 4.887 1 95 134 SER B N 1
ATOM 2829 C CA . SER B 1 134 ? -2.299 -0.278 5.949 1 95 134 SER B CA 1
ATOM 2830 C C . SER B 1 134 ? -1.884 1.118 5.496 1 95 134 SER B C 1
ATOM 2832 O O . SER B 1 134 ? -0.778 1.308 4.984 1 95 134 SER B O 1
ATOM 2834 N N . LEU B 1 135 ? -2.719 2.035 5.578 1 94.12 135 LEU B N 1
ATOM 2835 C CA . LEU B 1 135 ? -2.395 3.422 5.262 1 94.12 135 LEU B CA 1
ATOM 2836 C C . LEU B 1 135 ? -1.991 4.184 6.52 1 94.12 135 LEU B C 1
ATOM 2838 O O . LEU B 1 135 ? -2.607 4.023 7.574 1 94.12 135 LEU B O 1
ATOM 2842 N N . ARG B 1 136 ? -0.938 4.969 6.434 1 91.69 136 ARG B N 1
ATOM 2843 C CA . ARG B 1 136 ? -0.405 5.711 7.574 1 91.69 136 ARG B CA 1
ATOM 2844 C C . ARG B 1 136 ? -1.173 7.008 7.789 1 91.69 136 ARG B C 1
ATOM 2846 O O . ARG B 1 136 ? -0.959 7.707 8.781 1 91.69 136 ARG B O 1
ATOM 2853 N N . PHE B 1 137 ? -2.066 7.324 6.891 1 94.81 137 PHE B N 1
ATOM 2854 C CA . PHE B 1 137 ? -2.807 8.578 6.922 1 94.81 137 PHE B CA 1
ATOM 2855 C C . PHE B 1 137 ? -4.301 8.32 7.055 1 94.81 137 PHE B C 1
ATOM 2857 O O . PHE B 1 137 ? -4.781 7.23 6.742 1 94.81 137 PHE B O 1
ATOM 2864 N N . GLY B 1 138 ? -4.934 9.266 7.586 1 97.12 138 GLY B N 1
ATOM 2865 C CA . GLY B 1 138 ? -6.387 9.188 7.598 1 97.12 138 GLY B CA 1
ATOM 2866 C C . GLY B 1 138 ? -7.004 9.297 6.219 1 97.12 138 GLY B C 1
ATOM 2867 O O . GLY B 1 138 ? -6.594 10.133 5.41 1 97.12 138 GLY B O 1
ATOM 2868 N N . VAL B 1 139 ? -7.914 8.414 5.945 1 98.25 139 VAL B N 1
ATOM 2869 C CA . VAL B 1 139 ? -8.617 8.391 4.664 1 98.25 139 VAL B CA 1
ATOM 2870 C C . VAL B 1 139 ? -9.93 9.148 4.781 1 98.25 139 VAL B C 1
ATOM 2872 O O . VAL B 1 139 ? -10.727 8.891 5.691 1 98.25 139 VAL B O 1
ATOM 2875 N N . LEU B 1 140 ? -10.164 10.062 3.844 1 98.75 140 LEU B N 1
ATOM 2876 C CA . LEU B 1 140 ? -11.336 10.938 3.85 1 98.75 140 LEU B CA 1
ATOM 2877 C C . LEU B 1 140 ? -12.328 10.523 2.766 1 98.75 140 LEU B C 1
ATOM 2879 O O . LEU B 1 140 ? -11.961 10.398 1.596 1 98.75 140 LEU B O 1
ATOM 2883 N N . GLU B 1 141 ? -13.516 10.227 3.139 1 98.19 141 GLU B N 1
ATOM 2884 C CA . GLU B 1 141 ? -14.617 10.133 2.182 1 98.19 141 GLU B CA 1
ATOM 2885 C C . GLU B 1 141 ? -15.289 11.484 1.982 1 98.19 141 GLU B C 1
ATOM 2887 O O . GLU B 1 141 ? -15.766 12.094 2.941 1 98.19 141 GLU B O 1
ATOM 2892 N N . VAL B 1 142 ? -15.297 11.914 0.787 1 98.25 142 VAL B N 1
ATOM 2893 C CA . VAL B 1 142 ? -15.719 13.273 0.488 1 98.25 142 VAL B CA 1
ATOM 2894 C C . VAL B 1 142 ? -16.906 13.25 -0.472 1 98.25 142 VAL B C 1
ATOM 2896 O O . VAL B 1 142 ? -16.922 12.492 -1.44 1 98.25 142 VAL B O 1
ATOM 2899 N N . GLU B 1 143 ? -17.906 13.938 -0.194 1 96.94 143 GLU B N 1
ATOM 2900 C CA . GLU B 1 143 ? -19.047 14.156 -1.067 1 96.94 143 GLU B CA 1
ATOM 2901 C C . GLU B 1 143 ? -19.359 15.641 -1.229 1 96.94 143 GLU B C 1
ATOM 2903 O O . GLU B 1 143 ? -19.625 16.328 -0.245 1 96.94 143 GLU B O 1
ATOM 2908 N N . GLY B 1 144 ? -19.297 16.172 -2.459 1 94.75 144 GLY B N 1
ATOM 2909 C CA . GLY B 1 144 ? -19.562 17.578 -2.705 1 94.75 144 GLY B CA 1
ATOM 2910 C C . GLY B 1 144 ? -18.594 18.5 -1.992 1 94.75 144 GLY B C 1
ATOM 2911 O O . GLY B 1 144 ? -18.984 19.547 -1.48 1 94.75 144 GLY B O 1
ATOM 2912 N N . GLY B 1 145 ? -17.453 18.078 -1.727 1 96.94 145 GLY B N 1
ATOM 2913 C CA . GLY B 1 145 ? -16.438 18.891 -1.091 1 96.94 145 GLY B CA 1
ATOM 2914 C C . GLY B 1 145 ? -16.531 18.891 0.423 1 96.94 145 GLY B C 1
ATOM 2915 O O . GLY B 1 145 ? -15.773 19.594 1.097 1 96.94 145 GLY B O 1
ATOM 2916 N N . MET B 1 146 ? -17.469 18.094 0.88 1 98.56 146 MET B N 1
ATOM 2917 C CA . MET B 1 146 ? -17.656 18.016 2.324 1 98.56 146 MET B CA 1
ATOM 2918 C C . MET B 1 146 ? -17.281 16.641 2.85 1 98.56 146 MET B C 1
ATOM 2920 O O . MET B 1 146 ? -17.453 15.633 2.152 1 98.56 146 MET B O 1
ATOM 2924 N N . LEU B 1 147 ? -16.766 16.594 4.051 1 98.81 147 LEU B N 1
ATOM 2925 C CA . LEU B 1 147 ? -16.344 15.344 4.668 1 98.81 147 LEU B CA 1
ATOM 2926 C C . LEU B 1 147 ? -17.547 14.484 5.031 1 98.81 147 LEU B C 1
ATOM 2928 O O . LEU B 1 147 ? -18.469 14.953 5.695 1 98.81 147 LEU B O 1
ATOM 2932 N N . ARG B 1 148 ? -17.531 13.297 4.539 1 98.56 148 ARG B N 1
ATOM 2933 C CA . ARG B 1 148 ? -18.578 12.344 4.887 1 98.56 148 ARG B CA 1
ATOM 2934 C C . ARG B 1 148 ? -18.109 11.398 5.988 1 98.56 148 ARG B C 1
ATOM 2936 O O . ARG B 1 148 ? -18.891 11.031 6.871 1 98.56 148 ARG B O 1
ATOM 2943 N N . SER B 1 149 ? -16.922 10.977 5.871 1 98.19 149 SER B N 1
ATOM 2944 C CA . SER B 1 149 ? -16.344 10.094 6.875 1 98.19 149 SER B CA 1
ATOM 2945 C C . SER B 1 149 ? -14.82 10.203 6.895 1 98.19 149 SER B C 1
ATOM 2947 O O . SER B 1 149 ? -14.211 10.633 5.914 1 98.19 149 SER B O 1
ATOM 2949 N N . TRP B 1 150 ? -14.266 9.898 7.988 1 98.56 150 TRP B N 1
ATOM 2950 C CA . TRP B 1 150 ? -12.82 9.852 8.219 1 98.56 150 TRP B CA 1
ATOM 2951 C C . TRP B 1 150 ? -12.414 8.523 8.852 1 98.56 150 TRP B C 1
ATOM 2953 O O . TRP B 1 150 ? -12.766 8.242 9.992 1 98.56 150 TRP B O 1
ATOM 2963 N N . ARG B 1 151 ? -11.758 7.711 8.102 1 97.31 151 ARG B N 1
ATOM 2964 C CA . ARG B 1 151 ? -11.172 6.488 8.633 1 97.31 151 ARG B CA 1
ATOM 2965 C C . ARG B 1 151 ? -9.688 6.68 8.945 1 97.31 151 ARG B C 1
ATOM 2967 O O . ARG B 1 151 ? -8.867 6.789 8.031 1 97.31 151 ARG B O 1
ATOM 2974 N N . GLU B 1 152 ? -9.422 6.734 10.195 1 97.38 152 GLU B N 1
ATOM 2975 C CA . GLU B 1 152 ? -8.055 7.031 10.609 1 97.38 152 GLU B CA 1
ATOM 2976 C C . GLU B 1 152 ? -7.148 5.816 10.438 1 97.38 152 GLU B C 1
ATOM 2978 O O . GLU B 1 152 ? -7.395 4.762 11.023 1 97.38 152 GLU B O 1
ATOM 2983 N N . LYS B 1 153 ? -6.133 6.004 9.625 1 95.44 153 LYS B N 1
ATOM 2984 C CA . LYS B 1 153 ? -5.086 5.016 9.383 1 95.44 153 LYS B CA 1
ATOM 2985 C C . LYS B 1 153 ? -5.676 3.621 9.211 1 95.44 153 LYS B C 1
ATOM 2987 O O . LYS B 1 153 ? -5.293 2.688 9.922 1 95.44 153 LYS B O 1
ATOM 2992 N N . PRO B 1 154 ? -6.539 3.48 8.211 1 96.19 154 PRO B N 1
ATOM 2993 C CA . PRO B 1 154 ? -7.227 2.199 8.047 1 96.19 154 PRO B CA 1
ATOM 2994 C C . PRO B 1 154 ? -6.324 1.112 7.469 1 96.19 154 PRO B C 1
ATOM 2996 O O . PRO B 1 154 ? -5.336 1.419 6.797 1 96.19 154 PRO B O 1
ATOM 2999 N N . THR B 1 155 ? -6.594 -0.088 7.836 1 96.5 155 THR B N 1
ATOM 3000 C CA . THR B 1 155 ? -6.102 -1.259 7.117 1 96.5 155 THR B CA 1
ATOM 3001 C C . THR B 1 155 ? -7.133 -1.738 6.098 1 96.5 155 THR B C 1
ATOM 3003 O O . THR B 1 155 ? -8.281 -2.004 6.449 1 96.5 155 THR B O 1
ATOM 3006 N N . LEU B 1 156 ? -6.699 -1.722 4.809 1 93.94 156 LEU B N 1
ATOM 3007 C CA . LEU B 1 156 ? -7.566 -2.174 3.725 1 93.94 156 LEU B CA 1
ATOM 3008 C C . LEU B 1 156 ? -7.266 -3.623 3.359 1 93.94 156 LEU B C 1
ATOM 3010 O O . LEU B 1 156 ? -6.105 -4.039 3.348 1 93.94 156 LEU B O 1
ATOM 3014 N N . GLU B 1 157 ? -8.344 -4.375 3.17 1 95.38 157 GLU B N 1
ATOM 3015 C CA . GLU B 1 157 ? -8.203 -5.777 2.801 1 95.38 157 GLU B CA 1
ATOM 3016 C C . GLU B 1 157 ? -8.703 -6.027 1.379 1 95.38 157 GLU B C 1
ATOM 3018 O O . GLU B 1 157 ? -9.766 -5.535 0.993 1 95.38 157 GLU B O 1
ATOM 3023 N N . TYR B 1 158 ? -7.934 -6.754 0.626 1 96.25 158 TYR B N 1
ATOM 3024 C CA . TYR B 1 158 ? -8.266 -7.156 -0.735 1 96.25 158 TYR B CA 1
ATOM 3025 C C . TYR B 1 158 ? -8.086 -8.656 -0.918 1 96.25 158 TYR B C 1
ATOM 3027 O O . TYR B 1 158 ? -7.242 -9.273 -0.261 1 96.25 158 TYR B O 1
ATOM 3035 N N . ILE B 1 159 ? -8.977 -9.25 -1.746 1 98.31 159 ILE B N 1
ATOM 3036 C CA . ILE B 1 159 ? -8.695 -10.594 -2.229 1 98.31 159 ILE B CA 1
ATOM 3037 C C . ILE B 1 159 ? -7.844 -10.523 -3.496 1 98.31 159 ILE B C 1
ATOM 3039 O O . ILE B 1 159 ? -8.258 -9.922 -4.492 1 98.31 159 ILE B O 1
ATOM 3043 N N . THR B 1 160 ? -6.652 -11.055 -3.396 1 98.25 160 THR B N 1
ATOM 3044 C CA . THR B 1 160 ? -5.762 -11 -4.551 1 98.25 160 THR B CA 1
ATOM 3045 C C . THR B 1 160 ? -5.441 -12.398 -5.062 1 98.25 160 THR B C 1
ATOM 3047 O O . THR B 1 160 ? -5.555 -13.375 -4.316 1 98.25 160 THR B O 1
ATOM 3050 N N . SER B 1 161 ? -5.145 -12.469 -6.305 1 98.44 161 SER B N 1
ATOM 3051 C CA . SER B 1 161 ? -4.738 -13.742 -6.895 1 98.44 161 SER B CA 1
ATOM 3052 C C . SER B 1 161 ? -3.361 -14.172 -6.402 1 98.44 161 SER B C 1
ATOM 3054 O O . SER B 1 161 ? -2.473 -13.328 -6.227 1 98.44 161 SER B O 1
ATOM 3056 N N . THR B 1 162 ? -3.129 -15.461 -6.246 1 98.06 162 THR B N 1
ATOM 3057 C CA . THR B 1 162 ? -1.882 -15.969 -5.68 1 98.06 162 THR B CA 1
ATOM 3058 C C . THR B 1 162 ? -0.984 -16.547 -6.773 1 98.06 162 THR B C 1
ATOM 3060 O O . THR B 1 162 ? 0.178 -16.859 -6.523 1 98.06 162 THR B O 1
ATOM 3063 N N . GLY B 1 163 ? -1.515 -16.688 -7.953 1 98 163 GLY B N 1
ATOM 3064 C CA . GLY B 1 163 ? -0.775 -17.359 -9.008 1 98 163 GLY B CA 1
ATOM 3065 C C . GLY B 1 163 ? -0.995 -18.859 -9.031 1 98 163 GLY B C 1
ATOM 3066 O O . GLY B 1 163 ? -0.219 -19.594 -9.641 1 98 163 GLY B O 1
ATOM 3067 N N . ILE B 1 164 ? -1.948 -19.344 -8.312 1 98.69 164 ILE B N 1
ATOM 3068 C CA . ILE B 1 164 ? -2.338 -20.75 -8.297 1 98.69 164 ILE B CA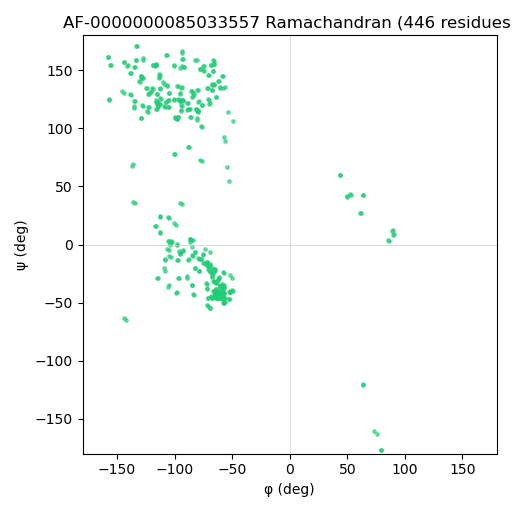 1
ATOM 3069 C C . ILE B 1 164 ? -3.785 -20.891 -8.758 1 98.69 164 ILE B C 1
ATOM 3071 O O . ILE B 1 164 ? -4.66 -20.141 -8.32 1 98.69 164 ILE B O 1
ATOM 3075 N N . TYR B 1 165 ? -3.998 -21.828 -9.625 1 98.88 165 TYR B N 1
ATOM 3076 C CA . TYR B 1 165 ? -5.309 -22.016 -10.234 1 98.88 165 TYR B CA 1
ATOM 3077 C C . TYR B 1 165 ? -5.645 -23.5 -10.375 1 98.88 165 TYR B C 1
ATOM 3079 O O . TYR B 1 165 ? -4.746 -24.344 -10.398 1 98.88 165 TYR B O 1
ATOM 3087 N N . ILE B 1 166 ? -6.93 -23.797 -10.398 1 98.88 166 ILE B N 1
ATOM 3088 C CA . ILE B 1 166 ? -7.457 -25.062 -10.906 1 98.88 166 ILE B CA 1
ATOM 3089 C C . ILE B 1 166 ? -8.258 -24.812 -12.18 1 98.88 166 ILE B C 1
ATOM 3091 O O . ILE B 1 166 ? -9.148 -23.953 -12.203 1 98.88 166 ILE B O 1
ATOM 3095 N N . VAL B 1 167 ? -7.906 -25.516 -13.203 1 98.81 167 VAL B N 1
ATOM 3096 C CA . VAL B 1 167 ? -8.547 -25.25 -14.484 1 98.81 167 VAL B CA 1
ATOM 3097 C C . VAL B 1 167 ? -9.094 -26.562 -15.07 1 98.81 167 VAL B C 1
ATOM 3099 O O . VAL B 1 167 ? -8.469 -27.609 -14.93 1 98.81 167 VAL B O 1
ATOM 3102 N N . SER B 1 168 ? -10.234 -26.469 -15.719 1 98.56 168 SER B N 1
ATOM 3103 C CA . SER B 1 168 ? -10.82 -27.625 -16.359 1 98.56 168 SER B CA 1
ATOM 3104 C C . SER B 1 168 ? -10.125 -27.938 -17.688 1 98.56 168 SER B C 1
ATOM 3106 O O . SER B 1 168 ? -9.68 -27.031 -18.391 1 98.56 168 SER B O 1
ATOM 3108 N N . GLU B 1 169 ? -10.148 -29.219 -18.016 1 97.69 169 GLU B N 1
ATOM 3109 C CA . GLU B 1 169 ? -9.508 -29.688 -19.234 1 97.69 169 GLU B CA 1
ATOM 3110 C C . GLU B 1 169 ? -10.078 -28.984 -20.469 1 97.69 169 GLU B C 1
ATOM 3112 O O . GLU B 1 169 ? -9.336 -28.609 -21.375 1 97.69 169 GLU B O 1
ATOM 3117 N N . GLY B 1 170 ? -11.398 -28.859 -20.422 1 97.81 170 GLY B N 1
ATOM 3118 C CA . GLY B 1 170 ? -12.055 -28.234 -21.562 1 97.81 170 GLY B CA 1
ATOM 3119 C C . GLY B 1 170 ? -11.547 -26.844 -21.859 1 97.81 170 GLY B C 1
ATOM 3120 O O . GLY B 1 170 ? -11.438 -26.438 -23.016 1 97.81 170 GLY B O 1
ATOM 3121 N N . VAL B 1 171 ? -11.234 -26.078 -20.828 1 98.69 171 VAL B N 1
ATOM 3122 C CA . VAL B 1 171 ? -10.727 -24.719 -20.984 1 98.69 171 VAL B CA 1
ATOM 3123 C C . VAL B 1 171 ? -9.336 -24.766 -21.609 1 98.69 171 VAL B C 1
ATOM 3125 O O . VAL B 1 171 ? -9.062 -24.031 -22.578 1 98.69 171 VAL B O 1
ATOM 3128 N N . VAL B 1 172 ? -8.453 -25.641 -21.141 1 98.56 172 VAL B N 1
ATOM 3129 C CA . VAL B 1 172 ? -7.074 -25.734 -21.625 1 98.56 172 VAL B CA 1
ATOM 3130 C C . VAL B 1 172 ? -7.055 -26.172 -23.078 1 98.56 172 VAL B C 1
ATOM 3132 O O . VAL B 1 172 ? -6.328 -25.609 -23.891 1 98.56 172 VAL B O 1
ATOM 3135 N N . LYS B 1 173 ? -7.891 -27.094 -23.422 1 97.81 173 LYS B N 1
ATOM 3136 C CA . LYS B 1 173 ? -7.902 -27.672 -24.766 1 97.81 173 LYS B CA 1
ATOM 3137 C C . LYS B 1 173 ? -8.414 -26.672 -25.797 1 97.81 173 LYS B C 1
ATOM 3139 O O . LYS B 1 173 ? -8.148 -26.828 -27 1 97.81 173 LYS B O 1
ATOM 3144 N N . ARG B 1 174 ? -9.062 -25.688 -25.359 1 97.44 174 ARG B N 1
ATOM 3145 C CA . ARG B 1 174 ? -9.656 -24.719 -26.281 1 97.44 174 ARG B CA 1
ATOM 3146 C C . ARG B 1 174 ? -8.742 -23.516 -26.453 1 97.44 174 ARG B C 1
ATOM 3148 O O . ARG B 1 174 ? -9.031 -22.625 -27.281 1 97.44 174 ARG B O 1
ATOM 3155 N N . LEU B 1 175 ? -7.684 -23.453 -25.734 1 97.88 175 LEU B N 1
ATOM 3156 C CA . LEU B 1 175 ? -6.777 -22.312 -25.844 1 97.88 175 LEU B CA 1
ATOM 3157 C C . LEU B 1 175 ? -6.09 -22.297 -27.203 1 97.88 175 LEU B C 1
ATOM 3159 O O . LEU B 1 175 ? -5.719 -23.344 -27.734 1 97.88 175 LEU B O 1
ATOM 3163 N N . GLY B 1 176 ? -5.969 -21.109 -27.812 1 96.88 176 GLY B N 1
ATOM 3164 C CA . GLY B 1 176 ? -5.148 -20.922 -29 1 96.88 176 GLY B CA 1
ATOM 3165 C C . GLY B 1 176 ? -3.736 -20.469 -28.672 1 96.88 176 GLY B C 1
ATOM 3166 O O . GLY B 1 176 ? -3.432 -20.125 -27.531 1 96.88 176 GLY B O 1
ATOM 3167 N N . GLU B 1 177 ? -2.893 -20.609 -29.734 1 97.5 177 GLU B N 1
ATOM 3168 C CA . GLU B 1 177 ? -1.528 -20.109 -29.578 1 97.5 177 GLU B CA 1
ATOM 3169 C C . GLU B 1 177 ? -1.477 -18.594 -29.672 1 97.5 177 GLU B C 1
ATOM 3171 O O . GLU B 1 177 ? -0.934 -18.047 -30.625 1 97.5 177 GLU B O 1
ATOM 3176 N N . GLU B 1 178 ? -1.933 -17.922 -28.719 1 97.69 178 GLU B N 1
ATOM 3177 C CA . GLU B 1 178 ? -2.023 -16.453 -28.688 1 97.69 178 GLU B CA 1
ATOM 3178 C C . GLU B 1 178 ? -1.76 -15.914 -27.281 1 97.69 178 GLU B C 1
ATOM 3180 O O . GLU B 1 178 ? -1.867 -16.656 -26.297 1 97.69 178 GLU B O 1
ATOM 3185 N N . TYR B 1 179 ? -1.357 -14.656 -27.312 1 98.06 179 TYR B N 1
ATOM 3186 C CA . TYR B 1 179 ? -1.103 -14.008 -26.016 1 98.06 179 TYR B CA 1
ATOM 3187 C C . TYR B 1 179 ? -2.383 -13.898 -25.203 1 98.06 179 TYR B C 1
ATOM 3189 O O . TYR B 1 179 ? -3.408 -13.43 -25.703 1 98.06 179 TYR B O 1
ATOM 3197 N N . LEU B 1 180 ? -2.361 -14.375 -23.984 1 98.31 180 LEU B N 1
ATOM 3198 C CA . LEU B 1 180 ? -3.492 -14.359 -23.062 1 98.31 180 LEU B CA 1
ATOM 3199 C C . LEU B 1 180 ? -3.018 -14.445 -21.609 1 98.31 180 LEU B C 1
ATOM 3201 O O . LEU B 1 180 ? -2.26 -15.352 -21.25 1 98.31 180 LEU B O 1
ATOM 3205 N N . ASP B 1 181 ? -3.469 -13.438 -20.812 1 97.88 181 ASP B N 1
ATOM 3206 C CA . ASP B 1 181 ? -3.141 -13.477 -19.391 1 97.88 181 ASP B CA 1
ATOM 3207 C C . ASP B 1 181 ? -4.25 -14.156 -18.594 1 97.88 181 ASP B C 1
ATOM 3209 O O . ASP B 1 181 ? -5.379 -14.273 -19.062 1 97.88 181 ASP B O 1
ATOM 3213 N N . MET B 1 182 ? -3.914 -14.609 -17.438 1 98.25 182 MET B N 1
ATOM 3214 C CA . MET B 1 182 ? -4.867 -15.344 -16.625 1 98.25 182 MET B CA 1
ATOM 3215 C C . MET B 1 182 ? -6.07 -14.484 -16.266 1 98.25 182 MET B C 1
ATOM 3217 O O . MET B 1 182 ? -7.195 -14.977 -16.172 1 98.25 182 MET B O 1
ATOM 3221 N N . ASP B 1 183 ? -5.816 -13.164 -15.93 1 98.44 183 ASP B N 1
ATOM 3222 C CA . ASP B 1 183 ? -6.945 -12.297 -15.602 1 98.44 183 ASP B CA 1
ATOM 3223 C C . ASP B 1 183 ? -7.926 -12.211 -16.766 1 98.44 183 ASP B C 1
ATOM 3225 O O . ASP B 1 183 ? -9.141 -12.25 -16.562 1 98.44 183 ASP B O 1
ATOM 3229 N N . ALA B 1 184 ? -7.375 -12.117 -18 1 98.38 184 ALA B N 1
ATOM 3230 C CA . ALA B 1 184 ? -8.219 -12.07 -19.188 1 98.38 184 ALA B CA 1
ATOM 3231 C C . ALA B 1 184 ? -8.977 -13.375 -19.391 1 98.38 184 ALA B C 1
ATOM 3233 O O . ALA B 1 184 ? -10.164 -13.375 -19.703 1 98.38 184 ALA B O 1
ATOM 3234 N N . LEU B 1 185 ? -8.289 -14.477 -19.219 1 98.69 185 LEU B N 1
ATOM 3235 C CA . LEU B 1 185 ? -8.961 -15.766 -19.297 1 98.69 185 LEU B CA 1
ATOM 3236 C C . LEU B 1 185 ? -10.094 -15.859 -18.281 1 98.69 185 LEU B C 1
ATOM 3238 O O . LEU B 1 185 ? -11.227 -16.203 -18.641 1 98.69 185 LEU B O 1
ATOM 3242 N N . ALA B 1 186 ? -9.797 -15.539 -17.031 1 98.81 186 ALA B N 1
ATOM 3243 C CA . ALA B 1 186 ? -10.789 -15.609 -15.961 1 98.81 186 ALA B CA 1
ATOM 3244 C C . ALA B 1 186 ? -12.008 -14.758 -16.281 1 98.81 186 ALA B C 1
ATOM 3246 O O . ALA B 1 186 ? -13.148 -15.211 -16.141 1 98.81 186 ALA B O 1
ATOM 3247 N N . ARG B 1 187 ? -11.781 -13.547 -16.734 1 98.62 187 ARG B N 1
ATOM 3248 C CA . ARG B 1 187 ? -12.875 -12.633 -17.062 1 98.62 187 ARG B CA 1
ATOM 3249 C C . ARG B 1 187 ? -13.766 -13.219 -18.156 1 98.62 187 ARG B C 1
ATOM 3251 O O . ARG B 1 187 ? -14.984 -13.047 -18.141 1 98.62 187 ARG B O 1
ATOM 3258 N N . SER B 1 188 ? -13.164 -13.93 -19.094 1 98.38 188 SER B N 1
ATOM 3259 C CA . SER B 1 188 ? -13.914 -14.508 -20.203 1 98.38 188 SER B CA 1
ATOM 3260 C C . SER B 1 188 ? -14.766 -15.688 -19.734 1 98.38 188 SER B C 1
ATOM 3262 O O . SER B 1 188 ? -15.688 -16.109 -20.453 1 98.38 188 SER B O 1
ATOM 3264 N N . LEU B 1 189 ? -14.516 -16.203 -18.578 1 98.75 189 LEU B N 1
ATOM 3265 C CA . LEU B 1 189 ? -15.18 -17.422 -18.125 1 98.75 189 LEU B CA 1
ATOM 3266 C C . LEU B 1 189 ? -16.219 -17.094 -17.062 1 98.75 189 LEU B C 1
ATOM 3268 O O . LEU B 1 189 ? -16.891 -18 -16.531 1 98.75 189 LEU B O 1
ATOM 3272 N N . ILE B 1 190 ? -16.297 -15.852 -16.688 1 98.19 190 ILE B N 1
ATOM 3273 C CA . ILE B 1 190 ? -17.328 -15.461 -15.734 1 98.19 190 ILE B CA 1
ATOM 3274 C C . ILE B 1 190 ? -18.703 -15.812 -16.297 1 98.19 190 ILE B C 1
ATOM 3276 O O . ILE B 1 190 ? -18.969 -15.578 -17.484 1 98.19 190 ILE B O 1
ATOM 3280 N N . PRO B 1 191 ? -19.625 -16.406 -15.562 1 97.94 191 PRO B N 1
ATOM 3281 C CA . PRO B 1 191 ? -19.609 -16.5 -14.102 1 97.94 191 PRO B CA 1
ATOM 3282 C C . PRO B 1 191 ? -19.125 -17.859 -13.602 1 97.94 191 PRO B C 1
ATOM 3284 O O . PRO B 1 191 ? -19.359 -18.219 -12.453 1 97.94 191 PRO B O 1
ATOM 3287 N N . ARG B 1 192 ? -18.438 -18.656 -14.43 1 98.75 192 ARG B N 1
ATOM 3288 C CA . ARG B 1 192 ? -18.047 -20 -14.039 1 98.75 192 ARG B CA 1
ATOM 3289 C C . ARG B 1 192 ? -16.625 -20.016 -13.484 1 98.75 192 ARG B C 1
ATOM 3291 O O . ARG B 1 192 ? -15.844 -20.922 -13.773 1 98.75 192 ARG B O 1
ATOM 3298 N N . VAL B 1 193 ? -16.359 -18.953 -12.812 1 98.94 193 VAL B N 1
ATOM 3299 C CA . VAL B 1 193 ? -15.047 -18.844 -12.164 1 98.94 193 VAL B CA 1
ATOM 3300 C C . VAL B 1 193 ? -15.234 -18.781 -10.648 1 98.94 193 VAL B C 1
ATOM 3302 O O . VAL B 1 193 ? -15.867 -17.859 -10.125 1 98.94 193 VAL B O 1
ATOM 3305 N N . ALA B 1 194 ? -14.711 -19.797 -9.953 1 98.94 194 ALA B N 1
ATOM 3306 C CA . ALA B 1 194 ? -14.75 -19.828 -8.492 1 98.94 194 ALA B CA 1
ATOM 3307 C C . ALA B 1 194 ? -13.5 -19.203 -7.895 1 98.94 194 ALA B C 1
ATOM 3309 O O . ALA B 1 194 ? -12.461 -19.109 -8.562 1 98.94 194 ALA B O 1
ATOM 3310 N N . VAL B 1 195 ? -13.617 -18.672 -6.723 1 98.94 195 VAL B N 1
ATOM 3311 C CA . VAL B 1 195 ? -12.484 -18.125 -5.992 1 98.94 195 VAL B CA 1
ATOM 3312 C C . VAL B 1 195 ? -12.352 -18.812 -4.637 1 98.94 195 VAL B C 1
ATOM 3314 O O . VAL B 1 195 ? -13.297 -18.812 -3.842 1 98.94 195 VAL B O 1
ATOM 3317 N N . TYR B 1 196 ? -11.258 -19.453 -4.461 1 98.81 196 TYR B N 1
ATOM 3318 C CA . TYR B 1 196 ? -10.938 -20.016 -3.15 1 98.81 196 TYR B CA 1
ATOM 3319 C C . TYR B 1 196 ? -10.023 -19.078 -2.365 1 98.81 196 TYR B C 1
ATOM 3321 O O . TYR B 1 196 ? -8.844 -18.938 -2.691 1 98.81 196 TYR B O 1
ATOM 3329 N N . VAL B 1 197 ? -10.516 -18.484 -1.368 1 98.56 197 VAL B N 1
ATOM 3330 C CA . VAL B 1 197 ? -9.703 -17.609 -0.531 1 98.56 197 VAL B CA 1
ATOM 3331 C C . VAL B 1 197 ? -9.008 -18.422 0.554 1 98.56 197 VAL B C 1
ATOM 3333 O O . VAL B 1 197 ? -9.641 -18.859 1.514 1 98.56 197 VAL B O 1
ATOM 3336 N N . ALA B 1 198 ? -7.723 -18.562 0.433 1 97.25 198 ALA B N 1
ATOM 3337 C CA . ALA B 1 198 ? -6.953 -19.453 1.298 1 97.25 198 ALA B CA 1
ATOM 3338 C C . ALA B 1 198 ? -6.496 -18.719 2.562 1 97.25 198 ALA B C 1
ATOM 3340 O O . ALA B 1 198 ? -5.312 -18.406 2.711 1 97.25 198 ALA B O 1
ATOM 3341 N N . LYS B 1 199 ? -7.336 -18.641 3.543 1 95.25 199 LYS B N 1
ATOM 3342 C CA . LYS B 1 199 ? -7.051 -17.922 4.785 1 95.25 199 LYS B CA 1
ATOM 3343 C C . LYS B 1 199 ? -6.078 -18.719 5.656 1 95.25 199 LYS B C 1
ATOM 3345 O O . LYS B 1 199 ? -5.422 -18.156 6.535 1 95.25 199 LYS B O 1
ATOM 3350 N N . GLU B 1 200 ? -5.91 -20.016 5.344 1 93.69 200 GLU B N 1
ATOM 3351 C CA . GLU B 1 200 ? -5.117 -20.906 6.188 1 93.69 200 GLU B CA 1
ATOM 3352 C C . GLU B 1 200 ? -3.686 -21.016 5.676 1 93.69 200 GLU B C 1
ATOM 3354 O O . GLU B 1 200 ? -2.832 -21.609 6.336 1 93.69 200 GLU B O 1
ATOM 3359 N N . ALA B 1 201 ? -3.414 -20.484 4.578 1 94.12 201 ALA B N 1
ATOM 3360 C CA . ALA B 1 201 ? -2.125 -20.688 3.922 1 94.12 201 ALA B CA 1
ATOM 3361 C C . ALA B 1 201 ? -1.358 -19.375 3.814 1 94.12 201 ALA B C 1
ATOM 3363 O O . ALA B 1 201 ? -1.946 -18.297 3.918 1 94.12 201 ALA B O 1
ATOM 3364 N N . PHE B 1 202 ? -0.066 -19.469 3.73 1 92.06 202 PHE B N 1
ATOM 3365 C CA . PHE B 1 202 ? 0.74 -18.297 3.412 1 92.06 202 PHE B CA 1
ATOM 3366 C C . PHE B 1 202 ? 1.146 -18.312 1.942 1 92.06 202 PHE B C 1
ATOM 3368 O O . PHE B 1 202 ? 1.192 -19.359 1.309 1 92.06 202 PHE B O 1
ATOM 3375 N N . PHE B 1 203 ? 1.371 -17.188 1.426 1 93.56 203 PHE B N 1
ATOM 3376 C CA . PHE B 1 203 ? 1.854 -17.031 0.059 1 93.56 203 PHE B CA 1
ATOM 3377 C C . PHE B 1 203 ? 2.986 -16.016 0.005 1 93.56 203 PHE B C 1
ATOM 3379 O O . PHE B 1 203 ? 2.846 -14.891 0.502 1 93.56 203 PHE B O 1
ATOM 3386 N N . TYR B 1 204 ? 4.102 -16.422 -0.507 1 92.38 204 TYR B N 1
ATOM 3387 C CA . TYR B 1 204 ? 5.223 -15.547 -0.791 1 92.38 204 TYR B CA 1
ATOM 3388 C C . TYR B 1 204 ? 5.488 -15.461 -2.289 1 92.38 204 TYR B C 1
ATOM 3390 O O . TYR B 1 204 ? 5.727 -16.484 -2.943 1 92.38 204 TYR B O 1
ATOM 3398 N N . ASP B 1 205 ? 5.387 -14.25 -2.85 1 92.69 205 ASP B N 1
ATOM 3399 C CA . ASP B 1 205 ? 5.672 -13.992 -4.258 1 92.69 205 ASP B CA 1
ATOM 3400 C C . ASP B 1 205 ? 7.113 -13.516 -4.445 1 92.69 205 ASP B C 1
ATOM 3402 O O . ASP B 1 205 ? 7.5 -12.469 -3.922 1 92.69 205 ASP B O 1
ATOM 3406 N N . VAL B 1 206 ? 7.91 -14.266 -5.117 1 92.19 206 VAL B N 1
ATOM 3407 C CA . VAL B 1 206 ? 9.312 -13.922 -5.348 1 92.19 206 VAL B CA 1
ATOM 3408 C C . VAL B 1 206 ? 9.477 -13.344 -6.754 1 92.19 206 VAL B C 1
ATOM 3410 O O . VAL B 1 206 ? 9.938 -14.031 -7.664 1 92.19 206 VAL B O 1
ATOM 3413 N N . GLY B 1 207 ? 9.094 -12.078 -6.895 1 90.69 207 GLY B N 1
ATOM 3414 C CA . GLY B 1 207 ? 9.094 -11.469 -8.211 1 90.69 207 GLY B CA 1
ATOM 3415 C C . GLY B 1 207 ? 10.203 -10.445 -8.391 1 90.69 207 GLY B C 1
ATOM 3416 O O . GLY B 1 207 ? 10.477 -10.008 -9.508 1 90.69 207 GLY B O 1
ATOM 3417 N N . THR B 1 208 ? 10.836 -10.062 -7.289 1 92.62 208 THR B N 1
ATOM 3418 C CA . THR B 1 208 ? 11.898 -9.062 -7.332 1 92.62 208 THR B CA 1
ATOM 3419 C C . THR B 1 208 ? 13.102 -9.516 -6.508 1 92.62 208 THR B C 1
ATOM 3421 O O . THR B 1 208 ? 13.016 -10.5 -5.77 1 92.62 208 THR B O 1
ATOM 3424 N N . ILE B 1 209 ? 14.133 -8.742 -6.68 1 92.12 209 ILE B N 1
ATOM 3425 C CA . ILE B 1 209 ? 15.328 -9.031 -5.895 1 92.12 209 ILE B CA 1
ATOM 3426 C C . ILE B 1 209 ? 15.031 -8.852 -4.41 1 92.12 209 ILE B C 1
ATOM 3428 O O . ILE B 1 209 ? 15.484 -9.641 -3.576 1 92.12 209 ILE B O 1
ATOM 3432 N N . GLU B 1 210 ? 14.258 -7.859 -4.074 1 90.12 210 GLU B N 1
ATOM 3433 C CA . GLU B 1 210 ? 13.859 -7.625 -2.688 1 90.12 210 GLU B CA 1
ATOM 3434 C C . GLU B 1 210 ? 13.055 -8.797 -2.137 1 90.12 210 GLU B C 1
ATOM 3436 O O . GLU B 1 210 ? 13.219 -9.172 -0.974 1 90.12 210 GLU B O 1
ATOM 3441 N N . ASP B 1 211 ? 12.195 -9.367 -2.895 1 90.88 211 ASP B N 1
ATOM 3442 C CA . ASP B 1 211 ? 11.414 -10.531 -2.49 1 90.88 211 ASP B CA 1
ATOM 3443 C C . ASP B 1 211 ? 12.32 -11.703 -2.131 1 90.88 211 ASP B C 1
ATOM 3445 O O . ASP B 1 211 ? 12.078 -12.406 -1.15 1 90.88 211 ASP B O 1
ATOM 3449 N N . LEU B 1 212 ? 13.32 -11.898 -3.02 1 89.62 212 LEU B N 1
ATOM 3450 C CA . LEU B 1 212 ? 14.273 -12.977 -2.777 1 89.62 212 LEU B CA 1
ATOM 3451 C C . LEU B 1 212 ? 14.945 -12.812 -1.419 1 89.62 212 LEU B C 1
ATOM 3453 O O . LEU B 1 212 ? 15.086 -13.789 -0.672 1 89.62 212 LEU B O 1
ATOM 3457 N N . SER B 1 213 ? 15.281 -11.602 -1.146 1 86.75 213 SER B N 1
ATOM 3458 C CA . SER B 1 213 ? 15.938 -11.305 0.12 1 86.75 213 SER B CA 1
ATOM 3459 C C . SER B 1 213 ? 15.016 -11.562 1.302 1 86.75 213 SER B C 1
ATOM 3461 O O . SER B 1 213 ? 15.422 -12.156 2.301 1 86.75 213 SER B O 1
ATOM 3463 N N . LYS B 1 214 ? 13.758 -11.203 1.147 1 86.12 214 LYS B N 1
ATOM 3464 C CA . LYS B 1 214 ? 12.773 -11.375 2.217 1 86.12 214 LYS B CA 1
ATOM 3465 C C . LYS B 1 214 ? 12.422 -12.844 2.412 1 86.12 214 LYS B C 1
ATOM 3467 O O . LYS B 1 214 ? 12.148 -13.281 3.533 1 86.12 214 LYS B O 1
ATOM 3472 N N . ALA B 1 215 ? 12.438 -13.531 1.333 1 83.88 215 ALA B N 1
ATOM 3473 C CA . ALA B 1 215 ? 12.039 -14.938 1.353 1 83.88 215 ALA B CA 1
ATOM 3474 C C . ALA B 1 215 ? 13.062 -15.789 2.105 1 83.88 215 ALA B C 1
ATOM 3476 O O . ALA B 1 215 ? 12.758 -16.891 2.553 1 83.88 215 ALA B O 1
ATOM 3477 N N . GLN B 1 216 ? 14.203 -15.234 2.27 1 77.81 216 GLN B N 1
ATOM 3478 C CA . GLN B 1 216 ? 15.242 -15.961 2.984 1 77.81 216 GLN B CA 1
ATOM 3479 C C . GLN B 1 216 ? 14.875 -16.156 4.453 1 77.81 216 GLN B C 1
ATOM 3481 O O . GLN B 1 216 ? 15.336 -17.094 5.098 1 77.81 216 GLN B O 1
ATOM 3486 N N . GLU B 1 217 ? 14.078 -15.289 4.898 1 70.25 217 GLU B N 1
ATOM 3487 C CA . GLU B 1 217 ? 13.719 -15.297 6.312 1 70.25 217 GLU B CA 1
ATOM 3488 C C . GLU B 1 217 ? 12.516 -16.203 6.566 1 70.25 217 GLU B C 1
ATOM 3490 O O . GLU B 1 217 ? 12.188 -16.5 7.719 1 70.25 217 GLU B O 1
ATOM 3495 N N . VAL B 1 218 ? 11.93 -16.531 5.434 1 66.5 218 VAL B N 1
ATOM 3496 C CA . VAL B 1 218 ? 10.727 -17.344 5.57 1 66.5 218 VAL B CA 1
ATOM 3497 C C . VAL B 1 218 ? 11.109 -18.797 5.875 1 66.5 218 VAL B C 1
ATOM 3499 O O . VAL B 1 218 ? 11.984 -19.359 5.207 1 66.5 218 VAL B O 1
ATOM 3502 N N . LYS B 1 219 ? 10.945 -19.094 7.215 1 61.94 219 LYS B N 1
ATOM 3503 C CA . LYS B 1 219 ? 11.156 -20.5 7.566 1 61.94 219 LYS B CA 1
ATOM 3504 C C . LYS B 1 219 ? 10.234 -21.406 6.758 1 61.94 219 LYS B C 1
ATOM 3506 O O . LYS B 1 219 ? 9.023 -21.438 6.992 1 61.94 219 LYS B O 1
ATOM 3511 N N . LEU B 1 220 ? 10.703 -21.875 5.652 1 58.59 220 LEU B N 1
ATOM 3512 C CA . LEU B 1 220 ? 9.93 -22.703 4.738 1 58.59 220 LEU B CA 1
ATOM 3513 C C . LEU B 1 220 ? 9.742 -24.109 5.305 1 58.59 220 LEU B C 1
ATOM 3515 O O . LEU B 1 220 ? 9.203 -24.984 4.629 1 58.59 220 LEU B O 1
ATOM 3519 N N . ASP B 1 221 ? 10.336 -24.328 6.387 1 55.12 221 ASP B N 1
ATOM 3520 C CA . ASP B 1 221 ? 10.25 -25.656 6.969 1 55.12 221 ASP B CA 1
ATOM 3521 C C . ASP B 1 221 ? 8.797 -26.109 7.09 1 55.12 221 ASP B C 1
ATOM 3523 O O . ASP B 1 221 ? 8.516 -27.312 7.117 1 55.12 221 ASP B O 1
ATOM 3527 N N . GLY B 1 222 ? 7.949 -25.188 7.18 1 50.22 222 GLY B N 1
ATOM 3528 C CA . GLY B 1 222 ? 6.574 -25.625 7.344 1 50.22 222 GLY B CA 1
ATOM 3529 C C . GLY B 1 222 ? 5.867 -25.891 6.027 1 50.22 222 GLY B C 1
ATOM 3530 O O . GLY B 1 222 ? 4.637 -25.844 5.961 1 50.22 222 GLY B O 1
ATOM 3531 N N . LEU B 1 223 ? 6.516 -25.75 4.996 1 53.09 223 LEU B N 1
ATOM 3532 C CA . LEU B 1 223 ? 5.781 -26.141 3.801 1 53.09 223 LEU B CA 1
ATOM 3533 C C . LEU B 1 223 ? 5.262 -27.578 3.932 1 53.09 223 LEU B C 1
ATOM 3535 O O . LEU B 1 223 ? 6.051 -28.516 4.039 1 53.09 223 LEU B O 1
ATOM 3539 N N . LYS B 1 224 ? 4.312 -27.734 4.887 1 46.72 224 LYS B N 1
ATOM 3540 C CA . LYS B 1 224 ? 3.732 -29.016 5.277 1 46.72 224 LYS B CA 1
ATOM 3541 C C . LYS B 1 224 ? 3.283 -29.812 4.055 1 46.72 224 LYS B C 1
ATOM 3543 O O . LYS B 1 224 ? 2.594 -29.281 3.182 1 46.72 224 LYS B O 1
ATOM 3548 N N . PRO B 1 225 ? 3.861 -30.969 3.445 1 32.44 225 PRO B N 1
ATOM 3549 C CA . PRO B 1 225 ? 3.021 -32.188 3.398 1 32.44 225 PRO B CA 1
ATOM 3550 C C . PRO B 1 225 ? 2.775 -32.781 4.781 1 32.44 225 PRO B C 1
ATOM 3552 O O . PRO B 1 225 ? 3.559 -32.562 5.707 1 32.44 225 PRO B O 1
#

Solvent-accessible surface area (backbone atoms only — not comparable to full-atom values): 23427 Å² total; per-residue (Å²): 101,36,33,41,33,48,41,38,59,67,36,72,59,33,54,72,60,33,78,77,40,38,48,38,61,41,55,48,77,92,40,34,30,41,53,55,42,51,50,50,40,42,49,63,68,34,74,49,40,34,37,34,23,43,41,60,31,68,61,53,46,52,49,36,55,71,78,35,64,79,47,44,74,37,77,46,93,66,92,18,51,69,46,16,47,42,34,69,42,28,87,73,57,68,54,50,28,38,38,32,44,32,45,40,46,56,41,64,66,59,64,56,50,52,49,49,26,59,77,64,66,30,48,31,21,41,33,23,30,82,43,75,47,73,40,93,40,33,37,48,41,69,55,94,52,21,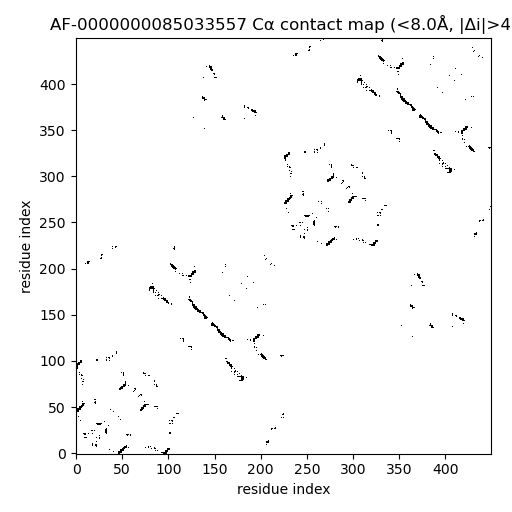44,72,45,71,44,71,44,42,73,43,79,40,39,22,56,60,55,38,35,39,34,28,35,73,57,40,59,64,48,53,97,43,76,32,41,50,68,60,52,49,61,72,43,52,73,38,22,32,45,36,69,44,82,88,38,57,77,46,67,49,65,34,58,67,32,39,63,57,49,55,71,51,74,59,81,60,50,51,103,101,35,35,41,34,47,42,39,58,68,36,72,60,33,53,72,60,34,78,78,40,38,49,38,62,42,56,48,76,92,40,33,30,40,55,53,41,52,52,48,40,42,49,64,68,36,74,50,40,34,37,35,25,41,41,59,34,68,61,51,46,52,50,36,56,72,78,36,62,79,47,44,73,36,78,45,92,63,91,17,51,67,46,16,47,41,33,67,42,30,86,74,58,64,53,52,28,39,37,32,44,32,44,40,46,57,42,64,66,61,64,56,53,49,48,49,28,58,77,65,66,31,48,32,20,42,33,23,31,80,43,76,47,71,41,94,41,33,36,47,42,69,56,96,51,22,44,70,46,73,44,69,43,43,73,44,77,40,38,23,54,61,54,38,32,39,35,28,36,72,58,39,59,65,48,55,96,42,75,32,41,49,66,59,53,48,63,72,42,53,74,37,21,32,44,36,70,44,83,88,37,57,79,46,67,50,64,33,57,66,33,38,59,56,49,54,71,50,76,61,80,61,49,56,101

Foldseek 3Di:
DEAEEEQADQLVQAPPVSVVPGQQQDDQPPGGLQVQVVVLCVLLVHQAYEYEYHRVLVRVVVVCCVPPVRYHYFYDDDDAAQLLSLLSCLVVDDFKYKYAYSQKHKLDNPVVQVVVCVVLVAQKEFEWEKDKDWACAWDFDDDPNHTDDIDGRDIDIDIDGQRMMIHGSVLSNPRDNHHDYPVRSQVVRPPRYHYHYGHPMDMQGDSHPVSSVVCNPVPSVPSHD/DEAEEEQADQLVQAPPVSVVPGQQQDDQPPGGLQVQVVVLCVLLVHQAYEYEYHRVLVRVVVVCCVPPVRYHYFYDDDDAAQLLSLLSCLVVDDFKYKYAYSQKHKLDNPVVQVVVCVVLVAQKEFEWEKDKDWACAWDFDDDPNHTDDIDGRDIDIDIDGQRMMIHGSVLSNPRDNHHDYPVRSQVVRPPRYHYHYCHPMDMQGDSHPVSSVVCNPVPSVPSHD